Protein AF-A0A9J6AC35-F1 (afdb_monomer_lite)

Foldseek 3Di:
DVVVVVVLVVVLVCCLVVVDLDPVVLVVSLVVCCVVPVQPLVVNVSSLVSVCLQVLQQLVSLLVNLVSCCVRPNNVVSVVSLVVSCVSAVQDLVSLLSNLVSCLVHPPDPVVSVVSLVSSCLQHVQPQANVSSLVSVLVSCVVVVPVLVNLLSLLSNLQAHHPCNVVSLVVNVVVLVVLVVVLVVVDDDDDPDPVPPPPPPPDPDDSVNSSVLSVQCPDPPDSVSVVVSSVVSVVSSVVSNVVNVVVCVVCVVLVVLQPDQADDDDDDDPSNVVSLVVVLVVVLPDPDPSSSVSSLSRVCRHCLQPLVSLLVVLVSCVVVVNNVVSVVSLCCSCPHHPVPPPVSLLSQLVVCVVVPNNPSSVVSQDDLPDPDLPCSLVSLLSNLVSCVVVVNLVVSLVSLVVNLVVCVVVVVLVCNLSSLVSNLVSQCVVPVDNVRSVVSLVVSCVVCVPNLSSLLVVVVVVVVCCVVVVNDDDQAPDEDEDDPDDPPVVSNCVSSSHHYDYPQDDDPNHTDPPPNVVVVVVCVVVQQQQWEKDAALQPPAFQAQGRPFPRHGNCVQQVVLCVFFPDNRDTPNRQADPNDGNTDGNDDDDPVSVVSVVVVRVRVNPDPRDNYNDDIDIDDGHDDDPDPPPPPPPD

InterPro domains:
  IPR003107 HAT (Half-A-TPR) repeat [SM00386] (39-71)
  IPR003107 HAT (Half-A-TPR) repeat [SM00386] (73-105)
  IPR003107 HAT (Half-A-TPR) repeat [SM00386] (108-143)
  IPR003107 HAT (Half-A-TPR) repeat [SM00386] (287-319)
  IPR011990 Tetratricopeptide-like helical domain superfamily [G3DSA:1.25.40.10] (14-186)
  IPR011990 Tetratricopeptide-like helical domain superfamily [G3DSA:1.25.40.10] (266-476)
  IPR011990 Tetratricopeptide-like helical domain superfamily [SSF48452] (21-460)
  IPR059164 PRP39, C-terminal HAT repeat [PF23241] (250-389)

Structure (mmCIF, N/CA/C/O backbone):
data_AF-A0A9J6AC35-F1
#
_entry.id   AF-A0A9J6AC35-F1
#
loop_
_atom_site.group_PDB
_atom_site.id
_atom_site.type_symbol
_atom_site.label_atom_id
_atom_site.label_alt_id
_atom_site.label_comp_id
_atom_site.label_asym_id
_atom_site.label_entity_id
_atom_site.label_seq_id
_atom_site.pdbx_PDB_ins_code
_atom_site.Cartn_x
_atom_site.Cartn_y
_atom_site.Cartn_z
_atom_site.occupancy
_atom_site.B_iso_or_equiv
_atom_site.auth_seq_id
_atom_site.auth_comp_id
_atom_site.auth_asym_id
_atom_site.auth_atom_id
_atom_site.pdbx_PDB_model_num
ATOM 1 N N . MET A 1 1 ? 10.866 42.069 18.854 1.00 45.19 1 MET A N 1
ATOM 2 C CA . MET A 1 1 ? 9.731 41.119 18.828 1.00 45.19 1 MET A CA 1
ATOM 3 C C . MET A 1 1 ? 9.342 40.775 17.387 1.00 45.19 1 MET A C 1
ATOM 5 O O . MET A 1 1 ? 9.302 39.597 17.079 1.00 45.19 1 MET A O 1
ATOM 9 N N . VAL A 1 2 ? 9.198 41.763 16.488 1.00 43.03 2 VAL A N 1
ATOM 10 C CA . VAL A 1 2 ? 8.954 41.552 15.038 1.00 43.03 2 VAL A CA 1
ATOM 11 C C . VAL A 1 2 ? 10.071 40.748 14.339 1.00 43.03 2 VAL A C 1
ATOM 13 O O . VAL A 1 2 ? 9.776 39.803 13.622 1.00 43.03 2 VAL A O 1
ATOM 16 N N . SER A 1 3 ? 11.347 41.004 14.659 1.00 52.78 3 SER A N 1
ATOM 17 C CA . SER A 1 3 ? 12.494 40.342 14.004 1.00 52.78 3 SER A CA 1
ATOM 18 C C . SER A 1 3 ? 12.680 38.850 14.321 1.00 52.78 3 SER A C 1
ATOM 20 O O . SER A 1 3 ? 13.397 38.165 13.609 1.00 52.78 3 SER A O 1
ATOM 22 N N . PHE A 1 4 ? 12.088 38.333 15.404 1.00 48.53 4 PHE A N 1
ATOM 23 C CA . PHE A 1 4 ? 12.208 36.912 15.778 1.00 48.53 4 PHE A CA 1
ATOM 24 C C . PHE A 1 4 ? 11.064 36.063 15.206 1.00 48.53 4 PHE A C 1
ATOM 26 O O . PHE A 1 4 ? 11.270 34.883 14.931 1.00 48.53 4 PHE A O 1
ATOM 33 N N . ILE A 1 5 ? 9.890 36.671 14.991 1.00 51.66 5 ILE A N 1
ATOM 34 C CA . ILE A 1 5 ? 8.744 36.048 14.307 1.00 51.66 5 ILE A CA 1
ATOM 35 C C . ILE A 1 5 ? 9.088 35.790 12.839 1.00 51.66 5 ILE A C 1
ATOM 37 O O . ILE A 1 5 ? 8.765 34.732 12.306 1.00 51.66 5 ILE A O 1
ATOM 41 N N . GLU A 1 6 ? 9.789 36.728 12.199 1.00 58.50 6 GLU A N 1
ATOM 42 C CA . GLU A 1 6 ? 10.243 36.579 10.815 1.00 58.50 6 GLU A CA 1
ATOM 43 C C . GLU A 1 6 ? 11.216 35.407 10.654 1.00 58.50 6 GLU A C 1
ATOM 45 O O . GLU A 1 6 ? 10.998 34.589 9.774 1.00 58.50 6 GLU A O 1
ATOM 50 N N . VAL A 1 7 ? 12.187 35.228 11.558 1.00 60.56 7 VAL A N 1
ATOM 51 C CA . VAL A 1 7 ? 13.179 34.135 11.469 1.00 60.56 7 VAL A CA 1
ATOM 52 C C . VAL A 1 7 ? 12.547 32.743 11.593 1.00 60.56 7 VAL A C 1
ATOM 54 O O . VAL A 1 7 ? 12.929 31.831 10.864 1.00 60.56 7 VAL A O 1
ATOM 57 N N . HIS A 1 8 ? 11.570 32.547 12.486 1.00 61.25 8 HIS A N 1
ATOM 58 C CA . HIS A 1 8 ? 10.901 31.243 12.623 1.00 61.25 8 HIS A CA 1
ATOM 59 C C . HIS A 1 8 ? 9.929 30.981 11.472 1.00 61.25 8 HIS A C 1
ATOM 61 O O . HIS A 1 8 ? 9.843 29.851 10.997 1.00 61.25 8 HIS A O 1
ATOM 67 N N . ASN A 1 9 ? 9.248 32.019 10.978 1.00 64.25 9 ASN A N 1
ATOM 68 C CA . ASN A 1 9 ? 8.420 31.911 9.781 1.00 64.25 9 ASN A CA 1
ATOM 69 C C . ASN A 1 9 ? 9.255 31.674 8.519 1.00 64.25 9 ASN A C 1
ATOM 71 O O . ASN A 1 9 ? 8.809 30.945 7.641 1.00 64.25 9 ASN A O 1
ATOM 75 N N . GLU A 1 10 ? 10.455 32.245 8.422 1.00 65.75 10 GLU A N 1
ATOM 76 C CA . GLU A 1 10 ? 11.416 31.949 7.359 1.00 65.75 10 GLU A CA 1
ATOM 77 C C . GLU A 1 10 ? 11.932 30.521 7.478 1.00 65.75 10 GLU A C 1
ATOM 79 O O . GLU A 1 10 ? 11.821 29.782 6.515 1.00 65.75 10 GLU A O 1
ATOM 84 N N . ARG A 1 11 ? 12.348 30.060 8.664 1.00 67.94 11 ARG A N 1
ATOM 85 C CA . ARG A 1 11 ? 12.783 28.668 8.866 1.00 67.94 11 ARG A CA 1
ATOM 86 C C . ARG A 1 11 ? 11.664 27.652 8.597 1.00 67.94 11 ARG A C 1
ATOM 88 O O . ARG A 1 11 ? 11.922 26.591 8.037 1.00 67.94 11 ARG A O 1
ATOM 95 N N . LEU A 1 12 ? 10.417 27.974 8.948 1.00 68.31 12 LEU A N 1
ATOM 96 C CA . LEU A 1 12 ? 9.238 27.173 8.609 1.00 68.31 12 LEU A CA 1
ATOM 97 C C . LEU A 1 12 ? 8.996 27.170 7.093 1.00 68.31 12 LEU A C 1
ATOM 99 O O . LEU A 1 12 ? 8.807 26.105 6.511 1.00 68.31 12 LEU A O 1
ATOM 103 N N . LYS A 1 13 ? 9.059 28.331 6.431 1.00 71.19 13 LYS A N 1
ATOM 104 C CA . LYS A 1 13 ? 8.969 28.436 4.965 1.00 71.19 13 LYS A CA 1
ATOM 105 C C . LYS A 1 13 ? 10.113 27.702 4.267 1.00 71.19 13 LYS A C 1
ATOM 107 O O . LYS A 1 13 ? 9.866 27.057 3.252 1.00 71.19 13 LYS A O 1
ATOM 112 N N . ASP A 1 14 ? 11.317 27.725 4.820 1.00 68.12 14 ASP A N 1
ATOM 113 C CA . ASP A 1 14 ? 12.500 27.020 4.329 1.00 68.12 14 ASP A CA 1
ATOM 114 C C . ASP A 1 14 ? 12.366 25.508 4.522 1.00 68.12 14 ASP A C 1
ATOM 116 O O . ASP A 1 14 ? 12.743 24.744 3.645 1.00 68.12 14 ASP A O 1
ATOM 120 N N . MET A 1 15 ? 11.760 25.031 5.613 1.00 66.00 15 MET A N 1
ATOM 121 C CA . MET A 1 15 ? 11.470 23.599 5.790 1.00 66.00 15 MET A CA 1
ATOM 122 C C . MET A 1 15 ? 10.306 23.109 4.915 1.00 66.00 15 MET A C 1
ATOM 124 O O . MET A 1 15 ? 10.303 21.958 4.458 1.00 66.00 15 MET A O 1
ATOM 128 N N . ILE A 1 16 ? 9.324 23.976 4.655 1.00 66.94 16 ILE A N 1
ATOM 129 C CA . ILE A 1 16 ? 8.233 23.715 3.709 1.00 66.94 16 ILE A CA 1
ATOM 130 C C . ILE A 1 16 ? 8.785 23.655 2.275 1.00 66.94 16 ILE A C 1
ATOM 132 O O . ILE A 1 16 ? 8.485 22.706 1.553 1.00 66.94 16 ILE A O 1
ATOM 136 N N . SER A 1 17 ? 9.623 24.618 1.880 1.00 61.62 17 SER A N 1
ATOM 137 C CA . SER A 1 17 ? 10.170 24.749 0.519 1.00 61.62 17 SER A CA 1
ATOM 138 C C . SER A 1 17 ? 11.377 23.850 0.238 1.00 61.62 17 SER A C 1
ATOM 140 O O . SER A 1 17 ? 11.491 23.309 -0.857 1.00 61.62 17 SER A O 1
ATOM 142 N N . GLY A 1 18 ? 12.246 23.637 1.225 1.00 59.09 18 GLY A N 1
ATOM 143 C CA . GLY A 1 18 ? 13.455 22.815 1.141 1.00 59.09 18 GLY A CA 1
ATOM 144 C C . GLY A 1 18 ? 13.201 21.313 1.246 1.00 59.09 18 GLY A C 1
ATOM 145 O O . GLY A 1 18 ? 14.138 20.526 1.166 1.00 59.09 18 GLY A O 1
ATOM 146 N N . GLY A 1 19 ? 11.946 20.890 1.431 1.00 56.94 19 GLY A N 1
ATOM 147 C CA . GLY A 1 19 ? 11.567 19.486 1.292 1.00 56.94 19 GLY A CA 1
ATOM 148 C C . GLY A 1 19 ? 12.072 18.550 2.393 1.00 56.94 19 GLY A C 1
ATOM 149 O O . GLY A 1 19 ? 11.929 17.348 2.225 1.00 56.94 19 GLY A O 1
ATOM 150 N N . SER A 1 20 ? 12.588 19.053 3.523 1.00 56.81 20 SER A N 1
ATOM 151 C CA . SER A 1 20 ? 13.147 18.198 4.586 1.00 56.81 20 SER A CA 1
ATOM 152 C C . SER A 1 20 ? 12.168 17.092 5.019 1.00 56.81 20 SER A C 1
ATOM 154 O O . SER A 1 20 ? 11.027 17.380 5.416 1.00 56.81 20 SER A O 1
ATOM 156 N N . GLU A 1 21 ? 12.630 15.842 4.899 1.00 64.88 21 GLU A N 1
ATOM 157 C CA . GLU A 1 21 ? 11.964 14.594 5.311 1.00 64.88 21 GLU A CA 1
ATOM 158 C C . GLU A 1 21 ? 12.423 14.135 6.710 1.00 64.88 21 GLU A C 1
ATOM 160 O O . GLU A 1 21 ? 12.074 13.046 7.160 1.00 64.88 21 GLU A O 1
ATOM 165 N N . ASP A 1 22 ? 13.201 14.957 7.421 1.00 76.88 22 ASP A N 1
ATOM 166 C CA . ASP A 1 22 ? 13.709 14.604 8.744 1.00 76.88 22 ASP A CA 1
ATOM 167 C C . ASP A 1 22 ? 12.679 14.878 9.851 1.00 76.88 22 ASP A C 1
ATOM 169 O O . ASP A 1 22 ? 12.365 16.027 10.177 1.00 76.88 22 ASP A O 1
ATOM 173 N N . LEU A 1 23 ? 12.174 13.797 10.449 1.00 78.94 23 LEU A N 1
ATOM 174 C CA . LEU A 1 23 ? 11.187 13.818 11.527 1.00 78.94 23 LEU A CA 1
ATOM 175 C C . LEU A 1 23 ? 11.687 14.588 12.765 1.00 78.94 23 LEU A C 1
ATOM 177 O O . LEU A 1 23 ? 10.900 15.297 13.395 1.00 78.94 23 LEU A O 1
ATOM 181 N N . ASP A 1 24 ? 12.973 14.490 13.109 1.00 81.19 24 ASP A N 1
ATOM 182 C CA . ASP A 1 24 ? 13.515 15.091 14.336 1.00 81.19 24 ASP A CA 1
ATOM 183 C C . ASP A 1 24 ? 13.661 16.611 14.220 1.00 81.19 24 ASP A C 1
ATOM 185 O O . ASP A 1 24 ? 13.326 17.352 15.156 1.00 81.19 24 ASP A O 1
ATOM 189 N N . SER A 1 25 ? 14.068 17.094 13.044 1.00 81.62 25 SER A N 1
ATOM 190 C CA . SER A 1 25 ? 14.050 18.520 12.713 1.00 81.62 25 SER A CA 1
ATOM 191 C C . SER A 1 25 ? 12.643 19.113 12.834 1.00 81.62 25 SER A C 1
ATOM 193 O O . SER A 1 25 ? 12.473 20.181 13.427 1.00 81.62 25 SER A O 1
ATOM 195 N N . TRP A 1 26 ? 11.619 18.410 12.334 1.00 83.81 26 TRP A N 1
ATOM 196 C CA . TRP A 1 26 ? 10.222 18.840 12.456 1.00 83.81 26 TRP A CA 1
ATOM 197 C C . TRP A 1 26 ? 9.738 18.861 13.910 1.00 83.81 26 TRP A C 1
ATOM 199 O O . TRP A 1 26 ? 9.147 19.851 14.340 1.00 83.81 26 TRP A O 1
ATOM 209 N N . ASN A 1 27 ? 10.032 17.815 14.688 1.00 84.81 27 ASN A N 1
ATOM 210 C CA . ASN A 1 27 ? 9.668 17.747 16.108 1.00 84.81 27 ASN A CA 1
ATOM 211 C C . ASN A 1 27 ? 10.275 18.904 16.910 1.00 84.81 27 ASN A C 1
ATOM 213 O O . ASN A 1 27 ? 9.614 19.486 17.779 1.00 84.81 27 ASN A O 1
ATOM 217 N N . SER A 1 28 ? 11.533 19.233 16.609 1.00 84.88 28 SER A N 1
ATOM 218 C CA . SER A 1 28 ? 12.260 20.333 17.239 1.00 84.88 28 SER A CA 1
ATOM 219 C C . SER A 1 28 ? 11.616 21.673 16.889 1.00 84.88 28 SER A C 1
ATOM 221 O O . SER A 1 28 ? 11.300 22.442 17.794 1.00 84.88 28 SER A O 1
ATOM 223 N N . LEU A 1 29 ? 11.317 21.908 15.604 1.00 83.00 29 LEU A N 1
ATOM 224 C CA . LEU A 1 29 ? 10.673 23.139 15.145 1.00 83.00 29 LEU A CA 1
ATOM 225 C C . LEU A 1 29 ? 9.276 23.328 15.751 1.00 83.00 29 LEU A C 1
ATOM 227 O O . LEU A 1 29 ? 8.977 24.406 16.257 1.00 83.00 29 LEU A O 1
ATOM 231 N N . ILE A 1 30 ? 8.427 22.295 15.748 1.00 85.44 30 ILE A N 1
ATOM 232 C CA . ILE A 1 30 ? 7.080 22.374 16.341 1.00 85.44 30 ILE A CA 1
ATOM 233 C C . ILE A 1 30 ? 7.178 22.702 17.833 1.00 85.44 30 ILE A C 1
ATOM 235 O O . ILE A 1 30 ? 6.463 23.566 18.332 1.00 85.44 30 ILE A O 1
ATOM 239 N N . SER A 1 31 ? 8.105 22.058 18.546 1.00 85.94 31 SER A N 1
ATOM 240 C CA . SER A 1 31 ? 8.308 22.307 19.976 1.00 85.94 31 SER A CA 1
ATOM 241 C C . SER A 1 31 ? 8.872 23.705 20.264 1.00 85.94 31 SER A C 1
ATOM 243 O O . SER A 1 31 ? 8.582 24.270 21.317 1.00 85.94 31 SER A O 1
ATOM 245 N N . GLU A 1 32 ? 9.680 24.270 19.363 1.00 83.38 32 GLU A N 1
ATOM 246 C CA . GLU A 1 32 ? 10.123 25.668 19.429 1.00 83.38 32 GLU A CA 1
ATOM 247 C C . GLU A 1 32 ? 8.939 26.622 19.208 1.00 83.38 32 GLU A C 1
ATOM 249 O O . GLU A 1 32 ? 8.701 27.489 20.048 1.00 83.38 32 GLU A O 1
ATOM 254 N N . ILE A 1 33 ? 8.137 26.411 18.156 1.00 82.25 33 ILE A N 1
ATOM 255 C CA . ILE A 1 33 ? 6.958 27.234 17.836 1.00 82.25 33 ILE A CA 1
ATOM 256 C C . ILE A 1 33 ? 5.954 27.237 18.994 1.00 82.25 33 ILE A C 1
ATOM 258 O O . ILE A 1 33 ? 5.523 28.308 19.416 1.00 82.25 33 ILE A O 1
ATOM 262 N N . GLU A 1 34 ? 5.628 26.073 19.561 1.00 84.19 34 GLU A N 1
ATOM 263 C CA . GLU A 1 34 ? 4.713 25.972 20.706 1.00 84.19 34 GLU A CA 1
ATOM 264 C C . GLU A 1 34 ? 5.219 26.738 21.940 1.00 84.19 34 GLU A C 1
ATOM 266 O O . GLU A 1 34 ? 4.423 27.336 22.665 1.00 84.19 34 GLU A O 1
ATOM 271 N N . LYS A 1 35 ? 6.537 26.731 22.193 1.00 84.44 35 LYS A N 1
ATOM 272 C CA . LYS A 1 35 ? 7.142 27.448 23.329 1.00 84.44 35 LYS A CA 1
ATOM 273 C C . LYS A 1 35 ? 7.183 28.953 23.107 1.00 84.44 35 LYS A C 1
ATOM 275 O O . LYS A 1 35 ? 7.014 29.712 24.058 1.00 84.44 35 LYS A O 1
ATOM 280 N N . THR A 1 36 ? 7.478 29.386 21.886 1.00 79.31 36 THR A N 1
ATOM 281 C CA . THR A 1 36 ? 7.679 30.803 21.570 1.00 79.31 36 THR A CA 1
ATOM 282 C C . THR A 1 36 ? 6.359 31.523 21.293 1.00 79.31 36 THR A C 1
ATOM 284 O O . THR A 1 36 ? 6.227 32.692 21.655 1.00 79.31 36 THR A O 1
ATOM 287 N N . TYR A 1 37 ? 5.373 30.835 20.710 1.00 77.06 37 TYR A N 1
ATOM 288 C CA . TYR A 1 37 ? 4.100 31.411 20.266 1.00 77.06 37 TYR A CA 1
ATOM 289 C C . TYR A 1 37 ? 2.894 30.572 20.717 1.00 77.06 37 TYR A C 1
ATOM 291 O O . TYR A 1 37 ? 2.137 30.083 19.881 1.00 77.06 37 TYR A O 1
ATOM 299 N N . PRO A 1 38 ? 2.667 30.404 22.033 1.00 77.31 38 PRO A N 1
ATOM 300 C CA . PRO A 1 38 ? 1.627 29.510 22.536 1.00 77.31 38 PRO A CA 1
ATOM 301 C C . PRO A 1 38 ? 0.205 29.931 22.139 1.00 77.31 38 PRO A C 1
ATOM 303 O O . PRO A 1 38 ? -0.671 29.071 22.097 1.00 77.31 38 PRO A O 1
ATOM 306 N N . ASP A 1 39 ? -0.032 31.211 21.842 1.00 80.88 39 ASP A N 1
ATOM 307 C CA . ASP A 1 39 ? -1.368 31.752 21.551 1.00 80.88 39 ASP A CA 1
ATOM 308 C C . ASP A 1 39 ? -1.588 32.106 20.067 1.00 80.88 39 ASP A C 1
ATOM 310 O O . ASP A 1 39 ? -2.651 32.602 19.697 1.00 80.88 39 ASP A O 1
ATOM 314 N N . ASP A 1 40 ? -0.612 31.830 19.193 1.00 80.06 40 ASP A N 1
ATOM 315 C CA . ASP A 1 40 ? -0.735 32.067 17.750 1.00 80.06 40 ASP A CA 1
ATOM 316 C C . ASP A 1 40 ? -1.287 30.831 17.021 1.00 80.06 40 ASP A C 1
ATOM 318 O O . ASP A 1 40 ? -0.542 29.983 16.522 1.00 80.06 40 ASP A O 1
ATOM 322 N N . SER A 1 41 ? -2.618 30.741 16.943 1.00 80.75 41 SER A N 1
ATOM 323 C CA . SER A 1 41 ? -3.313 29.632 16.269 1.00 80.75 41 SER A CA 1
ATOM 324 C C . SER A 1 41 ? -2.930 29.502 14.787 1.00 80.75 41 SER A C 1
ATOM 326 O O . SER A 1 41 ? -2.798 28.382 14.300 1.00 80.75 41 SER A O 1
ATOM 328 N N . ASN A 1 42 ? -2.661 30.600 14.069 1.00 82.75 42 ASN A N 1
ATOM 329 C CA . ASN A 1 42 ? -2.380 30.534 12.630 1.00 82.75 42 ASN A CA 1
ATOM 330 C C . ASN A 1 42 ? -1.030 29.868 12.343 1.00 82.75 42 ASN A C 1
ATOM 332 O O . ASN A 1 42 ? -0.946 28.980 11.492 1.00 82.75 42 ASN A O 1
ATOM 336 N N . THR A 1 43 ? 0.021 30.272 13.061 1.00 81.12 43 THR A N 1
ATOM 337 C CA . THR A 1 43 ? 1.364 29.696 12.888 1.00 81.12 43 THR A CA 1
ATOM 338 C C . THR A 1 43 ? 1.402 28.239 13.352 1.00 81.12 43 THR A C 1
ATOM 340 O O . THR A 1 43 ? 2.006 27.396 12.686 1.00 81.12 43 THR A O 1
ATOM 343 N N . ILE A 1 44 ? 0.704 27.915 14.448 1.00 83.69 44 ILE A N 1
ATOM 344 C CA . ILE A 1 44 ? 0.572 26.540 14.948 1.00 83.69 44 ILE A CA 1
ATOM 345 C C . ILE A 1 44 ? -0.172 25.659 13.933 1.00 83.69 44 ILE A C 1
ATOM 347 O O . ILE A 1 44 ? 0.337 24.593 13.584 1.00 83.69 44 ILE A O 1
ATOM 351 N N . CYS A 1 45 ? -1.322 26.105 13.411 1.00 85.06 45 CYS A N 1
ATOM 352 C CA . CYS A 1 45 ? -2.066 25.383 12.374 1.00 85.06 45 CYS A CA 1
ATOM 353 C C . CYS A 1 45 ? -1.195 25.125 11.146 1.00 85.06 45 CYS A C 1
ATOM 355 O O . CYS A 1 45 ? -1.072 23.983 10.715 1.00 85.06 45 CYS A O 1
ATOM 357 N N . LEU A 1 46 ? -0.524 26.161 10.631 1.00 84.81 46 LEU A N 1
ATOM 358 C CA . LEU A 1 46 ? 0.343 26.039 9.460 1.00 84.81 46 LEU A CA 1
ATOM 359 C C . LEU A 1 46 ? 1.463 25.012 9.688 1.00 84.81 46 LEU A C 1
ATOM 361 O O . LEU A 1 46 ? 1.749 24.208 8.797 1.00 84.81 46 LEU A O 1
ATOM 365 N N . ALA A 1 47 ? 2.089 25.022 10.868 1.00 85.06 47 ALA A N 1
ATOM 366 C CA . ALA A 1 47 ? 3.156 24.090 11.212 1.00 85.06 47 ALA A CA 1
ATOM 367 C C . ALA A 1 47 ? 2.651 22.641 11.286 1.00 85.06 47 ALA A C 1
ATOM 369 O O . ALA A 1 47 ? 3.253 21.757 10.672 1.00 85.06 47 ALA A O 1
ATOM 370 N N . PHE A 1 48 ? 1.535 22.398 11.982 1.00 87.44 48 PHE A N 1
ATOM 371 C CA . PHE A 1 48 ? 0.952 21.061 12.097 1.00 87.44 48 PHE A CA 1
ATOM 372 C C . PHE A 1 48 ? 0.383 20.548 10.774 1.00 87.44 48 PHE A C 1
ATOM 374 O O . PHE A 1 48 ? 0.671 19.409 10.420 1.00 87.44 48 PHE A O 1
ATOM 381 N N . ASP A 1 49 ? -0.352 21.358 10.010 1.00 87.75 49 ASP A N 1
ATOM 382 C CA . ASP A 1 49 ? -0.880 20.959 8.700 1.00 87.75 49 ASP A CA 1
ATOM 383 C C . ASP A 1 49 ? 0.256 20.607 7.732 1.00 87.75 49 ASP A C 1
ATOM 385 O O . ASP A 1 49 ? 0.214 19.573 7.060 1.00 87.75 49 ASP A O 1
ATOM 389 N N . SER A 1 50 ? 1.323 21.414 7.713 1.00 85.75 50 SER A N 1
ATOM 390 C CA . SER A 1 50 ? 2.506 21.138 6.890 1.00 85.75 50 SER A CA 1
ATOM 391 C C . SER A 1 50 ? 3.198 19.846 7.322 1.00 85.75 50 SER A C 1
ATOM 393 O O . SER A 1 50 ? 3.542 19.018 6.478 1.00 85.75 50 SER A O 1
ATOM 395 N N . PHE A 1 51 ? 3.363 19.633 8.627 1.00 86.62 51 PHE A N 1
ATOM 396 C CA . PHE A 1 51 ? 3.976 18.425 9.168 1.00 86.62 51 PHE A CA 1
ATOM 397 C C . PHE A 1 51 ? 3.147 17.165 8.884 1.00 86.62 51 PHE A C 1
ATOM 399 O O . PHE A 1 51 ? 3.669 16.178 8.366 1.00 86.62 51 PHE A O 1
ATOM 406 N N . LEU A 1 52 ? 1.849 17.196 9.180 1.00 87.69 52 LEU A N 1
ATOM 407 C CA . LEU A 1 52 ? 0.942 16.055 9.052 1.00 87.69 52 LEU A CA 1
ATOM 408 C C . LEU A 1 52 ? 0.638 15.713 7.591 1.00 87.69 52 LEU A C 1
ATOM 410 O O . LEU A 1 52 ? 0.375 14.551 7.291 1.00 87.69 52 LEU A O 1
ATOM 414 N N . SER A 1 53 ? 0.766 16.675 6.668 1.00 84.38 53 SER A N 1
ATOM 415 C CA . SER A 1 53 ? 0.748 16.390 5.226 1.00 84.38 53 SER A CA 1
ATOM 416 C C . SER A 1 53 ? 1.921 15.505 4.778 1.00 84.38 53 SER A C 1
ATOM 418 O O . SER A 1 53 ? 1.798 14.757 3.808 1.00 84.38 53 SER A O 1
ATOM 420 N N . LYS A 1 54 ? 3.057 15.563 5.491 1.00 80.94 54 LYS A N 1
ATOM 421 C CA . LYS A 1 54 ? 4.243 14.732 5.236 1.00 80.94 54 LYS A CA 1
ATOM 422 C C . LYS A 1 54 ? 4.238 13.444 6.062 1.00 80.94 54 LYS A C 1
ATOM 424 O O . LYS A 1 54 ? 4.593 12.395 5.538 1.00 80.94 54 LYS A O 1
ATOM 429 N N . PHE A 1 55 ? 3.817 13.512 7.325 1.00 83.31 55 PHE A N 1
ATOM 430 C CA . PHE A 1 55 ? 3.851 12.391 8.272 1.00 83.31 55 PHE A CA 1
ATOM 431 C C . PHE A 1 55 ? 2.472 12.101 8.884 1.00 83.31 55 PHE A C 1
ATOM 433 O O . PHE A 1 55 ? 2.287 12.243 10.098 1.00 83.31 55 PHE A O 1
ATOM 440 N N . PRO A 1 56 ? 1.489 11.646 8.086 1.00 85.19 56 PRO A N 1
ATOM 441 C CA . PRO A 1 56 ? 0.125 11.447 8.577 1.00 85.19 56 PRO A CA 1
ATOM 442 C C . PRO A 1 56 ? 0.007 10.336 9.631 1.00 85.19 56 PRO A C 1
ATOM 444 O O . PRO A 1 56 ? -0.910 10.375 10.448 1.00 85.19 56 PRO A O 1
ATOM 447 N N . LEU A 1 57 ? 0.949 9.381 9.671 1.00 84.00 57 LEU A N 1
ATOM 448 C CA . LEU A 1 57 ? 0.963 8.260 10.627 1.00 84.00 57 LEU A CA 1
ATOM 449 C C . LEU A 1 57 ? 1.348 8.648 12.065 1.00 84.00 57 LEU A C 1
ATOM 451 O O . LEU A 1 57 ? 1.195 7.851 12.997 1.00 84.00 57 LEU A O 1
ATOM 455 N N . CYS A 1 58 ? 1.827 9.874 12.280 1.00 83.88 58 CYS A N 1
ATOM 456 C CA . CYS A 1 58 ? 2.242 10.377 13.585 1.00 83.88 58 CYS A CA 1
ATOM 457 C C . CYS A 1 58 ? 1.041 10.772 14.469 1.00 83.88 58 CYS A C 1
ATOM 459 O O . CYS A 1 58 ? 0.844 11.948 14.770 1.00 83.88 58 CYS A O 1
ATOM 461 N N . HIS A 1 59 ? 0.261 9.791 14.942 1.00 82.06 59 HIS A N 1
ATOM 462 C CA . HIS A 1 59 ? -0.972 10.024 15.723 1.00 82.06 59 HIS A CA 1
ATOM 463 C C . HIS A 1 59 ? -0.798 10.949 16.944 1.00 82.06 59 HIS A C 1
ATOM 465 O O . HIS A 1 59 ? -1.697 11.710 17.290 1.00 82.06 59 HIS A O 1
ATOM 471 N N . TRP A 1 60 ? 0.369 10.934 17.588 1.00 83.94 60 TRP A N 1
ATOM 472 C CA . TRP A 1 60 ? 0.635 11.772 18.757 1.00 83.94 60 TRP A CA 1
ATOM 473 C C . TRP A 1 60 ? 0.673 13.276 18.429 1.00 83.94 60 TRP A C 1
ATOM 475 O O . TRP A 1 60 ? 0.318 14.092 19.279 1.00 83.94 60 TRP A O 1
ATOM 485 N N . HIS A 1 61 ? 1.037 13.655 17.198 1.00 87.06 61 HIS A N 1
ATOM 486 C CA . HIS A 1 61 ? 0.958 15.044 16.740 1.00 87.06 61 HIS A CA 1
ATOM 487 C C . HIS A 1 61 ? -0.467 15.462 16.408 1.00 87.06 61 HIS A C 1
ATOM 489 O O . HIS A 1 61 ? -0.832 16.586 16.726 1.00 87.06 61 HIS A O 1
ATOM 495 N N . TRP A 1 62 ? -1.288 14.564 15.854 1.00 90.94 62 TRP A N 1
ATOM 496 C CA . TRP A 1 62 ? -2.722 14.815 15.679 1.00 90.94 62 TRP A CA 1
ATOM 497 C C . TRP A 1 62 ? -3.394 15.135 17.012 1.00 90.94 62 TRP A C 1
ATOM 499 O O . TRP A 1 62 ? -4.115 16.124 17.121 1.00 90.94 62 TRP A O 1
ATOM 509 N N . LYS A 1 63 ? -3.079 14.353 18.054 1.00 90.81 63 LYS A N 1
ATOM 510 C CA . LYS A 1 63 ? -3.519 14.644 19.420 1.00 90.81 63 LYS A CA 1
ATOM 511 C C . LYS A 1 63 ? -3.056 16.032 19.861 1.00 90.81 63 LYS A C 1
ATOM 513 O O . LYS A 1 63 ? -3.888 16.840 20.255 1.00 90.81 63 LYS A O 1
ATOM 518 N N . ARG A 1 64 ? -1.748 16.322 19.812 1.00 88.81 64 ARG A N 1
ATOM 519 C CA . ARG A 1 64 ? -1.219 17.641 20.215 1.00 88.81 64 ARG A CA 1
ATOM 520 C C . ARG A 1 64 ? -1.951 18.768 19.490 1.00 88.81 64 ARG A C 1
ATOM 522 O O . ARG A 1 64 ? -2.441 19.678 20.151 1.00 88.81 64 ARG A O 1
ATOM 529 N N . TYR A 1 65 ? -2.10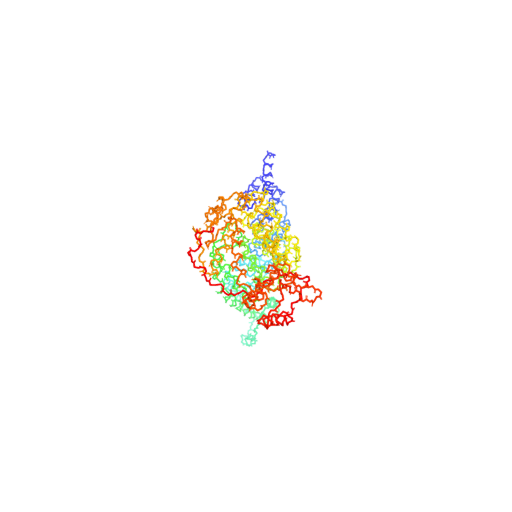5 18.654 18.175 1.00 90.50 65 TYR A N 1
ATOM 530 C CA . TYR A 1 65 ? -2.770 19.651 17.350 1.00 90.50 65 TYR A CA 1
ATOM 531 C C . TYR A 1 65 ? -4.226 19.888 17.780 1.00 90.50 65 TYR A C 1
ATOM 533 O O . TYR A 1 65 ? -4.603 21.024 18.065 1.00 90.50 65 TYR A O 1
ATOM 541 N N . ALA A 1 66 ? -5.018 18.823 17.935 1.00 90.81 66 ALA A N 1
ATOM 542 C CA . ALA A 1 66 ? -6.413 18.934 18.354 1.00 90.81 66 ALA A CA 1
ATOM 543 C C . ALA A 1 66 ? -6.562 19.567 19.750 1.00 90.81 66 ALA A C 1
ATOM 545 O O . ALA A 1 66 ? -7.424 20.417 19.957 1.00 90.81 66 ALA A O 1
ATOM 546 N N . TYR A 1 67 ? -5.696 19.214 20.708 1.00 88.62 67 TYR A N 1
ATOM 547 C CA . TYR A 1 67 ? -5.717 19.814 22.048 1.00 88.62 67 TYR A CA 1
ATOM 548 C C . TYR A 1 67 ? -5.268 21.285 22.051 1.00 88.62 67 TYR A C 1
ATOM 550 O O . TYR A 1 67 ? -5.784 22.076 22.844 1.00 88.62 67 TYR A O 1
ATOM 558 N N . HIS A 1 68 ? -4.339 21.673 21.172 1.00 86.38 68 HIS A N 1
ATOM 559 C CA . HIS A 1 68 ? -3.968 23.077 20.984 1.00 86.38 68 HIS A CA 1
ATOM 560 C C . HIS A 1 68 ? -5.143 23.895 20.432 1.00 86.38 68 HIS A C 1
ATOM 562 O O . HIS A 1 68 ? -5.463 24.940 20.997 1.00 86.38 68 HIS A O 1
ATOM 568 N N . GLU A 1 69 ? -5.835 23.398 19.406 1.00 86.31 69 GLU A N 1
ATOM 569 C CA . GLU A 1 69 ? -7.009 24.075 18.838 1.00 86.31 69 GLU A CA 1
ATOM 570 C C . GLU A 1 69 ? -8.201 24.104 19.803 1.00 86.31 69 GLU A C 1
ATOM 572 O O . GLU A 1 69 ? -8.872 25.129 19.904 1.00 86.31 69 GLU A O 1
ATOM 577 N N . ALA A 1 70 ? -8.414 23.046 20.593 1.00 88.44 70 ALA A N 1
ATOM 578 C CA . ALA A 1 70 ? -9.422 23.046 21.656 1.00 88.44 70 ALA A CA 1
ATOM 579 C C . ALA A 1 70 ? -9.160 24.139 22.705 1.00 88.44 70 ALA A C 1
ATOM 581 O O . ALA A 1 70 ? -10.102 24.734 23.225 1.00 88.44 70 ALA A O 1
ATOM 582 N N . ARG A 1 71 ? -7.882 24.400 23.025 1.00 86.06 71 ARG A N 1
ATOM 583 C CA . ARG A 1 71 ? -7.482 25.435 23.990 1.00 86.06 71 ARG A CA 1
ATOM 584 C C . ARG A 1 71 ? -7.617 26.848 23.423 1.00 86.06 71 ARG A C 1
ATOM 586 O O . ARG A 1 71 ? -7.982 27.750 24.170 1.00 86.06 71 ARG A O 1
ATOM 593 N N . LEU A 1 72 ? -7.253 27.051 22.157 1.00 81.88 72 LEU A N 1
ATOM 594 C CA . LEU A 1 72 ? -7.164 28.382 21.540 1.00 81.88 72 LEU A CA 1
ATOM 595 C C . LEU A 1 72 ? -8.468 28.844 20.887 1.00 81.88 72 LEU A C 1
ATOM 597 O O . LEU A 1 72 ? -8.752 30.040 20.876 1.00 81.88 72 LEU A O 1
ATOM 601 N N . CYS A 1 73 ? -9.243 27.911 20.340 1.00 81.44 73 CYS A N 1
ATOM 602 C CA . CYS A 1 73 ? -10.464 28.192 19.603 1.00 81.44 73 CYS A CA 1
ATOM 603 C C . CYS A 1 73 ? -11.677 27.588 20.320 1.00 81.44 73 CYS A C 1
ATOM 605 O O . CYS A 1 73 ? -12.238 28.202 21.225 1.00 81.44 73 CYS A O 1
ATOM 607 N N . ASN A 1 74 ? -12.115 26.404 19.892 1.00 84.88 74 ASN A N 1
ATOM 608 C CA . ASN A 1 74 ? -13.297 25.730 20.411 1.00 84.88 74 ASN A CA 1
ATOM 609 C C . ASN A 1 74 ? -13.170 24.205 20.256 1.00 84.88 74 ASN A C 1
ATOM 611 O O . ASN A 1 74 ? -12.284 23.694 19.566 1.00 84.88 74 ASN A O 1
ATOM 615 N N . ALA A 1 75 ? -14.081 23.472 20.899 1.00 89.06 75 ALA A N 1
ATOM 616 C CA . ALA A 1 75 ? -14.118 22.016 20.806 1.00 89.06 75 ALA A CA 1
ATOM 617 C C . ALA A 1 75 ? -14.461 21.518 19.388 1.00 89.06 75 ALA A C 1
ATOM 619 O O . ALA A 1 75 ? -13.988 20.457 18.997 1.00 89.06 75 ALA A O 1
ATOM 620 N N . GLU A 1 76 ? -15.232 22.281 18.607 1.00 89.12 76 GLU A N 1
ATOM 621 C CA . GLU A 1 76 ? -15.647 21.906 17.246 1.00 89.12 76 GLU A CA 1
ATOM 622 C C . GLU A 1 76 ? -14.455 21.789 16.291 1.00 89.12 76 GLU A C 1
ATOM 624 O O . GLU A 1 76 ? -14.306 20.771 15.621 1.00 89.12 76 GLU A O 1
ATOM 629 N N . LYS A 1 77 ? -13.536 22.760 16.297 1.00 88.69 77 LYS A N 1
ATOM 630 C CA . LYS A 1 77 ? -12.303 22.679 15.505 1.00 88.69 77 LYS A CA 1
ATOM 631 C C . LYS A 1 77 ? -11.457 21.475 15.894 1.00 88.69 77 LYS A C 1
ATOM 633 O O . LYS A 1 77 ? -10.903 20.802 15.033 1.00 88.69 77 LYS A O 1
ATOM 638 N N . ALA A 1 78 ? -11.368 21.163 17.186 1.00 91.06 78 ALA A N 1
ATOM 639 C CA . ALA A 1 78 ? -10.647 19.976 17.631 1.00 91.06 78 ALA A CA 1
ATOM 640 C C . ALA A 1 78 ? -11.287 18.681 17.097 1.00 91.06 78 ALA A C 1
ATOM 642 O O . ALA A 1 78 ? -10.560 17.769 16.702 1.00 91.06 78 ALA A O 1
ATOM 643 N N . VAL A 1 79 ? -12.623 18.616 17.018 1.00 92.88 79 VAL A N 1
ATOM 644 C CA . VAL A 1 79 ? -13.350 17.511 16.368 1.00 92.88 79 VAL A CA 1
ATOM 645 C C . VAL A 1 79 ? -13.004 17.419 14.883 1.00 92.88 79 VAL A C 1
ATOM 647 O O . VAL A 1 79 ? -12.704 16.324 14.413 1.00 92.88 79 VAL A O 1
ATOM 650 N N . GLU A 1 80 ? -12.967 18.537 14.154 1.00 92.69 80 GLU A N 1
ATOM 651 C CA . GLU A 1 80 ? -12.561 18.552 12.739 1.00 92.69 80 GLU A CA 1
ATOM 652 C C . GLU A 1 80 ? -11.146 17.986 12.545 1.00 92.69 80 GLU A C 1
ATOM 654 O O . GLU A 1 80 ? -10.912 17.179 11.643 1.00 92.69 80 GLU A O 1
ATOM 659 N N . ILE A 1 81 ? -10.202 18.349 13.423 1.00 92.75 81 ILE A N 1
ATOM 660 C CA . ILE A 1 81 ? -8.837 17.805 13.392 1.00 92.75 81 ILE A CA 1
ATOM 661 C C . ILE A 1 81 ? -8.828 16.298 13.679 1.00 92.75 81 ILE A C 1
ATOM 663 O O . ILE A 1 81 ? -8.120 15.554 12.997 1.00 92.75 81 ILE A O 1
ATOM 667 N N . PHE A 1 82 ? -9.616 15.822 14.646 1.00 93.94 82 PHE A N 1
ATOM 668 C CA . PHE A 1 82 ? -9.717 14.389 14.928 1.00 93.94 82 PHE A CA 1
ATOM 669 C C . PHE A 1 82 ? -10.362 13.598 13.783 1.00 93.94 82 PHE A C 1
ATOM 671 O O . PHE A 1 82 ? -9.870 12.517 13.460 1.00 93.94 82 PHE A O 1
ATOM 678 N N . GLU A 1 83 ? -11.409 14.111 13.134 1.00 94.06 83 GLU A N 1
ATOM 679 C CA . GLU A 1 83 ? -12.014 13.442 11.974 1.00 94.06 83 GLU A CA 1
ATOM 680 C C . GLU A 1 83 ? -11.027 13.380 10.794 1.00 94.06 83 GLU A C 1
ATOM 682 O O . GLU A 1 83 ? -10.833 12.301 10.233 1.00 94.06 83 GLU A O 1
ATOM 687 N N . ARG A 1 84 ? -10.281 14.461 10.507 1.00 93.31 84 ARG A N 1
ATOM 688 C CA . ARG A 1 84 ? -9.178 14.448 9.518 1.00 93.31 84 ARG A CA 1
ATOM 689 C C . ARG A 1 84 ? -8.103 13.408 9.853 1.00 93.31 84 ARG A C 1
ATOM 691 O O . ARG A 1 84 ? -7.580 12.720 8.968 1.00 93.31 84 ARG A O 1
ATOM 698 N N . ALA A 1 85 ? -7.761 13.278 11.135 1.00 91.12 85 ALA A N 1
ATOM 699 C CA . ALA A 1 85 ? -6.791 12.293 11.603 1.00 91.12 85 ALA A CA 1
ATOM 700 C C . ALA A 1 85 ? -7.289 10.856 11.385 1.00 91.12 85 ALA A C 1
ATOM 702 O O . ALA A 1 85 ? -6.519 9.984 10.971 1.00 91.12 85 ALA A O 1
ATOM 703 N N . VAL A 1 86 ? -8.574 10.609 11.660 1.00 91.62 86 VAL A N 1
ATOM 704 C CA . VAL A 1 86 ? -9.222 9.302 11.492 1.00 91.62 86 VAL A CA 1
ATOM 705 C C . VAL A 1 86 ? -9.344 8.931 10.019 1.00 91.62 86 VAL A C 1
ATOM 707 O O . VAL A 1 86 ? -9.131 7.773 9.683 1.00 91.62 86 VAL A O 1
ATOM 710 N N . GLU A 1 87 ? -9.627 9.882 9.133 1.00 88.44 87 GLU A N 1
ATOM 711 C CA . GLU A 1 87 ? -9.612 9.647 7.684 1.00 88.44 87 GLU A CA 1
ATOM 712 C C . GLU A 1 87 ? -8.213 9.261 7.188 1.00 88.44 87 GLU A C 1
ATOM 714 O O . GLU A 1 87 ? -8.063 8.366 6.359 1.00 88.44 87 GLU A O 1
ATOM 719 N N . SER A 1 88 ? -7.177 9.891 7.747 1.00 85.00 88 SER A N 1
ATOM 720 C CA . SER A 1 88 ? -5.786 9.608 7.385 1.00 85.00 88 SER A CA 1
ATOM 721 C C . SER A 1 88 ? -5.289 8.271 7.947 1.00 85.00 88 SER A C 1
ATOM 723 O O . SER A 1 88 ? -4.539 7.556 7.282 1.00 85.00 88 SER A O 1
ATOM 725 N N . THR A 1 89 ? -5.677 7.934 9.185 1.00 84.81 89 THR A N 1
ATOM 726 C CA . THR A 1 89 ? -5.183 6.758 9.927 1.00 84.81 89 THR A CA 1
ATOM 727 C C . THR A 1 89 ? -6.265 6.035 10.735 1.00 84.81 89 THR A C 1
ATOM 729 O O . THR A 1 89 ? -6.189 5.944 11.966 1.00 84.81 89 THR A O 1
ATOM 732 N N . PRO A 1 90 ? -7.263 5.438 10.063 1.00 88.25 90 PRO A N 1
ATOM 733 C CA . PRO A 1 90 ? -8.435 4.879 10.737 1.00 88.25 90 PRO A CA 1
ATOM 734 C C . PRO A 1 90 ? -8.123 3.661 11.613 1.00 88.25 90 PRO A C 1
ATOM 736 O O . PRO A 1 90 ? -8.914 3.318 12.487 1.00 88.25 90 PRO A O 1
ATOM 739 N N . PHE A 1 91 ? -6.975 3.009 11.419 1.00 90.19 91 PHE A N 1
ATOM 740 C CA . PHE A 1 91 ? -6.605 1.777 12.122 1.00 90.19 91 PHE A CA 1
ATOM 741 C C . PHE A 1 91 ? -5.669 2.001 13.325 1.00 90.19 91 PHE A C 1
ATOM 743 O O . PHE A 1 91 ? -5.204 1.044 13.942 1.00 90.19 91 PHE A O 1
ATOM 750 N N . SER A 1 92 ? -5.405 3.256 13.705 1.00 90.75 92 SER A N 1
ATOM 751 C CA . SER A 1 92 ? -4.586 3.578 14.879 1.00 90.75 92 SER A CA 1
ATOM 752 C C . SER A 1 92 ? -5.394 3.484 16.178 1.00 90.75 92 SER A C 1
ATOM 754 O O . SER A 1 92 ? -6.228 4.341 16.471 1.00 90.75 92 SER A O 1
ATOM 756 N N . VAL A 1 93 ? -5.109 2.475 17.013 1.00 91.25 93 VAL A N 1
ATOM 757 C CA . VAL A 1 93 ? -5.745 2.325 18.340 1.00 91.25 93 VAL A CA 1
ATOM 758 C C . VAL A 1 93 ? -5.513 3.561 19.215 1.00 91.25 93 VAL A C 1
ATOM 760 O O . VAL A 1 93 ? -6.437 4.025 19.879 1.00 91.25 93 VAL A O 1
ATOM 763 N N . GLY A 1 94 ? -4.291 4.106 19.208 1.00 90.25 94 GLY A N 1
ATOM 764 C CA . GLY A 1 94 ? -3.933 5.276 20.015 1.00 90.25 94 GLY A CA 1
ATOM 765 C C . GLY A 1 94 ? -4.774 6.502 19.663 1.00 90.25 94 GLY A C 1
ATOM 766 O O . GLY A 1 94 ? -5.313 7.149 20.558 1.00 90.25 94 GLY A O 1
ATOM 767 N N . LEU A 1 95 ? -4.977 6.751 18.364 1.00 92.06 95 LEU A N 1
ATOM 768 C CA . LEU A 1 95 ? -5.788 7.871 17.887 1.00 92.06 95 LEU A CA 1
ATOM 769 C C . LEU A 1 95 ? -7.244 7.767 18.360 1.00 92.06 95 LEU A C 1
ATOM 771 O O . LEU A 1 95 ? -7.792 8.737 18.877 1.00 92.06 95 LEU A O 1
ATOM 775 N N . TRP A 1 96 ? -7.858 6.586 18.237 1.00 95.12 96 TRP A N 1
ATOM 776 C CA . TRP A 1 96 ? -9.229 6.366 18.705 1.00 95.12 96 TRP A CA 1
ATOM 777 C C . TRP A 1 96 ? -9.374 6.525 20.215 1.00 95.12 96 TRP A C 1
ATOM 779 O O . TRP A 1 96 ? -10.378 7.065 20.676 1.00 95.12 96 TRP A O 1
ATOM 789 N N . VAL A 1 97 ? -8.380 6.084 20.990 1.00 94.56 97 VAL A N 1
ATOM 790 C CA . VAL A 1 97 ? -8.360 6.278 22.447 1.00 94.56 97 VAL A CA 1
ATOM 791 C C . VAL A 1 97 ? -8.313 7.763 22.791 1.00 94.56 97 VAL A C 1
ATOM 793 O O . VAL A 1 97 ? -9.063 8.201 23.665 1.00 94.56 97 VAL A O 1
ATOM 796 N N . ASP A 1 98 ? -7.467 8.536 22.112 1.00 94.00 98 ASP A N 1
ATOM 797 C CA . ASP A 1 98 ? -7.348 9.975 22.336 1.00 94.00 98 ASP A CA 1
ATOM 798 C C . ASP A 1 98 ? -8.629 10.714 21.933 1.00 94.00 98 ASP A C 1
ATOM 800 O O . ASP A 1 98 ? -9.149 11.500 22.725 1.00 94.00 98 ASP A O 1
ATOM 804 N N . TYR A 1 99 ? -9.196 10.399 20.766 1.00 95.12 99 TYR A N 1
ATOM 805 C CA . TYR A 1 99 ? -10.427 11.027 20.293 1.00 95.12 99 TYR A CA 1
ATOM 806 C C . TYR A 1 99 ? -11.623 10.688 21.195 1.00 95.12 99 TYR A C 1
ATOM 808 O O . TYR A 1 99 ? -12.348 11.581 21.626 1.00 95.12 99 TYR A O 1
ATOM 816 N N . CYS A 1 100 ? -11.793 9.422 21.588 1.00 95.69 100 CYS A N 1
ATOM 817 C CA . CYS A 1 100 ? -12.858 9.048 22.521 1.00 95.69 100 CYS A CA 1
ATOM 818 C C . CYS A 1 100 ? -12.648 9.662 23.913 1.00 95.69 100 CYS A C 1
ATOM 820 O O . CYS A 1 100 ? -13.616 10.019 24.576 1.00 95.69 100 CYS A O 1
ATOM 822 N N . THR A 1 101 ? -11.400 9.825 24.368 1.00 95.00 101 THR A N 1
ATOM 823 C CA . THR A 1 101 ? -11.107 10.509 25.641 1.00 95.00 101 THR A CA 1
ATOM 824 C C . THR A 1 101 ? -11.485 11.990 25.577 1.00 95.00 101 THR A C 1
ATOM 826 O O . THR A 1 101 ? -12.059 12.516 26.533 1.00 95.00 101 THR A O 1
ATOM 829 N N . PHE A 1 102 ? -11.198 12.650 24.452 1.00 94.31 102 PHE A N 1
ATOM 830 C CA . PHE A 1 102 ? -11.629 14.021 24.197 1.00 94.31 102 PHE A CA 1
ATOM 831 C C . PHE A 1 102 ? -13.160 14.118 24.162 1.00 94.31 102 PHE A C 1
ATOM 833 O O . PHE A 1 102 ? -13.732 14.901 24.912 1.00 94.31 102 PHE A O 1
ATOM 840 N N . ALA A 1 103 ? -13.832 13.249 23.403 1.00 93.81 103 ALA A N 1
ATOM 841 C CA . ALA A 1 103 ? -15.290 13.220 23.308 1.00 93.81 103 ALA A CA 1
ATOM 842 C C . ALA A 1 103 ? -15.969 13.013 24.671 1.00 93.81 103 ALA A C 1
ATOM 844 O O . ALA A 1 103 ? -16.895 13.740 25.000 1.00 93.81 103 ALA A O 1
ATOM 845 N N . VAL A 1 104 ? -15.470 12.098 25.513 1.00 93.75 104 VAL A N 1
ATOM 846 C CA . VAL A 1 104 ? -15.990 11.903 26.883 1.00 93.75 104 VAL A CA 1
ATOM 847 C C . VAL A 1 104 ? -15.877 13.170 27.738 1.00 93.75 104 VAL A C 1
ATOM 849 O O . VAL A 1 104 ? -16.694 13.377 28.630 1.00 93.75 104 VAL A O 1
ATOM 852 N N . SER A 1 105 ? -14.869 14.007 27.489 1.00 91.19 105 SER A N 1
ATOM 853 C CA . SER A 1 105 ? -14.637 15.234 28.261 1.00 91.19 105 SER A CA 1
ATOM 854 C C . SER A 1 105 ? -15.365 16.455 27.691 1.00 91.19 105 SER A C 1
ATOM 856 O O . SER A 1 105 ? -15.591 17.414 28.422 1.00 91.19 105 SER A O 1
ATOM 858 N N . SER A 1 106 ? -15.678 16.450 26.393 1.00 89.31 106 SER A N 1
ATOM 859 C CA . SER A 1 106 ? -16.122 17.640 25.659 1.00 89.31 106 SER A CA 1
ATOM 860 C C . SER A 1 106 ? -17.529 17.537 25.079 1.00 89.31 106 SER A C 1
ATOM 862 O O . SER A 1 106 ? -18.129 18.574 24.819 1.00 89.31 106 SER A O 1
ATOM 864 N N . PHE A 1 107 ? -18.053 16.335 24.834 1.00 91.38 107 PHE A N 1
ATOM 865 C CA . PHE A 1 107 ? -19.384 16.163 24.249 1.00 91.38 107 PHE A CA 1
ATOM 866 C C . PHE A 1 107 ? -20.441 16.134 25.348 1.00 91.38 107 PHE A C 1
ATOM 868 O O . PHE A 1 107 ? -20.249 15.515 26.394 1.00 91.38 107 PHE A O 1
ATOM 875 N N . GLU A 1 108 ? -21.578 16.774 25.084 1.00 89.69 108 GLU A N 1
ATOM 876 C CA . GLU A 1 108 ? -22.699 16.821 26.025 1.00 89.69 108 GLU A CA 1
ATOM 877 C C . GLU A 1 108 ? -23.599 15.581 25.919 1.00 89.69 108 GLU A C 1
ATOM 879 O O . GLU A 1 108 ? -24.100 15.107 26.937 1.00 89.69 108 GLU A O 1
ATOM 884 N N . ASP A 1 109 ? -23.789 15.031 24.710 1.00 92.12 109 ASP A N 1
ATOM 885 C CA . ASP A 1 109 ? -24.677 13.888 24.466 1.00 92.12 109 ASP A CA 1
ATOM 886 C C . ASP A 1 109 ? -23.945 12.533 24.607 1.00 92.12 109 ASP A C 1
ATOM 888 O O . ASP A 1 109 ? -23.069 12.194 23.797 1.00 92.12 109 ASP A O 1
ATOM 892 N N . PRO A 1 110 ? -24.341 11.676 25.572 1.00 91.94 110 PRO A N 1
ATOM 893 C CA . PRO A 1 110 ? -23.824 10.316 25.695 1.00 91.94 110 PRO A CA 1
ATOM 894 C C . PRO A 1 110 ? -24.040 9.443 24.451 1.00 91.94 110 PRO A C 1
ATOM 896 O O . PRO A 1 110 ? -23.311 8.467 24.260 1.00 91.94 110 PRO A O 1
ATOM 899 N N . PHE A 1 111 ? -25.048 9.725 23.622 1.00 92.00 111 PHE A N 1
ATOM 900 C CA . PHE A 1 111 ? -25.298 8.974 22.392 1.00 92.00 111 PHE A CA 1
ATOM 901 C C . PHE A 1 111 ? -24.198 9.199 21.350 1.00 92.00 111 PHE A C 1
ATOM 903 O O . PHE A 1 111 ? -23.720 8.229 20.755 1.00 92.00 111 PHE A O 1
ATOM 910 N N . ASP A 1 112 ? -23.737 10.438 21.177 1.00 92.69 112 ASP A N 1
ATOM 911 C CA . ASP A 1 112 ? -22.639 10.755 20.261 1.00 92.69 112 ASP A CA 1
ATOM 912 C C . ASP A 1 112 ? -21.332 10.085 20.702 1.00 92.69 112 ASP A C 1
ATOM 914 O O . ASP A 1 112 ? -20.618 9.510 19.875 1.00 92.69 112 ASP A O 1
ATOM 918 N N . ILE A 1 113 ? -21.067 10.052 22.012 1.00 94.44 113 ILE A N 1
ATOM 919 C CA . ILE A 1 113 ? -19.911 9.348 22.585 1.00 94.44 113 ILE A CA 1
ATOM 920 C C . ILE A 1 113 ? -19.987 7.840 22.282 1.00 94.44 113 ILE A C 1
ATOM 922 O O . ILE A 1 113 ? -19.010 7.245 21.821 1.00 94.44 113 ILE A O 1
ATOM 926 N N . ARG A 1 114 ? -21.154 7.203 22.471 1.00 94.06 114 ARG A N 1
ATOM 927 C CA . ARG A 1 114 ? -21.360 5.778 22.131 1.00 94.06 114 ARG A CA 1
ATOM 928 C C . ARG A 1 114 ? -21.192 5.504 20.644 1.00 94.06 114 ARG A C 1
ATOM 930 O O . ARG A 1 114 ? -20.581 4.496 20.272 1.00 94.06 114 ARG A O 1
ATOM 937 N N . ARG A 1 115 ? -21.721 6.386 19.788 1.00 94.50 115 ARG A N 1
ATOM 938 C CA . ARG A 1 115 ? -21.551 6.296 18.332 1.00 94.50 115 ARG A CA 1
ATOM 939 C C . ARG A 1 115 ? -20.068 6.324 17.977 1.00 94.50 115 ARG A C 1
ATOM 941 O O . ARG A 1 115 ? -19.632 5.511 17.163 1.00 94.50 115 ARG A O 1
ATOM 948 N N . LEU A 1 116 ? -19.298 7.198 18.623 1.00 95.25 116 LEU A N 1
ATOM 949 C CA . LEU A 1 116 ? -17.864 7.319 18.395 1.00 95.25 116 LEU A CA 1
ATOM 950 C C . LEU A 1 116 ? -17.088 6.072 18.842 1.00 95.25 116 LEU A C 1
ATOM 952 O O . LEU A 1 116 ? -16.312 5.535 18.052 1.00 95.25 116 LEU A O 1
ATOM 956 N N . PHE A 1 117 ? -17.350 5.547 20.044 1.00 95.69 117 PHE A N 1
ATOM 957 C CA . PHE A 1 117 ? -16.750 4.283 20.492 1.00 95.69 117 PHE A CA 1
ATOM 958 C C . PHE A 1 117 ? -17.074 3.130 19.539 1.00 95.69 117 PHE A C 1
ATOM 960 O O . PHE A 1 117 ? -16.184 2.371 19.159 1.00 95.69 117 PHE A O 1
ATOM 967 N N . THR A 1 118 ? -18.330 3.027 19.098 1.00 94.38 118 THR A N 1
ATOM 968 C CA . THR A 1 118 ? -18.769 1.990 18.151 1.00 94.38 118 THR A CA 1
ATOM 969 C C . THR A 1 118 ? -18.053 2.118 16.802 1.00 94.38 118 THR A C 1
ATOM 971 O O . THR A 1 118 ? -17.621 1.106 16.245 1.00 94.38 118 THR A O 1
ATOM 974 N N . LYS A 1 119 ? -17.878 3.350 16.292 1.00 95.12 119 LYS A N 1
ATOM 975 C CA . LYS A 1 119 ? -17.107 3.646 15.069 1.00 95.12 119 LYS A CA 1
ATOM 976 C C . LYS A 1 119 ? -15.639 3.235 15.229 1.00 95.12 119 LYS A C 1
ATOM 978 O O . LYS A 1 119 ? -15.101 2.578 14.348 1.00 95.12 119 LYS A O 1
ATOM 983 N N . GLY A 1 120 ? -15.010 3.550 16.361 1.00 94.94 120 GLY A N 1
ATOM 984 C CA . GLY A 1 120 ? -13.630 3.140 16.626 1.00 94.94 120 GLY A CA 1
ATOM 985 C C . GLY A 1 120 ? -13.476 1.622 16.715 1.00 94.94 120 GLY A C 1
ATOM 986 O O . GLY A 1 120 ? -12.620 1.038 16.056 1.00 94.94 120 GLY A O 1
ATOM 987 N N . ILE A 1 121 ? -14.350 0.952 17.466 1.00 94.38 121 ILE A N 1
ATOM 988 C CA . ILE A 1 121 ? -14.310 -0.505 17.656 1.00 94.38 121 ILE A CA 1
ATOM 989 C C . ILE A 1 121 ? -14.543 -1.266 16.347 1.00 94.38 121 ILE A C 1
ATOM 991 O O . ILE A 1 121 ? -13.935 -2.317 16.147 1.00 94.38 121 ILE A O 1
ATOM 995 N N . SER A 1 122 ? -15.377 -0.772 15.429 1.00 93.38 122 SER A N 1
ATOM 996 C CA . SER A 1 122 ? -15.577 -1.454 14.143 1.00 93.38 122 SER A CA 1
ATOM 997 C C . SER A 1 122 ? -14.291 -1.499 13.301 1.00 93.38 122 SER A C 1
ATOM 999 O O . SER A 1 122 ? -14.041 -2.495 12.612 1.00 93.38 122 SER A O 1
ATOM 1001 N N . LEU A 1 123 ? -13.447 -0.469 13.420 1.00 92.44 123 LEU A N 1
ATOM 1002 C CA . LEU A 1 123 ? -12.186 -0.326 12.696 1.00 92.44 123 LEU A CA 1
ATOM 1003 C C . LEU A 1 123 ? -11.020 -1.018 13.408 1.00 92.44 123 LEU A C 1
ATOM 1005 O O . LEU A 1 123 ? -10.329 -1.823 12.788 1.00 92.44 123 LEU A O 1
ATOM 1009 N N . VAL A 1 124 ? -10.825 -0.766 14.707 1.00 93.19 124 VAL A N 1
ATOM 1010 C CA . VAL A 1 124 ? -9.666 -1.280 15.465 1.00 93.19 124 VAL A CA 1
ATOM 1011 C C . VAL A 1 124 ? -9.971 -2.473 16.371 1.00 93.19 124 VAL A C 1
ATOM 1013 O O . VAL A 1 124 ? -9.075 -2.989 17.027 1.00 93.19 124 VAL A O 1
ATOM 1016 N N . GLY A 1 125 ? -11.211 -2.959 16.429 1.00 91.00 125 GLY A N 1
ATOM 1017 C CA . GLY A 1 125 ? -11.615 -4.019 17.364 1.00 91.00 125 GLY A CA 1
ATOM 1018 C C . GLY A 1 125 ? -10.961 -5.387 17.136 1.00 91.00 125 GLY A C 1
ATOM 1019 O O . GLY A 1 125 ? -11.017 -6.230 18.026 1.00 91.00 125 GLY A O 1
ATOM 1020 N N . LYS A 1 126 ? -10.327 -5.607 15.974 1.00 91.44 126 LYS A N 1
ATOM 1021 C CA . LYS A 1 126 ? -9.506 -6.799 15.681 1.00 91.44 126 LYS A CA 1
ATOM 1022 C C . LYS A 1 126 ? -8.012 -6.601 15.993 1.00 91.44 126 LYS A C 1
ATOM 1024 O O . LYS A 1 126 ? -7.186 -7.442 15.652 1.00 91.44 126 LYS A O 1
ATOM 1029 N N . ASP A 1 127 ? -7.640 -5.486 16.616 1.00 92.25 127 ASP A N 1
ATOM 1030 C CA . ASP A 1 127 ? -6.276 -5.243 17.075 1.00 92.25 127 ASP A CA 1
ATOM 1031 C C . ASP A 1 127 ? -6.046 -5.873 18.458 1.00 92.25 127 ASP A C 1
ATOM 1033 O O . ASP A 1 127 ? -6.828 -5.670 19.388 1.00 92.25 127 ASP A O 1
ATOM 1037 N N . TYR A 1 128 ? -4.939 -6.595 18.638 1.00 91.69 128 TYR A N 1
ATOM 1038 C CA . TYR A 1 128 ? -4.616 -7.263 19.903 1.00 91.69 128 TYR A CA 1
ATOM 1039 C C . TYR A 1 128 ? -4.480 -6.295 21.106 1.00 91.69 128 TYR A C 1
ATOM 1041 O O . TYR A 1 128 ? -4.724 -6.651 22.268 1.00 91.69 128 TYR A O 1
ATOM 1049 N N . PHE A 1 129 ? -4.138 -5.032 20.848 1.00 91.12 129 PHE A N 1
ATOM 1050 C CA . PHE A 1 129 ? -4.003 -3.954 21.822 1.00 91.12 129 PHE A CA 1
ATOM 1051 C C . PHE A 1 129 ? -5.233 -3.034 21.914 1.00 91.12 129 PHE A C 1
ATOM 1053 O O . PHE A 1 129 ? -5.221 -2.116 22.737 1.00 91.12 129 PHE A O 1
ATOM 1060 N N . CYS A 1 130 ? -6.337 -3.316 21.206 1.00 93.94 130 CYS A N 1
ATOM 1061 C CA . CYS A 1 130 ? -7.581 -2.534 21.314 1.00 93.94 130 CYS A CA 1
ATOM 1062 C C . CYS A 1 130 ? -8.214 -2.541 22.718 1.00 93.94 130 CYS A C 1
ATOM 1064 O O . CYS A 1 130 ? -9.107 -1.742 22.997 1.00 93.94 130 CYS A O 1
ATOM 1066 N N . HIS A 1 131 ? -7.727 -3.389 23.633 1.00 94.81 131 HIS A N 1
ATOM 1067 C CA . HIS A 1 131 ? -8.122 -3.405 25.045 1.00 94.81 131 HIS A CA 1
ATOM 1068 C C . HIS A 1 131 ? -8.053 -2.017 25.709 1.00 94.81 131 HIS A C 1
ATOM 1070 O O . HIS A 1 131 ? -8.836 -1.722 26.602 1.00 94.81 131 HIS A O 1
ATOM 1076 N N . VAL A 1 132 ? -7.151 -1.131 25.271 1.00 95.00 132 VAL A N 1
ATOM 1077 C CA . VAL A 1 132 ? -7.076 0.239 25.807 1.00 95.00 132 VAL A CA 1
ATOM 1078 C C . VAL A 1 132 ? -8.345 1.037 25.482 1.00 95.00 132 VAL A C 1
ATOM 1080 O O . VAL A 1 132 ? -8.830 1.791 26.325 1.00 95.00 132 VAL A O 1
ATOM 1083 N N . LEU A 1 133 ? -8.914 0.838 24.290 1.00 96.00 133 LEU A N 1
ATOM 1084 C CA . LEU A 1 133 ? -10.172 1.461 23.883 1.00 96.00 133 LEU A CA 1
ATOM 1085 C C . LEU A 1 133 ? -11.362 0.817 24.606 1.00 96.00 133 LEU A C 1
ATOM 1087 O O . LEU A 1 133 ? -12.224 1.533 25.113 1.00 96.00 133 LEU A O 1
ATOM 1091 N N . TRP A 1 134 ? -11.371 -0.514 24.734 1.00 96.25 134 TRP A N 1
ATOM 1092 C CA . TRP A 1 134 ? -12.389 -1.232 25.509 1.00 96.25 134 TRP A CA 1
ATOM 1093 C C . TRP A 1 134 ? -12.416 -0.814 26.981 1.00 96.25 134 TRP A C 1
ATOM 1095 O O . TRP A 1 134 ? -13.492 -0.564 27.515 1.00 96.25 134 TRP A O 1
ATOM 1105 N N . ASP A 1 135 ? -11.256 -0.662 27.626 1.00 95.62 135 ASP A N 1
ATOM 1106 C CA . ASP A 1 135 ? -11.163 -0.189 29.012 1.00 95.62 135 ASP A CA 1
ATOM 1107 C C . ASP A 1 135 ? -11.803 1.199 29.177 1.00 95.62 135 ASP A C 1
ATOM 1109 O O . ASP A 1 135 ? -12.515 1.449 30.154 1.00 95.62 135 ASP A O 1
ATOM 1113 N N . LYS A 1 136 ? -11.572 2.101 28.213 1.00 95.31 136 LYS A N 1
ATOM 1114 C CA . LYS A 1 136 ? -12.175 3.441 28.201 1.00 95.31 136 LYS A CA 1
ATOM 1115 C C . LYS A 1 136 ? -13.679 3.377 27.982 1.00 95.31 136 LYS A C 1
ATOM 1117 O O . LYS A 1 136 ? -14.407 4.065 28.693 1.00 95.31 136 LYS A O 1
ATOM 1122 N N . TYR A 1 137 ? -14.137 2.522 27.070 1.00 95.44 137 TYR A N 1
ATOM 1123 C CA . TYR A 1 137 ? -15.559 2.382 26.797 1.00 95.44 137 TYR A CA 1
ATOM 1124 C C . TYR A 1 137 ? -16.318 1.796 27.999 1.00 95.44 137 TYR A C 1
ATOM 1126 O O . TYR A 1 137 ? -17.331 2.344 28.425 1.00 95.44 137 TYR A O 1
ATOM 1134 N N . MET A 1 138 ? -15.773 0.748 28.623 1.00 94.19 138 MET A N 1
ATOM 1135 C CA . MET A 1 138 ? -16.325 0.163 29.851 1.00 94.19 138 MET A CA 1
ATOM 1136 C C . MET A 1 138 ? -16.350 1.172 31.005 1.00 94.19 138 MET A C 1
ATOM 1138 O O . MET A 1 138 ? -17.351 1.264 31.709 1.00 94.19 138 MET A O 1
ATOM 1142 N N . SER A 1 139 ? -15.279 1.955 31.186 1.00 93.88 139 SER A N 1
ATOM 1143 C CA . SER A 1 139 ? -15.229 3.004 32.216 1.00 93.88 139 SER A CA 1
ATOM 1144 C C . SER A 1 139 ? -16.287 4.088 31.982 1.00 93.88 139 SER A C 1
ATOM 1146 O O . SER A 1 139 ? -16.910 4.553 32.934 1.00 93.88 139 SER A O 1
ATOM 1148 N N . PHE A 1 140 ? -16.518 4.468 30.722 1.00 94.31 140 PHE A N 1
ATOM 1149 C CA . PHE A 1 140 ? -17.566 5.413 30.352 1.00 94.31 140 PHE A CA 1
ATOM 1150 C C . PHE A 1 140 ? -18.959 4.858 30.673 1.00 94.31 140 PHE A C 1
ATOM 1152 O O . PHE A 1 140 ? -19.707 5.506 31.399 1.00 94.31 140 PHE A O 1
ATOM 1159 N N . GLU A 1 141 ? -19.303 3.647 30.229 1.00 92.88 141 GLU A N 1
ATOM 1160 C CA . GLU A 1 141 ? -20.633 3.080 30.510 1.00 92.88 141 GLU A CA 1
ATOM 1161 C C . GLU A 1 141 ? -20.866 2.833 32.006 1.00 92.88 141 GLU A C 1
ATOM 1163 O O . GLU A 1 141 ? -21.984 3.016 32.490 1.00 92.88 141 GLU A O 1
ATOM 1168 N N . PHE A 1 142 ? -19.810 2.492 32.753 1.00 90.44 142 PHE A N 1
ATOM 1169 C CA . PHE A 1 142 ? -19.864 2.412 34.212 1.00 90.44 142 PHE A CA 1
ATOM 1170 C C . PHE A 1 142 ? -20.177 3.778 34.839 1.00 90.44 142 PHE A C 1
ATOM 1172 O O . PHE A 1 142 ? -21.050 3.864 35.696 1.00 90.44 142 PHE A O 1
ATOM 1179 N N . SER A 1 143 ? -19.535 4.857 34.373 1.00 91.38 143 SER A N 1
ATOM 1180 C CA . SER A 1 143 ? -19.807 6.222 34.858 1.00 91.38 143 SER A CA 1
ATOM 1181 C C . SER A 1 143 ? -21.219 6.730 34.537 1.00 91.38 143 SER A C 1
ATOM 1183 O O . SER A 1 143 ? -21.723 7.609 35.225 1.00 91.38 143 SER A O 1
ATOM 1185 N N . GLN A 1 144 ? -21.858 6.175 33.502 1.00 89.44 144 GLN A N 1
ATOM 1186 C CA . GLN A 1 144 ? -23.222 6.514 33.088 1.00 89.44 144 GLN A CA 1
ATOM 1187 C C . GLN A 1 144 ? -24.292 5.644 33.772 1.00 89.44 144 GLN A C 1
ATOM 1189 O O . GLN A 1 144 ? -25.481 5.828 33.505 1.00 89.44 144 GLN A O 1
ATOM 1194 N N . GLU A 1 145 ? -23.888 4.659 34.586 1.00 87.12 145 GLU A N 1
ATOM 1195 C CA . GLU A 1 145 ? -24.765 3.683 35.255 1.00 87.12 145 GLU A CA 1
ATOM 1196 C C . GLU A 1 145 ? -25.713 2.934 34.289 1.00 87.12 145 GLU A C 1
ATOM 1198 O O . GLU A 1 145 ? -26.801 2.477 34.651 1.00 87.12 145 GLU A O 1
ATOM 1203 N N . LYS A 1 146 ? -25.313 2.782 33.018 1.00 85.31 146 LYS A N 1
ATOM 1204 C CA . LYS A 1 146 ? -26.103 2.080 31.996 1.00 85.31 146 LYS A CA 1
ATOM 1205 C C . LYS A 1 146 ? -25.668 0.620 31.863 1.00 85.31 146 LYS A C 1
ATOM 1207 O O . LYS A 1 146 ? -24.965 0.233 30.930 1.00 85.31 146 LYS A O 1
ATOM 1212 N N . TRP A 1 147 ? -26.182 -0.223 32.755 1.00 83.00 147 TRP A N 1
ATOM 1213 C CA . TRP A 1 147 ? -25.858 -1.658 32.839 1.00 83.00 147 TRP A CA 1
ATOM 1214 C C . TRP A 1 147 ? -26.121 -2.467 31.553 1.00 83.00 147 TRP A C 1
ATOM 1216 O O . TRP A 1 147 ? -25.460 -3.473 31.299 1.00 83.00 147 TRP A O 1
ATOM 1226 N N . GLY A 1 148 ? -27.043 -2.017 30.702 1.00 83.94 148 GLY A N 1
ATOM 1227 C CA . GLY A 1 148 ? -27.393 -2.691 29.442 1.00 83.94 148 GLY A CA 1
ATOM 1228 C C . GLY A 1 148 ? -26.336 -2.545 28.370 1.00 83.94 148 GLY A C 1
ATOM 1229 O O . GLY A 1 148 ? -25.916 -3.509 27.741 1.00 83.94 148 GLY A O 1
ATOM 1230 N N . PHE A 1 149 ? -25.835 -1.326 28.197 1.00 85.56 149 PHE A N 1
ATOM 1231 C CA . PHE A 1 149 ? -24.714 -1.109 27.296 1.00 85.56 149 PHE A CA 1
ATOM 1232 C C . PHE A 1 149 ? -23.456 -1.775 27.848 1.00 85.56 149 PHE A C 1
ATOM 1234 O O . PHE A 1 149 ? -22.726 -2.406 27.091 1.00 85.56 149 PHE A O 1
ATOM 1241 N N . LEU A 1 150 ? -23.247 -1.742 29.167 1.00 88.44 150 LEU A N 1
ATOM 1242 C CA . LEU A 1 150 ? -22.100 -2.397 29.788 1.00 88.44 150 LEU A CA 1
ATOM 1243 C C . LEU A 1 150 ? -22.094 -3.926 29.578 1.00 88.44 150 LEU A C 1
ATOM 1245 O O . LEU A 1 150 ? -21.060 -4.483 29.213 1.00 88.44 150 LEU A O 1
ATOM 1249 N N . THR A 1 151 ? -23.233 -4.606 29.752 1.00 86.94 151 THR A N 1
ATOM 1250 C CA . THR A 1 151 ? -23.370 -6.052 29.466 1.00 86.94 151 THR A CA 1
ATOM 1251 C C . THR A 1 151 ? -23.095 -6.362 27.992 1.00 86.94 151 THR A C 1
ATOM 1253 O O . THR A 1 151 ? -22.325 -7.271 27.677 1.00 86.94 151 THR A O 1
ATOM 1256 N N . LEU A 1 152 ? -23.628 -5.553 27.072 1.00 89.56 152 LEU A N 1
ATOM 1257 C CA . LEU A 1 152 ? -23.331 -5.684 25.644 1.00 89.56 152 LEU A CA 1
ATOM 1258 C C . LEU A 1 152 ? -21.826 -5.537 25.350 1.00 89.56 152 LEU A C 1
ATOM 1260 O O . LEU A 1 152 ? -21.256 -6.355 24.625 1.00 89.56 152 LEU A O 1
ATOM 1264 N N . VAL A 1 153 ? -21.179 -4.529 25.937 1.00 90.81 153 VAL A N 1
ATOM 1265 C CA . VAL A 1 153 ? -19.748 -4.239 25.767 1.00 90.81 153 VAL A CA 1
ATOM 1266 C C . VAL A 1 153 ? -18.875 -5.383 26.285 1.00 90.81 153 VAL A C 1
ATOM 1268 O O . VAL A 1 153 ? -17.924 -5.769 25.603 1.00 90.81 153 VAL A O 1
ATOM 1271 N N . TYR A 1 154 ? -19.201 -5.976 27.438 1.00 90.69 154 TYR A N 1
ATOM 1272 C CA . TYR A 1 154 ? -18.450 -7.119 27.966 1.00 90.69 154 TYR A CA 1
ATOM 1273 C C . TYR A 1 154 ? -18.459 -8.310 27.010 1.00 90.69 154 TYR A C 1
ATOM 1275 O O . TYR A 1 154 ? -17.395 -8.850 26.721 1.00 90.69 154 TYR A O 1
ATOM 1283 N N . VAL A 1 155 ? -19.623 -8.697 26.481 1.00 90.00 155 VAL A N 1
ATOM 1284 C CA . VAL A 1 155 ? -19.705 -9.817 25.526 1.00 90.00 155 VAL A CA 1
ATOM 1285 C C . VAL A 1 155 ? -18.984 -9.499 24.223 1.00 90.00 155 VAL A C 1
ATOM 1287 O O . VAL A 1 155 ? -18.293 -10.357 23.674 1.00 90.00 155 VAL A O 1
ATOM 1290 N N . GLN A 1 156 ? -19.099 -8.268 23.723 1.00 91.19 156 GLN A N 1
ATOM 1291 C CA . GLN A 1 156 ? -18.406 -7.865 22.500 1.00 91.19 156 GLN A CA 1
ATOM 1292 C C . GLN A 1 156 ? -16.880 -7.905 22.650 1.00 91.19 156 GLN A C 1
ATOM 1294 O O . GLN A 1 156 ? -16.202 -8.367 21.732 1.00 91.19 156 GLN A O 1
ATOM 1299 N N . ALA A 1 157 ? -16.346 -7.508 23.808 1.00 92.94 157 ALA A N 1
ATOM 1300 C CA . ALA A 1 157 ? -14.912 -7.555 24.095 1.00 92.94 157 ALA A CA 1
ATOM 1301 C C . ALA A 1 157 ? -14.334 -8.987 24.123 1.00 92.94 157 ALA A C 1
ATOM 1303 O O . ALA A 1 157 ? -13.124 -9.154 23.983 1.00 92.94 157 ALA A O 1
ATOM 1304 N N . LEU A 1 158 ? -15.175 -10.021 24.268 1.00 93.56 158 LEU A N 1
ATOM 1305 C CA . LEU A 1 158 ? -14.766 -11.433 24.232 1.00 93.56 158 LEU A CA 1
ATOM 1306 C C . LEU A 1 158 ? -14.711 -12.024 22.817 1.00 93.56 158 LEU A C 1
ATOM 1308 O O . LEU A 1 158 ? -14.289 -13.164 22.655 1.00 93.56 158 LEU A O 1
ATOM 1312 N N . ARG A 1 159 ? -15.149 -11.290 21.786 1.00 90.44 159 ARG A N 1
ATOM 1313 C CA . ARG A 1 159 ? -15.238 -11.823 20.414 1.00 90.44 159 ARG A CA 1
ATOM 1314 C C . ARG A 1 159 ? -13.895 -12.016 19.731 1.00 90.44 159 ARG A C 1
ATOM 1316 O O . ARG A 1 159 ? -13.807 -12.827 18.813 1.00 90.44 159 ARG A O 1
ATOM 1323 N N . PHE A 1 160 ? -12.892 -11.239 20.120 1.00 91.69 160 PHE A N 1
ATOM 1324 C CA . PHE A 1 160 ? -11.593 -11.229 19.465 1.00 91.69 160 PHE A CA 1
ATOM 1325 C C . PHE A 1 160 ? -10.463 -11.258 20.505 1.00 91.69 160 PHE A C 1
ATOM 1327 O O . PHE A 1 160 ? -10.624 -10.678 21.583 1.00 91.69 160 PHE A O 1
ATOM 1334 N N . PRO A 1 161 ? -9.326 -11.920 20.218 1.00 93.44 161 PRO A N 1
ATOM 1335 C CA . PRO A 1 161 ? -8.168 -11.918 21.102 1.00 93.44 161 PRO A CA 1
ATOM 1336 C C . PRO A 1 161 ? -7.681 -10.508 21.427 1.00 93.44 161 PRO A C 1
ATOM 1338 O O . PRO A 1 161 ? -7.364 -9.718 20.540 1.00 93.44 161 PRO A O 1
ATOM 1341 N N . THR A 1 162 ? -7.542 -10.216 22.716 1.00 93.75 162 THR A N 1
ATOM 1342 C CA . THR A 1 162 ? -6.883 -8.998 23.188 1.00 93.75 162 THR A CA 1
ATOM 1343 C C . THR A 1 162 ? -5.939 -9.334 24.328 1.00 93.75 162 THR A C 1
ATOM 1345 O O . THR A 1 162 ? -6.160 -10.294 25.063 1.00 93.75 162 THR A O 1
ATOM 1348 N N . LYS A 1 163 ? -4.936 -8.486 24.570 1.00 92.38 163 LYS A N 1
ATOM 1349 C CA . LYS A 1 163 ? -3.992 -8.668 25.688 1.00 92.38 163 LYS A CA 1
ATOM 1350 C C . LYS A 1 163 ? -4.666 -8.824 27.066 1.00 92.38 163 LYS A C 1
ATOM 1352 O O . LYS A 1 163 ? -4.064 -9.377 27.984 1.00 92.38 163 LYS A O 1
ATOM 1357 N N . LYS A 1 164 ? -5.885 -8.298 27.247 1.00 94.12 164 LYS A N 1
ATOM 1358 C CA . LYS A 1 164 ? -6.660 -8.384 28.499 1.00 94.12 164 LYS A CA 1
ATOM 1359 C C . LYS A 1 164 ? -7.856 -9.344 28.408 1.00 94.12 164 LYS A C 1
ATOM 1361 O O . LYS A 1 164 ? -8.698 -9.307 29.303 1.00 94.12 164 LYS A O 1
ATOM 1366 N N . LEU A 1 165 ? -7.915 -10.228 27.405 1.00 94.56 165 LEU A N 1
ATOM 1367 C CA . LEU A 1 165 ? -9.038 -11.147 27.170 1.00 94.56 165 LEU A CA 1
ATOM 1368 C C . LEU A 1 165 ? -9.446 -11.918 28.433 1.00 94.56 165 LEU A C 1
ATOM 1370 O O . LEU A 1 165 ? -10.601 -11.855 28.850 1.00 94.56 165 LEU A O 1
ATOM 1374 N N . HIS A 1 166 ? -8.494 -12.576 29.100 1.00 95.62 166 HIS A N 1
ATOM 1375 C CA . HIS A 1 166 ? -8.770 -13.328 30.330 1.00 95.62 166 HIS A CA 1
ATOM 1376 C C . HIS A 1 166 ? -9.341 -12.444 31.447 1.00 95.62 166 HIS A C 1
ATOM 1378 O O . HIS A 1 166 ? -10.256 -12.852 32.155 1.00 95.62 166 HIS A O 1
ATOM 1384 N N . LYS A 1 167 ? -8.855 -11.202 31.585 1.00 95.50 167 LYS A N 1
ATOM 1385 C CA . LYS A 1 167 ? -9.381 -10.252 32.576 1.00 95.50 167 LYS A CA 1
ATOM 1386 C C . LYS A 1 167 ? -10.819 -9.846 32.248 1.00 95.50 167 LYS A C 1
ATOM 1388 O O . LYS A 1 167 ? -11.634 -9.733 33.161 1.00 95.50 167 LYS A O 1
ATOM 1393 N N . TYR A 1 168 ? -11.138 -9.632 30.972 1.00 94.94 168 TYR A N 1
ATOM 1394 C CA . TYR A 1 168 ? -12.509 -9.347 30.550 1.00 94.94 168 TYR A CA 1
ATOM 1395 C C . TYR A 1 168 ? -13.437 -10.524 30.803 1.00 94.94 168 TYR A C 1
ATOM 1397 O O . TYR A 1 168 ? -14.543 -10.309 31.286 1.00 94.94 168 TYR A O 1
ATOM 1405 N N . TYR A 1 169 ? -12.974 -11.752 30.576 1.00 95.69 169 TYR A N 1
ATOM 1406 C CA . TYR A 1 169 ? -13.766 -12.945 30.848 1.00 95.69 169 TYR A CA 1
ATOM 1407 C C . TYR A 1 169 ? -14.021 -13.157 32.344 1.00 95.69 169 TYR A C 1
ATOM 1409 O O . TYR A 1 169 ? -15.143 -13.446 32.742 1.00 95.69 169 TYR A O 1
ATOM 1417 N N . GLU A 1 170 ? -13.024 -12.931 33.200 1.00 95.31 170 GLU A N 1
ATOM 1418 C CA . GLU A 1 170 ? -13.222 -12.985 34.653 1.00 95.31 170 GLU A CA 1
ATOM 1419 C C . GLU A 1 170 ? -14.197 -11.905 35.148 1.00 95.31 170 GLU A C 1
ATOM 1421 O O . GLU A 1 170 ? -15.051 -12.172 35.991 1.00 95.31 170 GLU A O 1
ATOM 1426 N N . ASN A 1 171 ? -14.127 -10.690 34.596 1.00 92.81 171 ASN A N 1
ATOM 1427 C CA . ASN A 1 171 ? -15.098 -9.637 34.904 1.00 92.81 171 ASN A CA 1
ATOM 1428 C C . ASN A 1 171 ? -16.503 -9.979 34.385 1.00 92.81 171 ASN A C 1
ATOM 1430 O O . ASN A 1 171 ? -17.485 -9.738 35.082 1.00 92.81 171 ASN A O 1
ATOM 1434 N N . PHE A 1 172 ? -16.594 -10.576 33.197 1.00 94.06 172 PHE A N 1
ATOM 1435 C CA . PHE A 1 172 ? -17.840 -11.080 32.632 1.00 94.06 172 PHE A CA 1
ATOM 1436 C C . PHE A 1 172 ? -18.464 -12.153 33.530 1.00 94.06 172 PHE A C 1
ATOM 1438 O O . PHE A 1 172 ? -19.642 -12.047 33.851 1.00 94.06 172 PHE A O 1
ATOM 1445 N N . LYS A 1 173 ? -17.686 -13.128 34.019 1.00 93.38 173 LYS A N 1
ATOM 1446 C CA . LYS A 1 173 ? -18.182 -14.137 34.968 1.00 93.38 173 LYS A CA 1
ATOM 1447 C C . LYS A 1 173 ? -18.732 -13.504 36.238 1.00 93.38 173 LYS A C 1
ATOM 1449 O O . LYS A 1 173 ? -19.819 -13.874 36.654 1.00 93.38 173 LYS A O 1
ATOM 1454 N N . LYS A 1 174 ? -18.015 -12.537 36.822 1.00 92.38 174 LYS A N 1
ATOM 1455 C CA . LYS A 1 174 ? -18.482 -11.807 38.014 1.00 92.38 174 LYS A CA 1
ATOM 1456 C C . LYS A 1 174 ? -19.794 -11.066 37.759 1.00 92.38 174 LYS A C 1
ATOM 1458 O O . LYS A 1 174 ? -20.666 -11.032 38.616 1.00 92.38 174 LYS A O 1
ATOM 1463 N N . LEU A 1 175 ? -19.945 -10.474 36.576 1.00 89.69 175 LEU A N 1
ATOM 1464 C CA . LEU A 1 175 ? -21.193 -9.827 36.183 1.00 89.69 175 LEU A CA 1
ATOM 1465 C C . LEU A 1 175 ? -22.328 -10.848 36.046 1.00 89.69 175 LEU A C 1
ATOM 1467 O O . LEU A 1 175 ? -23.420 -10.605 36.543 1.00 89.69 175 LEU A O 1
ATOM 1471 N N . VAL A 1 176 ? -22.060 -11.997 35.420 1.00 88.88 176 VAL A N 1
ATOM 1472 C CA . VAL A 1 176 ? -23.030 -13.092 35.293 1.00 88.88 176 VAL A CA 1
ATOM 1473 C C . VAL A 1 176 ? -23.441 -13.621 36.665 1.00 88.88 176 VAL A C 1
ATOM 1475 O O . VAL A 1 176 ? -24.633 -13.761 36.891 1.00 88.88 176 VAL A O 1
ATOM 1478 N N . THR A 1 177 ? -22.512 -13.840 37.601 1.00 89.88 177 THR A N 1
ATOM 1479 C CA . THR A 1 177 ? -22.854 -14.301 38.959 1.00 89.88 177 THR A CA 1
ATOM 1480 C C . THR A 1 177 ? -23.700 -13.280 39.713 1.00 89.88 177 THR A C 1
ATOM 1482 O O . THR A 1 177 ? -24.678 -13.656 40.346 1.00 89.88 177 THR A O 1
ATOM 1485 N N . ASN A 1 178 ? -23.388 -11.986 39.594 1.00 87.69 178 ASN A N 1
ATOM 1486 C CA . ASN A 1 178 ? -24.188 -10.936 40.227 1.00 87.69 178 ASN A CA 1
ATOM 1487 C C . ASN A 1 178 ? -25.611 -10.869 39.637 1.00 87.69 178 ASN A C 1
ATOM 1489 O O . ASN A 1 178 ? -26.574 -10.682 40.374 1.00 87.69 178 ASN A O 1
ATOM 1493 N N . LEU A 1 179 ? -25.752 -11.043 38.317 1.00 85.19 179 LEU A N 1
ATOM 1494 C CA . LEU A 1 179 ? -27.058 -11.105 37.648 1.00 85.19 179 LEU A CA 1
ATOM 1495 C C . LEU A 1 179 ? -27.828 -12.384 38.005 1.00 85.19 179 LEU A C 1
ATOM 1497 O O . LEU A 1 179 ? -29.046 -12.337 38.158 1.00 85.19 179 LEU A O 1
ATOM 1501 N N . GLU A 1 180 ? -27.132 -13.518 38.144 1.00 84.69 180 GLU A N 1
ATOM 1502 C CA . GLU A 1 180 ? -27.706 -14.777 38.631 1.00 84.69 180 GLU A CA 1
ATOM 1503 C C . GLU A 1 180 ? -28.283 -14.578 40.039 1.00 84.69 180 GLU A C 1
ATOM 1505 O O . GLU A 1 180 ? -29.444 -14.916 40.255 1.00 84.69 180 GLU A O 1
ATOM 1510 N N . GLU A 1 181 ? -27.532 -13.974 40.965 1.00 83.81 181 GLU A N 1
ATOM 1511 C CA . GLU A 1 181 ? -28.001 -13.658 42.322 1.00 83.81 181 GLU A CA 1
ATOM 1512 C C . GLU A 1 181 ? -29.213 -12.710 42.314 1.00 83.81 181 GLU A C 1
ATOM 1514 O O . GLU A 1 181 ? -30.221 -13.002 42.958 1.00 83.81 181 GLU A O 1
ATOM 1519 N N . GLU A 1 182 ? -29.169 -11.621 41.537 1.00 81.62 182 GLU A N 1
ATOM 1520 C CA . GLU A 1 182 ? -30.280 -10.664 41.411 1.00 81.62 182 GLU A CA 1
ATOM 1521 C C . GLU A 1 182 ? -31.570 -11.330 40.895 1.00 81.62 182 GLU A C 1
ATOM 1523 O O . GLU A 1 182 ? -32.654 -11.089 41.427 1.00 81.62 182 GLU A O 1
ATOM 1528 N N . ILE A 1 183 ? -31.465 -12.186 39.872 1.00 77.88 183 ILE A N 1
ATOM 1529 C CA . ILE A 1 183 ? -32.618 -12.857 39.254 1.00 77.88 183 ILE A CA 1
ATOM 1530 C C . ILE A 1 183 ? -33.132 -14.002 40.139 1.00 77.88 183 ILE A C 1
ATOM 1532 O O . ILE A 1 183 ? -34.344 -14.179 40.256 1.00 77.88 183 ILE A O 1
ATOM 1536 N N . LEU A 1 184 ? -32.247 -14.739 40.821 1.00 69.50 184 LEU A N 1
ATOM 1537 C CA . LEU A 1 184 ? -32.620 -15.811 41.754 1.00 69.50 184 LEU A CA 1
ATOM 1538 C C . LEU A 1 184 ? -33.426 -15.300 42.953 1.00 69.50 184 LEU A C 1
ATOM 1540 O O . LEU A 1 184 ? -34.261 -16.038 43.469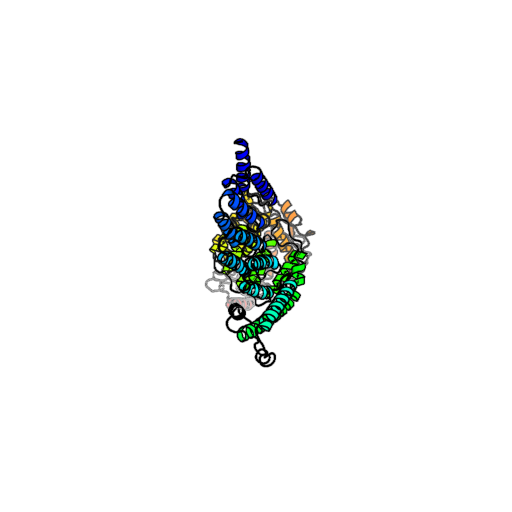 1.00 69.50 184 LEU A O 1
ATOM 1544 N N . HIS A 1 185 ? -33.231 -14.048 43.374 1.00 65.38 185 HIS A N 1
ATOM 1545 C CA . HIS A 1 185 ? -34.075 -13.416 44.392 1.00 65.38 185 HIS A CA 1
ATOM 1546 C C . HIS A 1 185 ? -35.511 -13.123 43.916 1.00 65.38 185 HIS A C 1
ATOM 1548 O O . HIS A 1 185 ? -36.383 -12.888 44.750 1.00 65.38 185 HIS A O 1
ATOM 1554 N N . LEU A 1 186 ? -35.767 -13.135 42.602 1.00 59.97 186 LEU A N 1
ATOM 1555 C CA . LEU A 1 186 ? -37.056 -12.784 41.994 1.00 59.97 186 LEU A CA 1
ATOM 1556 C C . LEU A 1 186 ? -37.888 -14.000 41.555 1.00 59.97 186 LEU A C 1
ATOM 1558 O O . LEU A 1 186 ? -39.084 -13.852 41.309 1.00 59.97 186 LEU A O 1
ATOM 1562 N N . THR A 1 187 ? -37.289 -15.189 41.446 1.00 57.22 187 THR A N 1
ATOM 1563 C CA . THR A 1 187 ? -37.967 -16.406 40.967 1.00 57.22 187 THR A CA 1
ATOM 1564 C C . THR A 1 187 ? -37.908 -17.527 41.998 1.00 57.22 187 THR A C 1
ATOM 1566 O O . THR A 1 187 ? -36.858 -18.144 42.184 1.00 57.22 187 THR A O 1
ATOM 1569 N N . ASP A 1 188 ? -39.053 -17.816 42.616 1.00 51.59 188 ASP A N 1
ATOM 1570 C CA . ASP A 1 188 ? -39.281 -19.031 43.401 1.00 51.59 188 ASP A CA 1
ATOM 1571 C C . ASP A 1 188 ? -39.597 -20.189 42.431 1.00 51.59 188 ASP A C 1
ATOM 1573 O O . ASP A 1 188 ? -40.459 -20.065 41.562 1.00 51.59 188 ASP A O 1
ATOM 1577 N N . ASP A 1 189 ? -38.855 -21.289 42.557 1.00 50.12 189 ASP A N 1
ATOM 1578 C CA . ASP A 1 189 ? -39.082 -22.602 41.935 1.00 50.12 189 ASP A CA 1
ATOM 1579 C C . ASP A 1 189 ? -39.214 -22.719 40.398 1.00 50.12 189 ASP A C 1
ATOM 1581 O O . ASP A 1 189 ? -40.284 -22.587 39.811 1.00 50.12 189 ASP A O 1
ATOM 1585 N N . SER A 1 190 ? -38.125 -23.141 39.732 1.00 51.81 190 SER A N 1
ATOM 1586 C CA . SER A 1 190 ? -38.135 -24.161 38.645 1.00 51.81 190 SER A CA 1
ATOM 1587 C C . SER A 1 190 ? -36.744 -24.340 38.011 1.00 51.81 190 SER A C 1
ATOM 1589 O O . SER A 1 190 ? -36.503 -24.050 36.841 1.00 51.81 190 SER A O 1
ATOM 1591 N N . ARG A 1 191 ? -35.793 -24.856 38.799 1.00 52.50 191 ARG A N 1
ATOM 1592 C CA . ARG A 1 191 ? -34.373 -24.977 38.417 1.00 52.50 191 ARG A CA 1
ATOM 1593 C C . ARG A 1 191 ? -34.048 -26.040 37.361 1.00 52.50 191 ARG A C 1
ATOM 1595 O O . ARG A 1 191 ? -32.923 -26.042 36.885 1.00 52.50 191 ARG A O 1
ATOM 1602 N N . GLU A 1 192 ? -34.962 -26.940 36.990 1.00 47.00 192 GLU A N 1
ATOM 1603 C CA . GLU A 1 192 ? -34.561 -28.186 36.301 1.00 47.00 192 GLU A CA 1
ATOM 1604 C C . GLU A 1 192 ? -35.230 -28.465 34.944 1.00 47.00 192 GLU A C 1
ATOM 1606 O O . GLU A 1 192 ? -34.716 -29.276 34.176 1.00 47.00 192 GLU A O 1
ATOM 1611 N N . VAL A 1 193 ? -36.325 -27.787 34.579 1.00 45.03 193 VAL A N 1
ATOM 1612 C CA . VAL A 1 193 ? -37.131 -28.194 33.403 1.00 45.03 193 VAL A CA 1
ATOM 1613 C C . VAL A 1 193 ? -36.715 -27.498 32.093 1.00 45.03 193 VAL A C 1
ATOM 1615 O O . VAL A 1 193 ? -36.952 -28.036 31.018 1.00 45.03 193 VAL A O 1
ATOM 1618 N N . GLN A 1 194 ? -36.021 -26.354 32.140 1.00 49.69 194 GLN A N 1
ATOM 1619 C CA . GLN A 1 194 ? -35.682 -25.564 30.935 1.00 49.69 194 GLN A CA 1
ATOM 1620 C C . GLN A 1 194 ? -34.236 -25.759 30.427 1.00 49.69 194 GLN A C 1
ATOM 1622 O O . GLN A 1 194 ? -33.897 -25.307 29.335 1.00 49.69 194 GLN A O 1
ATOM 1627 N N . LEU A 1 195 ? -33.385 -26.471 31.177 1.00 47.44 195 LEU A N 1
ATOM 1628 C CA . LEU A 1 195 ? -31.955 -26.676 30.874 1.00 47.44 195 LEU A CA 1
ATOM 1629 C C . LEU A 1 195 ? -31.673 -27.640 29.708 1.00 47.44 195 LEU A C 1
ATOM 1631 O O . LEU A 1 195 ? -30.551 -27.669 29.208 1.00 47.44 195 LEU A O 1
ATOM 1635 N N . LYS A 1 196 ? -32.663 -28.425 29.264 1.00 45.47 196 LYS A N 1
ATOM 1636 C CA . LYS A 1 196 ? -32.491 -29.441 28.207 1.00 45.47 196 LYS A CA 1
ATOM 1637 C C . LYS A 1 196 ? -32.814 -28.967 26.788 1.00 45.47 196 LYS A C 1
ATOM 1639 O O . LYS A 1 196 ? -32.380 -29.618 25.850 1.00 45.47 196 LYS A O 1
ATOM 1644 N N . GLU A 1 197 ? -33.520 -27.850 26.604 1.00 47.06 197 GLU A N 1
ATOM 1645 C CA . GLU A 1 197 ? -33.902 -27.370 25.259 1.00 47.06 197 GLU A CA 1
ATOM 1646 C C . GLU A 1 197 ? -32.866 -26.430 24.608 1.00 47.06 197 GLU A C 1
ATOM 1648 O O . GLU A 1 197 ? -33.011 -26.061 23.446 1.00 47.06 197 GLU A O 1
ATOM 1653 N N . LEU A 1 198 ? -31.803 -26.038 25.321 1.00 48.59 198 LEU A N 1
ATOM 1654 C CA . LEU A 1 198 ? -30.805 -25.068 24.838 1.00 48.59 198 LEU A CA 1
ATOM 1655 C C . LEU A 1 198 ? -29.463 -25.684 24.408 1.00 48.59 198 LEU A C 1
ATOM 1657 O O . LEU A 1 198 ? -28.606 -24.952 23.915 1.00 48.59 198 LEU A O 1
ATOM 1661 N N . SER A 1 199 ? -29.270 -27.001 24.547 1.00 45.12 199 SER A N 1
ATOM 1662 C CA . SER A 1 199 ? -28.020 -27.676 24.157 1.00 45.12 199 SER A CA 1
ATOM 1663 C C . SER A 1 199 ? -27.828 -27.835 22.643 1.00 45.12 199 SER A C 1
ATOM 1665 O O . SER A 1 199 ? -26.722 -28.161 22.224 1.00 45.12 199 SER A O 1
ATOM 1667 N N . ASP A 1 200 ? -28.858 -27.570 21.830 1.00 36.59 200 ASP A N 1
ATOM 1668 C CA . ASP A 1 200 ? -28.847 -27.845 20.382 1.00 36.59 200 ASP A CA 1
ATOM 1669 C C . ASP A 1 200 ? -28.649 -26.609 19.483 1.00 36.59 200 ASP A C 1
ATOM 1671 O O . ASP A 1 200 ? -28.599 -26.722 18.256 1.00 36.59 200 ASP A O 1
ATOM 1675 N N . ALA A 1 201 ? -28.473 -25.410 20.043 1.00 43.97 201 ALA A N 1
ATOM 1676 C CA . ALA A 1 201 ? -28.288 -24.205 19.236 1.00 43.97 201 ALA A CA 1
ATOM 1677 C C . ALA A 1 201 ? -26.801 -23.924 18.955 1.00 43.97 201 ALA A C 1
ATOM 1679 O O . ALA A 1 201 ? -26.175 -23.067 19.579 1.00 43.97 201 ALA A O 1
ATOM 1680 N N . THR A 1 202 ? -26.250 -24.606 17.950 1.00 44.50 202 THR A N 1
ATOM 1681 C CA . THR A 1 202 ? -24.957 -24.266 17.327 1.00 44.50 202 THR A CA 1
ATOM 1682 C C . THR A 1 202 ? -25.102 -22.964 16.525 1.00 44.50 202 THR A C 1
ATOM 1684 O O . THR A 1 202 ? -25.113 -22.978 15.298 1.00 44.50 202 THR A O 1
ATOM 1687 N N . VAL A 1 203 ? -25.302 -21.822 17.188 1.00 52.69 203 VAL A N 1
ATOM 1688 C CA . VAL A 1 203 ? -25.595 -20.555 16.499 1.00 52.69 203 VAL A CA 1
ATOM 1689 C C . VAL A 1 203 ? -24.442 -19.577 16.684 1.00 52.69 203 VAL A C 1
ATOM 1691 O O . VAL A 1 203 ? -24.100 -19.161 17.790 1.00 52.69 203 VAL A O 1
ATOM 1694 N N . VAL A 1 204 ? -23.824 -19.200 15.565 1.00 52.34 204 VAL A N 1
ATOM 1695 C CA . VAL A 1 204 ? -22.967 -18.015 15.481 1.00 52.34 204 VAL A CA 1
ATOM 1696 C C . VAL A 1 204 ? -23.865 -16.799 15.695 1.00 52.34 204 VAL A C 1
ATOM 1698 O O . VAL A 1 204 ? -24.585 -16.398 14.789 1.00 52.34 204 VAL A O 1
ATOM 1701 N N . LEU A 1 205 ? -23.851 -16.240 16.905 1.00 63.56 205 LEU A N 1
ATOM 1702 C CA . LEU A 1 205 ? -24.726 -15.125 17.264 1.00 63.56 205 LEU A CA 1
ATOM 1703 C C . LEU A 1 205 ? -24.230 -13.808 16.642 1.00 63.56 205 LEU A C 1
ATOM 1705 O O . LEU A 1 205 ? -23.116 -13.330 16.896 1.00 63.56 205 LEU A O 1
ATOM 1709 N N . SER A 1 206 ? -25.086 -13.210 15.822 1.00 75.94 206 SER A N 1
ATOM 1710 C CA . SER A 1 206 ? -24.947 -11.878 15.240 1.00 75.94 206 SER A CA 1
ATOM 1711 C C . SER A 1 206 ? -25.036 -10.777 16.309 1.00 75.94 206 SER A C 1
ATOM 1713 O O . SER A 1 206 ? -25.581 -10.968 17.395 1.00 75.94 206 SER A O 1
ATOM 1715 N N . ASN A 1 207 ? -24.541 -9.571 15.995 1.00 75.38 207 ASN A N 1
ATOM 1716 C CA . ASN A 1 207 ? -24.655 -8.412 16.900 1.00 75.38 207 ASN A CA 1
ATOM 1717 C C . ASN A 1 207 ? -26.105 -8.098 17.291 1.00 75.38 207 ASN A C 1
ATOM 1719 O O . ASN A 1 207 ? -26.354 -7.640 18.402 1.00 75.38 207 ASN A O 1
ATOM 1723 N N . LYS A 1 208 ? -27.053 -8.346 16.379 1.00 80.62 208 LYS A N 1
ATOM 1724 C CA . LYS A 1 208 ? -28.480 -8.105 16.610 1.00 80.62 208 LYS A CA 1
ATOM 1725 C C . LYS A 1 208 ? -29.056 -9.095 17.618 1.00 80.62 208 LYS A C 1
ATOM 1727 O O . LYS A 1 208 ? -29.818 -8.691 18.485 1.00 80.62 208 LYS A O 1
ATOM 1732 N N . GLU A 1 209 ? -28.654 -10.361 17.543 1.00 82.19 209 GLU A N 1
ATOM 1733 C CA . GLU A 1 209 ? -29.098 -11.386 18.492 1.00 82.19 209 GLU A CA 1
ATOM 1734 C C . GLU A 1 209 ? -28.515 -11.149 19.886 1.00 82.19 209 GLU A C 1
ATOM 1736 O O . GLU A 1 209 ? -29.247 -11.242 20.864 1.00 82.19 209 GLU A O 1
ATOM 1741 N N . ILE A 1 210 ? -27.239 -10.757 19.991 1.00 82.88 210 ILE A N 1
ATOM 1742 C CA . ILE A 1 210 ? -26.636 -10.389 21.285 1.00 82.88 210 ILE A CA 1
ATOM 1743 C C . ILE A 1 210 ? -27.351 -9.167 21.877 1.00 82.88 210 ILE A C 1
ATOM 1745 O O . ILE A 1 210 ? -27.689 -9.169 23.057 1.00 82.88 210 ILE A O 1
ATOM 1749 N N . ALA A 1 211 ? -27.634 -8.144 21.064 1.00 85.31 211 ALA A N 1
ATOM 1750 C CA . ALA A 1 211 ? -28.379 -6.971 21.515 1.00 85.31 211 ALA A CA 1
ATOM 1751 C C . ALA A 1 211 ? -29.802 -7.326 21.977 1.00 85.31 211 ALA A C 1
ATOM 1753 O O . ALA A 1 211 ? -30.275 -6.767 22.963 1.00 85.31 211 ALA A O 1
ATOM 1754 N N . GLN A 1 212 ? -30.466 -8.275 21.309 1.00 85.06 212 GLN A N 1
ATOM 1755 C CA . GLN A 1 212 ? -31.778 -8.764 21.728 1.00 85.06 212 GLN A CA 1
ATOM 1756 C C . GLN A 1 212 ? -31.699 -9.533 23.052 1.00 85.06 212 GLN A C 1
ATOM 1758 O O . GLN A 1 212 ? -32.480 -9.248 23.949 1.00 85.06 212 GLN A O 1
ATOM 1763 N N . ILE A 1 213 ? -30.716 -10.426 23.217 1.00 84.12 213 ILE A N 1
ATOM 1764 C CA . ILE A 1 213 ? -30.484 -11.150 24.479 1.00 84.12 213 ILE A CA 1
ATOM 1765 C C . ILE A 1 213 ? -30.274 -10.163 25.633 1.00 84.12 213 ILE A C 1
ATOM 1767 O O . ILE A 1 213 ? -30.866 -10.318 26.696 1.00 84.12 213 ILE A O 1
ATOM 1771 N N . VAL A 1 214 ? -29.456 -9.129 25.418 1.00 85.75 214 VAL A N 1
ATOM 1772 C CA . VAL A 1 214 ? -29.217 -8.079 26.417 1.00 85.75 214 VAL A CA 1
ATOM 1773 C C . VAL A 1 214 ? -30.496 -7.298 26.714 1.00 85.75 214 VAL A C 1
ATOM 1775 O O . VAL A 1 214 ? -30.780 -7.024 27.875 1.00 85.75 214 VAL A O 1
ATOM 1778 N N . LYS A 1 215 ? -31.303 -6.975 25.700 1.00 86.88 215 LYS A N 1
ATOM 1779 C CA . LYS A 1 215 ? -32.590 -6.299 25.896 1.00 86.88 215 LYS A CA 1
ATOM 1780 C C . LYS A 1 215 ? -33.549 -7.142 26.745 1.00 86.88 215 LYS A C 1
ATOM 1782 O O . LYS A 1 215 ? -34.142 -6.607 27.674 1.00 86.88 215 LYS A O 1
ATOM 1787 N N . ASP A 1 216 ? -33.641 -8.441 26.467 1.00 84.75 216 ASP A N 1
ATOM 1788 C CA . ASP A 1 216 ? -34.488 -9.390 27.203 1.00 84.75 216 ASP A CA 1
ATOM 1789 C C . ASP A 1 216 ? -34.008 -9.578 28.657 1.00 84.75 216 ASP A C 1
ATOM 1791 O O . ASP A 1 216 ? -34.810 -9.727 29.574 1.00 84.75 216 ASP A O 1
ATOM 1795 N N . LEU A 1 217 ? -32.693 -9.514 28.897 1.00 84.19 217 LEU A N 1
ATOM 1796 C CA . LEU A 1 217 ? -32.080 -9.536 30.236 1.00 84.19 217 LEU A CA 1
ATOM 1797 C C . LEU A 1 217 ? -32.487 -8.341 31.105 1.00 84.19 217 LEU A C 1
ATOM 1799 O O . LEU A 1 217 ? -32.571 -8.457 32.332 1.00 84.19 217 LEU A O 1
ATOM 1803 N N . GLN A 1 218 ? -32.702 -7.194 30.463 1.00 81.81 218 GLN A N 1
ATOM 1804 C CA . GLN A 1 218 ? -33.075 -5.944 31.112 1.00 81.81 218 GLN A CA 1
ATOM 1805 C C . GLN A 1 218 ? -34.584 -5.728 31.215 1.00 81.81 218 GLN A C 1
ATOM 1807 O O . GLN A 1 218 ? -34.995 -4.730 31.804 1.00 81.81 218 GLN A O 1
ATOM 1812 N N . ASP A 1 219 ? -35.401 -6.614 30.642 1.00 78.56 219 ASP A N 1
ATOM 1813 C CA . ASP A 1 219 ? -36.853 -6.483 30.674 1.00 78.56 219 ASP A CA 1
ATOM 1814 C C . ASP A 1 219 ? -37.387 -6.774 32.090 1.00 78.56 219 ASP A C 1
ATOM 1816 O O . ASP A 1 219 ? -37.277 -7.906 32.563 1.00 78.56 219 ASP A O 1
ATOM 1820 N N . PRO A 1 220 ? -37.970 -5.786 32.796 1.00 69.25 220 PRO A N 1
ATOM 1821 C CA . PRO A 1 220 ? -38.448 -5.973 34.162 1.00 69.25 220 PRO A CA 1
ATOM 1822 C C . PRO A 1 220 ? -39.764 -6.763 34.255 1.00 69.25 220 PRO A C 1
ATOM 1824 O O . PRO A 1 220 ? -40.212 -7.036 35.367 1.00 69.25 220 PRO A O 1
ATOM 1827 N N . SER A 1 221 ? -40.416 -7.092 33.133 1.00 70.12 221 SE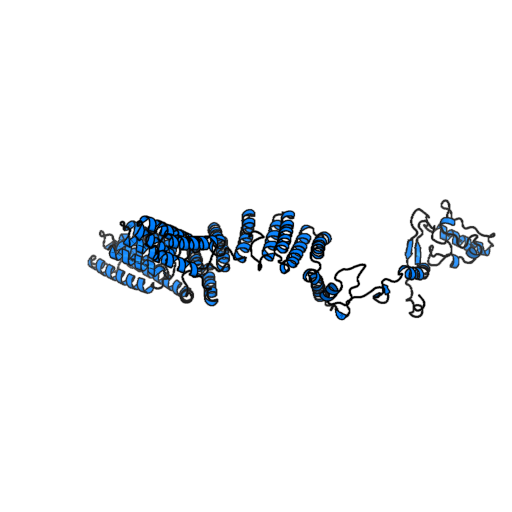R A N 1
ATOM 1828 C CA . SER A 1 221 ? -41.791 -7.609 33.124 1.00 70.12 221 SER A CA 1
ATOM 1829 C C . SER A 1 221 ? -41.931 -9.125 33.327 1.00 70.12 221 SER A C 1
ATOM 1831 O O . SER A 1 221 ? -42.977 -9.559 33.811 1.00 70.12 221 SER A O 1
ATOM 1833 N N . ASP A 1 222 ? -40.905 -9.931 33.022 1.00 69.69 222 ASP A N 1
ATOM 1834 C CA . ASP A 1 222 ? -40.972 -11.399 33.120 1.00 69.69 222 ASP A CA 1
ATOM 1835 C C . ASP A 1 222 ? -39.645 -12.027 33.600 1.00 69.69 222 ASP A C 1
ATOM 1837 O O . ASP A 1 222 ? -38.647 -12.099 32.876 1.00 69.69 222 ASP A O 1
ATOM 1841 N N . GLY A 1 223 ? -39.646 -12.544 34.835 1.00 70.62 223 GLY A N 1
ATOM 1842 C CA . GLY A 1 223 ? -38.496 -13.231 35.432 1.00 70.62 223 GLY A CA 1
ATOM 1843 C C . GLY A 1 223 ? -38.079 -14.516 34.701 1.00 70.62 223 GLY A C 1
ATOM 1844 O O . GLY A 1 223 ? -36.891 -14.844 34.677 1.00 70.62 223 GLY A O 1
ATOM 1845 N N . SER A 1 224 ? -39.006 -15.220 34.038 1.00 75.50 224 SER A N 1
ATOM 1846 C CA . SER A 1 224 ? -38.686 -16.414 33.244 1.00 75.50 224 SER A CA 1
ATOM 1847 C C . SER A 1 224 ? -37.947 -16.053 31.954 1.00 75.50 224 SER A C 1
ATOM 1849 O O . SER A 1 224 ? -37.009 -16.754 31.562 1.00 75.50 224 SER A O 1
ATOM 1851 N N . VAL A 1 225 ? -38.319 -14.940 31.311 1.00 78.31 225 VAL A N 1
ATOM 1852 C CA . VAL A 1 225 ? -37.622 -14.419 30.123 1.00 78.31 225 VAL A CA 1
ATOM 1853 C C . VAL A 1 225 ? -36.210 -13.969 30.487 1.00 78.31 225 VAL A C 1
ATOM 1855 O O . VAL A 1 225 ? -35.260 -14.385 29.818 1.00 78.31 225 VAL A O 1
ATOM 1858 N N . ARG A 1 226 ? -36.045 -13.221 31.590 1.00 80.56 226 ARG A N 1
ATOM 1859 C CA . ARG A 1 226 ? -34.721 -12.803 32.086 1.00 80.56 226 ARG A CA 1
ATOM 1860 C C . ARG A 1 226 ? -33.811 -13.996 32.373 1.00 80.56 226 ARG A C 1
ATOM 1862 O O . ARG A 1 226 ? -32.648 -13.981 31.976 1.00 80.56 226 ARG A O 1
ATOM 1869 N N . LEU A 1 227 ? -34.335 -15.053 32.999 1.00 79.44 227 LEU A N 1
ATOM 1870 C CA . LEU A 1 227 ? -33.562 -16.260 33.304 1.00 79.44 227 LEU A CA 1
ATOM 1871 C C . LEU A 1 227 ? -33.104 -16.986 32.025 1.00 79.44 227 LEU A C 1
ATOM 1873 O O . LEU A 1 227 ? -31.934 -17.353 31.899 1.00 79.44 227 LEU A O 1
ATOM 1877 N N . LYS A 1 228 ? -33.988 -17.140 31.030 1.00 81.00 228 LYS A N 1
ATOM 1878 C CA . LYS A 1 228 ? -33.624 -17.710 29.717 1.00 81.00 228 LYS A CA 1
ATOM 1879 C C . LYS A 1 228 ? -32.583 -16.855 28.990 1.00 81.00 228 LYS A C 1
ATOM 1881 O O . LYS A 1 228 ? -31.648 -17.397 28.396 1.00 81.00 228 LYS A O 1
ATOM 1886 N N . ALA A 1 229 ? -32.730 -15.532 29.038 1.00 84.44 229 ALA A N 1
ATOM 1887 C CA . ALA A 1 229 ? -31.785 -14.593 28.447 1.00 84.44 229 ALA A CA 1
ATOM 1888 C C . ALA A 1 229 ? -30.411 -14.655 29.140 1.00 84.44 229 ALA A C 1
ATOM 1890 O O . ALA A 1 229 ? -29.389 -14.668 28.455 1.00 84.44 229 ALA A O 1
ATOM 1891 N N . LEU A 1 230 ? -30.373 -14.811 30.467 1.00 8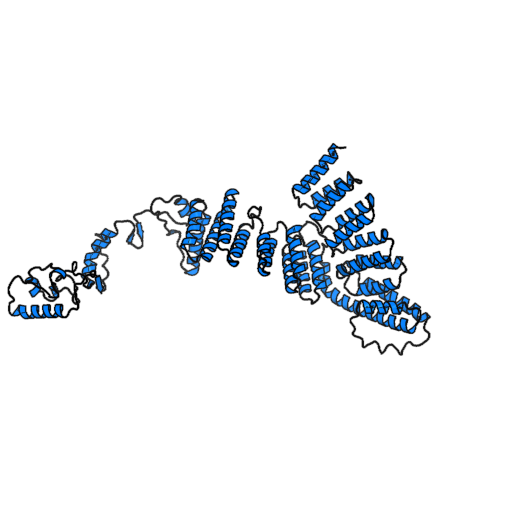5.00 230 LEU A N 1
ATOM 1892 C CA . LEU A 1 230 ? -29.144 -14.986 31.246 1.00 85.00 230 LEU A CA 1
ATOM 1893 C C . LEU A 1 230 ? -28.374 -16.250 30.850 1.00 85.00 230 LEU A C 1
ATOM 1895 O O . LEU A 1 230 ? -27.173 -16.175 30.588 1.00 85.00 230 LEU A O 1
ATOM 1899 N N . TYR A 1 231 ? -29.055 -17.394 30.726 1.00 81.94 231 TYR A N 1
ATOM 1900 C CA . TYR A 1 231 ? -28.416 -18.629 30.259 1.00 81.94 231 TYR A CA 1
ATOM 1901 C C . TYR A 1 231 ? -27.839 -18.480 28.848 1.00 81.94 231 TYR A C 1
ATOM 1903 O O . TYR A 1 231 ? -26.703 -18.885 28.598 1.00 81.94 231 TYR A O 1
ATOM 1911 N N . ARG A 1 232 ? -28.590 -17.854 27.932 1.00 83.62 232 ARG A N 1
ATOM 1912 C CA . ARG A 1 232 ? -28.112 -17.568 26.569 1.00 83.62 232 ARG A CA 1
ATOM 1913 C C . ARG A 1 232 ? -26.906 -16.634 26.568 1.00 83.62 232 ARG A C 1
ATOM 1915 O O . ARG A 1 232 ? -25.963 -16.868 25.818 1.00 83.62 232 ARG A O 1
ATOM 1922 N N . TYR A 1 233 ? -26.917 -15.605 27.408 1.00 87.38 233 TYR A N 1
ATOM 1923 C CA . TYR A 1 233 ? -25.824 -14.648 27.548 1.00 87.38 233 TYR A CA 1
ATOM 1924 C C . TYR A 1 233 ? -24.553 -15.305 28.092 1.00 87.38 233 TYR A C 1
ATOM 1926 O O . TYR A 1 233 ? -23.486 -15.137 27.501 1.00 87.38 233 TYR A O 1
ATOM 1934 N N . ARG A 1 234 ? -24.670 -16.125 29.146 1.00 89.12 234 ARG A N 1
ATOM 1935 C CA . ARG A 1 234 ? -23.564 -16.925 29.693 1.00 89.12 234 ARG A CA 1
ATOM 1936 C C . ARG A 1 234 ? -22.982 -17.865 28.640 1.00 89.12 234 ARG A C 1
ATOM 1938 O O . ARG A 1 234 ? -21.789 -17.807 28.367 1.00 89.12 234 ARG A O 1
ATOM 1945 N N . TYR A 1 235 ? -23.833 -18.665 27.996 1.00 86.00 235 TYR A N 1
ATOM 1946 C CA . TYR A 1 235 ? -23.408 -19.586 26.941 1.00 86.00 235 TYR A CA 1
ATOM 1947 C C . TYR A 1 235 ? -22.712 -18.852 25.785 1.00 86.00 235 TYR A C 1
ATOM 1949 O O . TYR A 1 235 ? -21.658 -19.280 25.319 1.00 86.00 235 TYR A O 1
ATOM 1957 N N . CYS A 1 236 ? -23.265 -17.716 25.349 1.00 86.38 236 CYS A N 1
ATOM 1958 C CA . CYS A 1 236 ? -22.675 -16.884 24.304 1.00 86.38 236 CYS A CA 1
ATOM 1959 C C . CYS A 1 236 ? -21.280 -16.378 24.696 1.00 86.38 236 CYS A C 1
ATOM 1961 O O . CYS A 1 236 ? -20.342 -16.524 23.911 1.00 86.38 236 CYS A O 1
ATOM 1963 N N . GLY A 1 237 ? -21.128 -15.824 25.902 1.00 90.19 237 GLY A N 1
ATOM 1964 C CA . GLY A 1 237 ? -19.839 -15.343 26.400 1.00 90.19 237 GLY A CA 1
ATOM 1965 C C . GLY A 1 237 ? -18.790 -16.451 26.490 1.00 90.19 237 GLY A C 1
ATOM 1966 O O . GLY A 1 237 ? -17.674 -16.263 26.008 1.00 90.19 237 GLY A O 1
ATOM 1967 N N . ASP A 1 238 ? -19.163 -17.624 27.011 1.00 90.69 238 ASP A N 1
ATOM 1968 C CA . ASP A 1 238 ? -18.272 -18.785 27.128 1.00 90.69 238 ASP A CA 1
ATOM 1969 C C . ASP A 1 238 ? -17.804 -19.276 25.745 1.00 90.69 238 ASP A C 1
ATOM 1971 O O . ASP A 1 238 ? -16.615 -19.524 25.536 1.00 90.69 238 ASP A O 1
ATOM 1975 N N . GLN A 1 239 ? -18.717 -19.361 24.770 1.00 89.56 239 GLN A N 1
ATOM 1976 C CA . GLN A 1 239 ? -18.398 -19.760 23.393 1.00 89.56 239 GLN A CA 1
ATOM 1977 C C . GLN A 1 239 ? -17.481 -18.755 22.686 1.00 89.56 239 GLN A C 1
ATOM 1979 O O . GLN A 1 239 ? -16.531 -19.149 22.004 1.00 89.56 239 GLN A O 1
ATOM 1984 N N . LEU A 1 240 ? -17.752 -17.454 22.828 1.00 91.50 240 LEU A N 1
ATOM 1985 C CA . LEU A 1 240 ? -16.920 -16.404 22.239 1.00 91.50 240 LEU A CA 1
ATOM 1986 C C . LEU A 1 240 ? -15.517 -16.408 22.845 1.00 91.50 240 LEU A C 1
ATOM 1988 O O . LEU A 1 240 ? -14.537 -16.398 22.103 1.00 91.50 240 LEU A O 1
ATOM 1992 N N . TYR A 1 241 ? -15.424 -16.525 24.169 1.00 94.44 241 TYR A N 1
ATOM 1993 C CA . TYR A 1 241 ? -14.152 -16.623 24.871 1.00 94.44 241 TYR A CA 1
ATOM 1994 C C . TYR A 1 241 ? -13.336 -17.845 24.428 1.00 94.44 241 TYR A C 1
ATOM 1996 O O . TYR A 1 241 ? -12.155 -17.706 24.123 1.00 94.44 241 TYR A O 1
ATOM 2004 N N . GLN A 1 242 ? -13.954 -19.028 24.315 1.00 93.38 242 GLN A N 1
ATOM 2005 C CA . GLN A 1 242 ? -13.267 -20.235 23.838 1.00 93.38 242 GLN A CA 1
ATOM 2006 C C . GLN A 1 242 ? -12.696 -20.055 22.425 1.00 93.38 242 GLN A C 1
ATOM 2008 O O . GLN A 1 242 ? -11.536 -20.392 22.181 1.00 93.38 242 GLN A O 1
ATOM 2013 N N . LYS A 1 243 ? -13.481 -19.481 21.504 1.00 92.62 243 LYS A N 1
ATOM 2014 C CA . LYS A 1 243 ? -13.019 -19.169 20.142 1.00 92.62 243 LYS A CA 1
ATOM 2015 C C . LYS A 1 243 ? -11.875 -18.155 20.149 1.00 92.62 243 LYS A C 1
ATOM 2017 O O . LYS A 1 243 ? -10.900 -18.335 19.422 1.00 92.62 243 LYS A O 1
ATOM 2022 N N . ALA A 1 244 ? -11.969 -17.118 20.980 1.00 93.88 244 ALA A N 1
ATOM 2023 C CA . ALA A 1 244 ? -10.916 -16.123 21.121 1.00 93.88 244 ALA A CA 1
ATOM 2024 C C . ALA A 1 244 ? -9.626 -16.738 21.692 1.00 93.88 244 ALA A C 1
ATOM 2026 O O . ALA A 1 244 ? -8.561 -16.478 21.149 1.00 93.88 244 ALA A O 1
ATOM 2027 N N . CYS A 1 245 ? -9.686 -17.625 22.689 1.00 94.81 245 CYS A N 1
ATOM 2028 C CA . CYS A 1 245 ? -8.493 -18.313 23.201 1.00 94.81 245 CYS A CA 1
ATOM 2029 C C . CYS A 1 245 ? -7.804 -19.181 22.136 1.00 94.81 245 CYS A C 1
ATOM 2031 O O . CYS A 1 245 ? -6.587 -19.112 21.986 1.00 94.81 245 CYS A O 1
ATOM 2033 N N . GLN A 1 246 ? -8.569 -19.939 21.342 1.00 94.38 246 GLN A N 1
ATOM 2034 C CA . GLN A 1 246 ? -8.010 -20.742 20.243 1.00 94.38 246 GLN A CA 1
ATOM 2035 C C . GLN A 1 246 ? -7.290 -19.885 19.195 1.00 94.38 246 GLN A C 1
ATOM 2037 O O . GLN A 1 246 ? -6.322 -20.329 18.575 1.00 94.38 246 GLN A O 1
ATOM 2042 N N . LEU A 1 247 ? -7.784 -18.668 18.951 1.00 92.81 247 LEU A N 1
ATOM 2043 C CA . LEU A 1 247 ? -7.140 -17.732 18.038 1.00 92.81 247 LEU A CA 1
ATOM 2044 C C . LEU A 1 247 ? -5.923 -17.057 18.683 1.00 92.81 247 LEU A C 1
ATOM 2046 O O . LEU A 1 247 ? -4.894 -16.915 18.027 1.00 92.81 247 LEU A O 1
ATOM 2050 N N . GLU A 1 248 ? -6.013 -16.693 19.964 1.00 93.94 248 GLU A N 1
ATOM 2051 C CA . GLU A 1 248 ? -4.919 -16.110 20.744 1.00 93.94 248 GLU A CA 1
ATOM 2052 C C . GLU A 1 248 ? -3.683 -17.013 20.735 1.00 93.94 248 GLU A C 1
ATOM 2054 O O . GLU A 1 248 ? -2.584 -16.535 20.466 1.00 93.94 248 GLU A O 1
ATOM 2059 N N . GLU A 1 249 ? -3.857 -18.322 20.935 1.00 93.62 249 GLU A N 1
ATOM 2060 C CA . GLU A 1 249 ? -2.767 -19.306 20.885 1.00 93.62 249 GLU A CA 1
ATOM 2061 C C . GLU A 1 249 ? -1.980 -19.263 19.567 1.00 93.62 249 GLU A C 1
ATOM 2063 O O . GLU A 1 249 ? -0.764 -19.451 19.572 1.00 93.62 249 GLU A O 1
ATOM 2068 N N . LYS A 1 250 ? -2.654 -18.969 18.448 1.00 94.06 250 LYS A N 1
ATOM 2069 C CA . LYS A 1 250 ? -2.034 -18.903 17.116 1.00 94.06 250 LYS A CA 1
ATOM 2070 C C . LYS A 1 250 ? -1.287 -17.596 16.871 1.00 94.06 250 LYS A C 1
ATOM 2072 O O . LYS A 1 250 ? -0.296 -17.605 16.151 1.00 94.06 250 LYS A O 1
ATOM 2077 N N . ILE A 1 251 ? -1.767 -16.479 17.428 1.00 94.19 251 ILE A N 1
ATOM 2078 C CA . ILE A 1 251 ? -1.222 -15.145 17.121 1.00 94.19 251 ILE A CA 1
ATOM 2079 C C . ILE A 1 251 ? -0.265 -14.602 18.183 1.00 94.19 251 ILE A C 1
ATOM 2081 O O . ILE A 1 251 ? 0.524 -13.700 17.904 1.00 94.19 251 ILE A O 1
ATOM 2085 N N . LYS A 1 252 ? -0.306 -15.141 19.406 1.00 92.19 252 LYS A N 1
ATOM 2086 C CA . LYS A 1 252 ? 0.434 -14.615 20.560 1.00 92.19 252 LYS A CA 1
ATOM 2087 C C . LYS A 1 252 ? 1.938 -14.516 20.322 1.00 92.19 252 LYS A C 1
ATOM 2089 O O . LYS A 1 252 ? 2.538 -13.546 20.778 1.00 92.19 252 LYS A O 1
ATOM 2094 N N . SER A 1 253 ? 2.533 -15.481 19.618 1.00 92.88 253 SER A N 1
ATOM 2095 C CA . SER A 1 253 ? 3.961 -15.464 19.276 1.00 92.88 253 SER A CA 1
ATOM 2096 C C . SER A 1 253 ? 4.319 -14.302 18.350 1.00 92.88 253 SER A C 1
ATOM 2098 O O . SER A 1 253 ? 5.321 -13.630 18.581 1.00 92.88 253 SER A O 1
ATOM 2100 N N . PHE A 1 254 ? 3.485 -14.023 17.344 1.00 94.44 254 PHE A N 1
ATOM 2101 C CA . PHE A 1 254 ? 3.697 -12.889 16.443 1.00 94.44 254 PHE A CA 1
ATOM 2102 C C . PHE A 1 254 ? 3.564 -11.567 17.200 1.00 94.44 254 PHE A C 1
ATOM 2104 O O . PHE A 1 254 ? 4.432 -10.703 17.095 1.00 94.44 254 PHE A O 1
ATOM 2111 N N . GLU A 1 255 ? 2.514 -11.428 18.016 1.00 93.38 255 GLU A N 1
ATOM 2112 C CA . GLU A 1 255 ? 2.235 -10.208 18.783 1.00 93.38 255 GLU A CA 1
ATOM 2113 C C . GLU A 1 255 ? 3.287 -9.921 19.866 1.00 93.38 255 GLU A C 1
ATOM 2115 O O . GLU A 1 255 ? 3.555 -8.757 20.171 1.00 93.38 255 GLU A O 1
ATOM 2120 N N . SER A 1 256 ? 3.908 -10.952 20.454 1.00 90.31 256 SER A N 1
ATOM 2121 C CA . SER A 1 256 ? 4.989 -10.766 21.432 1.00 90.31 256 SER A CA 1
ATOM 2122 C C . SER A 1 256 ? 6.290 -10.263 20.812 1.00 90.31 256 SER A C 1
ATOM 2124 O O . SER A 1 256 ? 7.067 -9.603 21.500 1.00 90.31 256 SER A O 1
ATOM 2126 N N . ASN A 1 257 ? 6.514 -10.564 19.533 1.00 90.12 257 ASN A N 1
ATOM 2127 C CA . ASN A 1 257 ? 7.732 -10.195 18.817 1.00 90.12 257 ASN A CA 1
ATOM 2128 C C . ASN A 1 257 ? 7.669 -8.780 18.224 1.00 90.12 257 ASN A C 1
ATOM 2130 O O . ASN A 1 257 ? 8.706 -8.233 17.870 1.00 90.12 257 ASN A O 1
ATOM 2134 N N . ILE A 1 258 ? 6.483 -8.165 18.150 1.00 88.00 258 ILE A N 1
ATOM 2135 C CA . ILE A 1 258 ? 6.316 -6.785 17.678 1.00 88.00 258 ILE A CA 1
ATOM 2136 C C . ILE A 1 258 ? 6.649 -5.818 18.822 1.00 88.00 258 ILE A C 1
ATOM 2138 O O . ILE A 1 258 ? 5.829 -5.598 19.731 1.00 88.00 258 ILE A O 1
ATOM 2142 N N . GLN A 1 259 ? 7.834 -5.203 18.766 1.00 81.75 259 GLN A N 1
ATOM 2143 C CA . GLN A 1 259 ? 8.237 -4.179 19.732 1.00 81.75 259 GLN A CA 1
ATOM 2144 C C . GLN A 1 259 ? 7.669 -2.821 19.333 1.00 81.75 259 GLN A C 1
ATOM 2146 O O . GLN A 1 259 ? 7.065 -2.124 20.158 1.00 81.75 259 GLN A O 1
ATOM 2151 N N . ARG A 1 260 ? 7.800 -2.455 18.054 1.00 81.06 260 ARG A N 1
ATOM 2152 C CA . ARG A 1 260 ? 7.353 -1.151 17.561 1.00 81.06 260 ARG A CA 1
ATOM 2153 C C . ARG A 1 260 ? 5.932 -1.184 17.004 1.00 81.06 260 ARG A C 1
ATOM 2155 O O . ARG A 1 260 ? 5.626 -1.915 16.072 1.00 81.06 260 ARG A O 1
ATOM 2162 N N . ARG A 1 261 ? 5.060 -0.332 17.553 1.00 80.00 261 ARG A N 1
ATOM 2163 C CA . ARG A 1 261 ? 3.622 -0.266 17.196 1.00 80.00 261 ARG A CA 1
ATOM 2164 C C . ARG A 1 261 ? 3.170 1.085 16.658 1.00 80.00 261 ARG A C 1
ATOM 2166 O O . ARG A 1 261 ? 2.000 1.271 16.348 1.00 80.00 261 ARG A O 1
ATOM 2173 N N . TYR A 1 262 ? 4.092 2.033 16.587 1.00 78.88 262 TYR A N 1
ATOM 2174 C CA . TYR A 1 262 ? 3.840 3.385 16.120 1.00 78.88 262 TYR A CA 1
ATOM 2175 C C . TYR A 1 262 ? 4.877 3.725 15.062 1.00 78.88 262 TYR A C 1
ATOM 2177 O O . TYR A 1 262 ? 6.008 3.234 15.123 1.00 78.88 262 TYR A O 1
ATOM 2185 N N . PHE A 1 263 ? 4.499 4.587 14.127 1.00 79.69 263 PHE A N 1
ATOM 2186 C CA . PHE A 1 263 ? 5.426 5.105 13.138 1.00 79.69 263 PHE A CA 1
ATOM 2187 C C . PHE A 1 263 ? 6.539 5.886 13.836 1.00 79.69 263 PHE A C 1
ATOM 2189 O O . PHE A 1 263 ? 6.244 6.853 14.544 1.00 79.69 263 PHE A O 1
ATOM 2196 N N . GLN A 1 264 ? 7.801 5.501 13.628 1.00 75.00 264 GLN A N 1
ATOM 2197 C CA . GLN A 1 264 ? 8.892 6.464 13.731 1.00 75.00 264 GLN A CA 1
ATOM 2198 C C . GLN A 1 264 ? 10.002 6.203 12.694 1.00 75.00 264 GLN A C 1
ATOM 2200 O O . GLN A 1 264 ? 10.023 5.151 12.063 1.00 75.00 264 GLN A O 1
ATOM 2205 N N . ALA A 1 265 ? 10.853 7.197 12.424 1.00 70.88 265 ALA A N 1
ATOM 2206 C CA . ALA A 1 265 ? 11.693 7.218 11.215 1.00 70.88 265 ALA A CA 1
ATOM 2207 C C . ALA A 1 265 ? 12.867 6.215 11.217 1.00 70.88 265 ALA A C 1
ATOM 2209 O O . ALA A 1 265 ? 13.441 5.936 10.169 1.00 70.88 265 ALA A O 1
ATOM 2210 N N . ILE A 1 266 ? 13.220 5.660 12.382 1.00 76.50 266 ILE A N 1
ATOM 2211 C CA . ILE A 1 266 ? 14.337 4.710 12.528 1.00 76.50 266 ILE A CA 1
ATOM 2212 C C . ILE A 1 266 ? 14.006 3.395 11.795 1.00 76.50 266 ILE A C 1
ATOM 2214 O O . ILE A 1 266 ? 12.876 2.927 11.954 1.00 76.50 266 ILE A O 1
ATOM 2218 N N . PRO A 1 267 ? 14.940 2.782 11.047 1.00 81.50 267 PRO A N 1
ATOM 2219 C CA . PRO A 1 267 ? 14.738 1.461 10.454 1.00 81.50 267 PRO A CA 1
ATOM 2220 C C . PRO A 1 267 ? 14.404 0.385 11.500 1.00 81.50 267 PRO A C 1
ATOM 2222 O O . PRO A 1 267 ? 14.917 0.416 12.616 1.00 81.50 267 PRO A O 1
ATOM 2225 N N . LEU A 1 268 ? 13.531 -0.548 11.131 1.00 84.62 268 LEU A N 1
ATOM 2226 C CA . LEU A 1 268 ? 13.206 -1.760 11.880 1.00 84.62 268 LEU A CA 1
ATOM 2227 C C . LEU A 1 268 ? 14.310 -2.814 11.740 1.00 84.62 268 LEU A C 1
ATOM 2229 O O . LEU A 1 268 ? 14.994 -2.884 10.714 1.00 84.62 268 LEU A O 1
ATOM 2233 N N . ASP A 1 269 ? 14.413 -3.675 12.750 1.00 87.38 269 ASP A N 1
ATOM 2234 C CA . ASP A 1 269 ? 15.313 -4.823 12.730 1.00 87.38 269 ASP A CA 1
ATOM 2235 C C . ASP A 1 269 ? 14.809 -5.901 11.758 1.00 87.38 269 ASP A C 1
ATOM 2237 O O . ASP A 1 269 ? 13.604 -6.126 11.607 1.00 87.38 269 ASP A O 1
ATOM 2241 N N . ASN A 1 270 ? 15.736 -6.635 11.135 1.00 88.38 270 ASN A N 1
ATOM 2242 C CA . ASN A 1 270 ? 15.398 -7.698 10.178 1.00 88.38 270 ASN A CA 1
ATOM 2243 C C . ASN A 1 270 ? 14.494 -8.786 10.785 1.00 88.38 270 ASN A C 1
ATOM 2245 O O . ASN A 1 270 ? 13.651 -9.344 10.084 1.00 88.38 270 ASN A O 1
ATOM 2249 N N . ASP A 1 271 ? 14.644 -9.072 12.081 1.00 89.62 271 ASP A N 1
ATOM 2250 C CA . ASP A 1 271 ? 13.802 -10.041 12.789 1.00 89.62 271 ASP A CA 1
ATOM 2251 C C . ASP A 1 271 ? 12.357 -9.541 12.944 1.00 89.62 271 ASP A C 1
ATOM 2253 O O . ASP A 1 271 ? 11.416 -10.326 12.802 1.00 89.62 271 ASP A O 1
ATOM 2257 N N . GLU A 1 272 ? 12.153 -8.236 13.165 1.00 90.06 272 GLU A N 1
ATOM 2258 C CA . GLU A 1 272 ? 10.813 -7.640 13.212 1.00 90.06 272 GLU A CA 1
ATOM 2259 C C . GLU A 1 272 ? 10.155 -7.634 11.827 1.00 90.06 272 GLU A C 1
ATOM 2261 O O . GLU A 1 272 ? 8.981 -7.991 11.707 1.00 90.06 272 GLU A O 1
ATOM 2266 N N . LEU A 1 273 ? 10.906 -7.286 10.773 1.00 92.50 273 LEU A N 1
ATOM 2267 C CA . LEU A 1 273 ? 10.420 -7.332 9.387 1.00 92.50 273 LEU A CA 1
ATOM 2268 C C . LEU A 1 273 ? 10.003 -8.752 8.992 1.00 92.50 273 LEU A C 1
ATOM 2270 O O . LEU A 1 273 ? 8.921 -8.964 8.440 1.00 92.50 273 LEU A O 1
ATOM 2274 N N . LYS A 1 274 ? 10.831 -9.744 9.340 1.00 94.75 274 LYS A N 1
ATOM 2275 C CA . LYS A 1 274 ? 10.516 -11.155 9.123 1.00 94.75 274 LYS A CA 1
ATOM 2276 C C . LYS A 1 274 ? 9.262 -11.575 9.887 1.00 94.75 274 LYS A C 1
ATOM 2278 O O . LYS A 1 274 ? 8.385 -12.200 9.300 1.00 94.75 274 LYS A O 1
ATOM 2283 N N . ASN A 1 275 ? 9.134 -11.189 11.157 1.00 95.75 275 ASN A N 1
ATOM 2284 C CA . ASN A 1 275 ? 7.944 -11.490 11.953 1.00 95.75 275 ASN A CA 1
ATOM 2285 C C . ASN A 1 275 ? 6.665 -10.902 11.330 1.00 95.75 275 ASN A C 1
ATOM 2287 O O . ASN A 1 275 ? 5.626 -11.560 11.346 1.00 95.75 275 ASN A O 1
ATOM 2291 N N . TRP A 1 276 ? 6.726 -9.698 10.747 1.00 95.88 276 TRP A N 1
ATOM 2292 C CA . TRP A 1 276 ? 5.595 -9.131 10.005 1.00 95.88 276 TRP A CA 1
ATOM 2293 C C . TRP A 1 276 ? 5.251 -9.935 8.755 1.00 95.88 276 TRP A C 1
ATOM 2295 O O . TRP A 1 276 ? 4.075 -10.216 8.538 1.00 95.88 276 TRP A O 1
ATOM 2305 N N . HIS A 1 277 ? 6.240 -10.343 7.957 1.00 96.38 277 HIS A N 1
ATOM 2306 C CA . HIS A 1 277 ? 5.986 -11.220 6.814 1.00 96.38 277 HIS A CA 1
ATOM 2307 C C . HIS A 1 277 ? 5.381 -12.561 7.235 1.00 96.38 277 HIS A C 1
ATOM 2309 O O . HIS A 1 277 ? 4.387 -12.969 6.644 1.00 96.38 277 HIS A O 1
ATOM 2315 N N . ASP A 1 278 ? 5.900 -13.199 8.286 1.00 96.50 278 ASP A N 1
ATOM 2316 C CA . ASP A 1 278 ? 5.373 -14.468 8.799 1.00 96.50 278 ASP A CA 1
ATOM 2317 C C . ASP A 1 278 ? 3.927 -14.313 9.317 1.00 96.50 278 ASP A C 1
ATOM 2319 O O . ASP A 1 278 ? 3.080 -15.191 9.123 1.00 96.50 278 ASP A O 1
ATOM 2323 N N . TYR A 1 279 ? 3.608 -13.174 9.942 1.00 96.44 279 TYR A N 1
ATOM 2324 C CA . TYR A 1 279 ? 2.251 -12.891 10.406 1.00 96.44 279 TYR A CA 1
ATOM 2325 C C . TYR A 1 279 ? 1.290 -12.606 9.238 1.00 96.44 279 TYR A C 1
ATOM 2327 O O . TYR A 1 279 ? 0.151 -13.080 9.238 1.00 96.44 279 TYR A O 1
ATOM 2335 N N . LEU A 1 280 ? 1.745 -11.893 8.204 1.00 96.69 280 LEU A N 1
ATOM 2336 C CA . LEU A 1 280 ? 0.966 -11.687 6.982 1.00 96.69 280 LEU A CA 1
ATOM 2337 C C . LEU A 1 280 ? 0.779 -13.006 6.205 1.00 96.69 280 LEU A C 1
ATOM 2339 O O . LEU A 1 280 ? -0.324 -13.308 5.765 1.00 96.69 280 LEU A O 1
ATOM 2343 N N . ASP A 1 281 ? 1.788 -13.874 6.133 1.00 96.56 281 ASP A N 1
ATOM 2344 C CA . ASP A 1 281 ? 1.658 -15.222 5.558 1.00 96.56 281 ASP A CA 1
ATOM 2345 C C . ASP A 1 281 ? 0.570 -16.037 6.269 1.00 96.56 281 ASP A C 1
ATOM 2347 O O . ASP A 1 281 ? -0.160 -16.815 5.648 1.00 96.56 281 ASP A O 1
ATOM 2351 N N . PHE A 1 282 ? 0.482 -15.900 7.593 1.00 95.81 282 PHE A N 1
ATOM 2352 C CA . PHE A 1 282 ? -0.554 -16.544 8.385 1.00 95.81 282 PHE A CA 1
ATOM 2353 C C . PHE A 1 282 ? -1.945 -15.973 8.078 1.00 95.81 282 PHE A C 1
ATOM 2355 O O . PHE A 1 282 ? -2.890 -16.760 7.953 1.00 95.81 282 PHE A O 1
ATOM 2362 N N . ILE A 1 283 ? -2.077 -14.644 7.943 1.00 94.62 283 ILE A N 1
ATOM 2363 C CA . ILE A 1 283 ? -3.373 -13.986 7.727 1.00 94.62 283 ILE A CA 1
ATOM 2364 C C . ILE A 1 283 ? -3.932 -14.223 6.331 1.00 94.62 283 ILE A C 1
ATOM 2366 O O . ILE A 1 283 ? -5.128 -14.446 6.181 1.00 94.62 283 ILE A O 1
ATOM 2370 N N . GLU A 1 284 ? -3.073 -14.237 5.316 1.00 94.94 284 GLU A N 1
ATOM 2371 C CA . GLU A 1 284 ? -3.476 -14.443 3.922 1.00 94.94 284 GLU A CA 1
ATOM 2372 C C . GLU A 1 284 ? -4.059 -15.836 3.681 1.00 94.94 284 GLU A C 1
ATOM 2374 O O . GLU A 1 284 ? -4.871 -16.030 2.774 1.00 94.94 284 GLU A O 1
ATOM 2379 N N . LYS A 1 285 ? -3.665 -16.804 4.516 1.00 93.56 285 LYS A N 1
ATOM 2380 C CA . LYS A 1 285 ? -4.212 -18.166 4.529 1.00 93.56 285 LYS A CA 1
ATOM 2381 C C . LYS A 1 285 ? -5.568 -18.253 5.232 1.00 93.56 285 LYS A C 1
ATOM 2383 O O . LYS A 1 285 ? -6.233 -19.278 5.103 1.00 93.56 285 LYS A O 1
ATOM 2388 N N . GLN A 1 286 ? -5.970 -17.230 5.989 1.00 90.44 286 GLN A N 1
ATOM 2389 C CA . GLN A 1 286 ? -7.296 -17.168 6.603 1.00 90.44 286 GLN A CA 1
ATOM 2390 C C . GLN A 1 286 ? -8.329 -16.633 5.602 1.00 90.44 286 GLN A C 1
ATOM 2392 O O . GLN A 1 286 ? -8.018 -15.821 4.732 1.00 90.44 286 GLN A O 1
ATOM 2397 N N . ASP A 1 287 ? -9.588 -17.041 5.762 1.00 87.44 287 ASP A N 1
ATOM 2398 C CA . ASP A 1 287 ? -10.707 -16.582 4.924 1.00 87.44 287 ASP A CA 1
ATOM 2399 C C . ASP A 1 287 ? -11.438 -15.361 5.526 1.00 87.44 287 ASP A C 1
ATOM 2401 O O . ASP A 1 287 ? -12.653 -15.218 5.427 1.00 87.44 287 ASP A O 1
ATOM 2405 N N . ASP A 1 288 ? -10.700 -14.478 6.208 1.00 91.56 288 ASP A N 1
ATOM 2406 C CA . ASP A 1 288 ? -11.232 -13.247 6.809 1.00 91.56 288 ASP A CA 1
ATOM 2407 C C . ASP A 1 288 ? -10.551 -12.020 6.190 1.00 91.56 288 ASP A C 1
ATOM 2409 O O . ASP A 1 288 ? -9.527 -11.527 6.670 1.00 91.56 288 ASP A O 1
ATOM 2413 N N . PHE A 1 289 ? -11.141 -11.524 5.099 1.00 92.56 289 PHE A N 1
ATOM 2414 C CA . PHE A 1 289 ? -10.642 -10.355 4.370 1.00 92.56 289 PHE A CA 1
ATOM 2415 C C . PHE A 1 289 ? -10.613 -9.081 5.228 1.00 92.56 289 PHE A C 1
ATOM 2417 O O . PHE A 1 289 ? -9.659 -8.310 5.153 1.00 92.56 289 PHE A O 1
ATOM 2424 N N . ASP A 1 290 ? -11.625 -8.871 6.077 1.00 91.88 290 ASP A N 1
ATOM 2425 C CA . ASP A 1 290 ? -11.704 -7.700 6.959 1.00 91.88 290 ASP A CA 1
ATOM 2426 C C . ASP A 1 290 ? -10.571 -7.704 7.995 1.00 91.88 290 ASP A C 1
ATOM 2428 O O . ASP A 1 290 ? -9.994 -6.660 8.300 1.00 91.88 290 ASP A O 1
ATOM 2432 N N . TRP A 1 291 ? -10.219 -8.879 8.522 1.00 92.56 291 TRP A N 1
ATOM 2433 C CA . TRP A 1 291 ? -9.083 -8.997 9.429 1.00 92.56 291 TRP A CA 1
ATOM 2434 C C . TRP A 1 291 ? -7.747 -8.800 8.708 1.00 92.56 291 TRP A C 1
ATOM 2436 O O . TRP A 1 291 ? -6.899 -8.064 9.213 1.00 92.56 291 TRP A O 1
ATOM 2446 N N . ALA A 1 292 ? -7.582 -9.382 7.516 1.00 94.81 292 ALA A N 1
ATOM 2447 C CA . ALA A 1 292 ? -6.384 -9.185 6.704 1.00 94.81 292 ALA A CA 1
ATOM 2448 C C . ALA A 1 292 ? -6.155 -7.701 6.380 1.00 94.81 292 ALA A C 1
ATOM 2450 O O . ALA A 1 292 ? -5.063 -7.192 6.622 1.00 94.81 292 ALA A O 1
ATOM 2451 N N . LEU A 1 293 ? -7.196 -6.984 5.938 1.00 93.81 293 LEU A N 1
ATOM 2452 C CA . LEU A 1 293 ? -7.162 -5.537 5.701 1.00 93.81 293 LEU A CA 1
ATOM 2453 C C . LEU A 1 293 ? -6.665 -4.769 6.936 1.00 93.81 293 LEU A C 1
ATOM 2455 O O . LEU A 1 293 ? -5.719 -3.989 6.849 1.00 93.81 293 LEU A O 1
ATOM 2459 N N . LYS A 1 294 ? -7.267 -5.026 8.103 1.00 93.31 294 LYS A N 1
ATOM 2460 C CA . LYS A 1 294 ? -6.897 -4.361 9.364 1.00 93.31 294 LYS A CA 1
ATOM 2461 C C . LYS A 1 294 ? -5.458 -4.657 9.776 1.00 93.31 294 LYS A C 1
ATOM 2463 O O . LYS A 1 294 ? -4.769 -3.762 10.263 1.00 93.31 294 LYS A O 1
ATOM 2468 N N . LEU A 1 295 ? -4.993 -5.892 9.580 1.00 94.56 295 LEU A N 1
ATOM 2469 C CA . LEU A 1 295 ? -3.622 -6.272 9.910 1.00 94.56 295 LEU A CA 1
ATOM 2470 C C . LEU A 1 295 ? -2.607 -5.620 8.964 1.00 94.56 295 LEU A C 1
ATOM 2472 O O . LEU A 1 295 ? -1.564 -5.164 9.431 1.00 94.56 295 LEU A O 1
ATOM 2476 N N . TYR A 1 296 ? -2.923 -5.526 7.672 1.00 95.19 296 TYR A N 1
ATOM 2477 C CA . TYR A 1 296 ? -2.105 -4.816 6.691 1.00 95.19 296 TYR A CA 1
ATOM 2478 C C . TYR A 1 296 ? -1.946 -3.341 7.048 1.00 95.19 296 TYR A C 1
ATOM 2480 O O . TYR A 1 296 ? -0.827 -2.849 7.174 1.00 95.19 296 TYR A O 1
ATOM 2488 N N . GLU A 1 297 ? -3.054 -2.649 7.299 1.00 92.44 297 GLU A N 1
ATOM 2489 C CA . GLU A 1 297 ? -3.030 -1.237 7.684 1.00 92.44 297 GLU A CA 1
ATOM 2490 C C . GLU A 1 297 ? -2.267 -1.022 8.996 1.00 92.44 297 GLU A C 1
ATOM 2492 O O . GLU A 1 297 ? -1.520 -0.055 9.129 1.00 92.44 297 GLU A O 1
ATOM 2497 N N . ARG A 1 298 ? -2.367 -1.964 9.943 1.00 91.69 298 ARG A N 1
ATOM 2498 C CA . ARG A 1 298 ? -1.562 -1.944 11.169 1.00 91.69 298 ARG A CA 1
ATOM 2499 C C . ARG A 1 298 ? -0.071 -2.136 10.894 1.00 91.69 298 ARG A C 1
ATOM 2501 O O . ARG A 1 298 ? 0.745 -1.426 11.475 1.00 91.69 298 ARG A O 1
ATOM 2508 N N . CYS A 1 299 ? 0.290 -3.088 10.038 1.00 93.00 299 CYS A N 1
ATOM 2509 C CA . CYS A 1 299 ? 1.676 -3.352 9.654 1.00 93.00 299 CYS A CA 1
ATOM 2510 C C . CYS A 1 299 ? 2.317 -2.108 9.025 1.00 93.00 299 CYS A C 1
ATOM 2512 O O . CYS A 1 299 ? 3.440 -1.736 9.372 1.00 93.00 299 CYS A O 1
ATOM 2514 N N . LEU A 1 300 ? 1.569 -1.408 8.173 1.00 91.62 300 LEU A N 1
ATOM 2515 C CA . LEU A 1 300 ? 2.027 -0.191 7.510 1.00 91.62 300 LEU A CA 1
ATOM 2516 C C . LEU A 1 300 ? 2.272 0.968 8.482 1.00 91.62 300 LEU A C 1
ATOM 2518 O O . LEU A 1 300 ? 3.082 1.829 8.168 1.00 91.62 300 LEU A O 1
ATOM 2522 N N . ILE A 1 301 ? 1.683 0.981 9.684 1.00 88.19 301 ILE A N 1
ATOM 2523 C CA . ILE A 1 301 ? 2.016 1.999 10.697 1.00 88.19 301 ILE A CA 1
ATOM 2524 C C . ILE A 1 301 ? 3.510 1.946 11.052 1.00 88.19 301 ILE A C 1
ATOM 2526 O O . ILE A 1 301 ? 4.148 2.991 11.150 1.00 88.19 301 ILE A O 1
ATOM 2530 N N . SER A 1 302 ? 4.087 0.756 11.243 1.00 86.50 302 SER A N 1
ATOM 2531 C CA . SER A 1 302 ? 5.521 0.604 11.534 1.00 86.50 302 SER A CA 1
ATOM 2532 C C . SER A 1 302 ? 6.374 0.492 10.273 1.00 86.50 302 SER A C 1
ATOM 2534 O O . SER A 1 302 ? 7.521 0.933 10.282 1.00 86.50 302 SER A O 1
ATOM 2536 N N . CYS A 1 303 ? 5.820 -0.083 9.203 1.00 89.25 303 CYS A N 1
ATOM 2537 C CA . CYS A 1 303 ? 6.563 -0.467 8.004 1.00 89.25 303 CYS A CA 1
ATOM 2538 C C . CYS A 1 303 ? 6.314 0.462 6.799 1.00 89.25 303 CYS A C 1
ATOM 2540 O O . CYS A 1 303 ? 6.620 0.090 5.673 1.00 89.25 303 CYS A O 1
ATOM 2542 N N . ALA A 1 304 ? 5.776 1.672 6.997 1.00 88.38 304 ALA A N 1
ATOM 2543 C CA . ALA A 1 304 ? 5.407 2.575 5.896 1.00 88.38 304 ALA A CA 1
ATOM 2544 C C . ALA A 1 304 ? 6.561 2.912 4.938 1.00 88.38 304 ALA A C 1
ATOM 2546 O O . ALA A 1 304 ? 6.324 3.177 3.764 1.00 88.38 304 ALA A O 1
ATOM 2547 N N . ASN A 1 305 ? 7.801 2.907 5.431 1.00 86.75 305 ASN A N 1
ATOM 2548 C CA . ASN A 1 305 ? 8.984 3.252 4.639 1.00 86.75 305 ASN A CA 1
ATOM 2549 C C . ASN A 1 305 ? 9.522 2.076 3.806 1.00 86.75 305 ASN A C 1
ATOM 2551 O O . ASN A 1 305 ? 10.502 2.251 3.089 1.00 86.75 305 ASN A O 1
ATOM 2555 N N . TYR A 1 306 ? 8.897 0.900 3.901 1.00 90.62 306 TYR A N 1
ATOM 2556 C CA . TYR A 1 306 ? 9.332 -0.348 3.282 1.00 90.62 306 TYR A CA 1
ATOM 2557 C C . TYR A 1 306 ? 8.401 -0.706 2.108 1.00 90.62 306 TYR A C 1
ATOM 2559 O O . TYR A 1 306 ? 7.273 -1.165 2.332 1.00 90.62 306 TYR A O 1
ATOM 2567 N N . PRO A 1 307 ? 8.821 -0.471 0.848 1.00 91.56 307 PRO A N 1
ATOM 2568 C CA . PRO A 1 307 ? 7.999 -0.709 -0.339 1.00 91.56 307 PRO A CA 1
ATOM 2569 C C . PRO A 1 307 ? 7.446 -2.128 -0.448 1.00 91.56 307 PRO A C 1
ATOM 2571 O O . PRO A 1 307 ? 6.359 -2.319 -0.983 1.00 91.56 307 PRO A O 1
ATOM 2574 N N . GLU A 1 308 ? 8.175 -3.125 0.046 1.00 94.31 308 GLU A N 1
ATOM 2575 C CA . GLU A 1 308 ? 7.815 -4.535 -0.043 1.00 94.31 308 GLU A CA 1
ATOM 2576 C C . GLU A 1 308 ? 6.472 -4.849 0.629 1.00 94.31 308 GLU A C 1
ATOM 2578 O O . GLU A 1 308 ? 5.705 -5.658 0.105 1.00 94.31 308 GLU A O 1
ATOM 2583 N N . PHE A 1 309 ? 6.130 -4.167 1.728 1.00 95.62 309 PHE A N 1
ATOM 2584 C CA . PHE A 1 309 ? 4.837 -4.347 2.393 1.00 95.62 309 PHE A CA 1
ATOM 2585 C C . PHE A 1 309 ? 3.702 -3.697 1.607 1.00 95.62 309 PHE A C 1
ATOM 2587 O O . PHE A 1 309 ? 2.623 -4.276 1.520 1.00 95.62 309 PHE A O 1
ATOM 2594 N N . TRP A 1 310 ? 3.944 -2.536 0.990 1.00 96.12 310 TRP A N 1
ATOM 2595 C CA . TRP A 1 310 ? 2.967 -1.890 0.110 1.00 96.12 310 TRP A CA 1
ATOM 2596 C C . TRP A 1 310 ? 2.692 -2.721 -1.140 1.00 96.12 310 TRP A C 1
ATOM 2598 O O . TRP A 1 310 ? 1.535 -2.907 -1.502 1.00 96.12 310 TRP A O 1
ATOM 2608 N N . ILE A 1 311 ? 3.740 -3.251 -1.773 1.00 95.44 311 ILE A N 1
ATOM 2609 C CA . ILE A 1 311 ? 3.627 -4.120 -2.951 1.00 95.44 311 ILE A CA 1
ATOM 2610 C C . ILE A 1 311 ? 2.799 -5.357 -2.603 1.00 95.44 311 ILE A C 1
ATOM 2612 O O . ILE A 1 311 ? 1.789 -5.629 -3.250 1.00 95.44 311 ILE A O 1
ATOM 2616 N N . ARG A 1 312 ? 3.170 -6.051 -1.520 1.00 97.12 312 ARG A N 1
ATOM 2617 C CA . ARG A 1 312 ? 2.454 -7.240 -1.049 1.00 97.12 312 ARG A CA 1
ATOM 2618 C C . ARG A 1 312 ? 0.991 -6.936 -0.711 1.00 97.12 312 ARG A C 1
ATOM 2620 O O . ARG A 1 312 ? 0.105 -7.716 -1.048 1.00 97.12 312 ARG A O 1
ATOM 2627 N N . TYR A 1 313 ? 0.737 -5.786 -0.088 1.00 96.50 313 TYR A N 1
ATOM 2628 C CA . TYR A 1 313 ? -0.608 -5.331 0.244 1.00 96.50 313 TYR A CA 1
ATOM 2629 C C . TYR A 1 313 ? -1.476 -5.120 -1.003 1.00 96.50 313 TYR A C 1
ATOM 2631 O O . TYR A 1 313 ? -2.608 -5.602 -1.051 1.00 96.50 313 TYR A O 1
ATOM 2639 N N . VAL A 1 314 ? -0.940 -4.447 -2.024 1.00 96.44 314 VAL A N 1
ATOM 2640 C CA . VAL A 1 314 ? -1.628 -4.205 -3.302 1.00 96.44 314 VAL A CA 1
ATOM 2641 C C . VAL A 1 314 ? -1.923 -5.521 -4.019 1.00 96.44 314 VAL A C 1
ATOM 2643 O O . VAL A 1 314 ? -3.066 -5.740 -4.422 1.00 96.44 314 VAL A O 1
ATOM 2646 N N . ASP A 1 315 ? -0.939 -6.420 -4.106 1.00 95.38 315 ASP A N 1
ATOM 2647 C CA . ASP A 1 315 ? -1.115 -7.742 -4.716 1.00 95.38 315 ASP A CA 1
ATOM 2648 C C . ASP A 1 315 ? -2.205 -8.548 -3.993 1.00 95.38 315 ASP A C 1
ATOM 2650 O O . ASP A 1 315 ? -3.119 -9.082 -4.626 1.00 95.38 315 ASP A O 1
ATOM 2654 N N . PHE A 1 316 ? -2.174 -8.593 -2.656 1.00 95.38 316 PHE A N 1
ATOM 2655 C CA . PHE A 1 316 ? -3.195 -9.288 -1.874 1.00 95.38 316 PHE A CA 1
ATOM 2656 C C . PHE A 1 316 ? -4.593 -8.699 -2.107 1.00 95.38 316 PHE A C 1
ATOM 2658 O O . PHE A 1 316 ? -5.544 -9.446 -2.355 1.00 95.38 316 PHE A O 1
ATOM 2665 N N . MET A 1 317 ? -4.726 -7.371 -2.076 1.00 95.06 317 MET A N 1
ATOM 2666 C CA . MET A 1 317 ? -6.006 -6.696 -2.292 1.00 95.06 317 MET A CA 1
ATOM 2667 C C . MET A 1 317 ? -6.579 -6.983 -3.681 1.00 95.06 317 MET A C 1
ATOM 2669 O O . MET A 1 317 ? -7.760 -7.321 -3.789 1.00 95.06 317 MET A O 1
ATOM 2673 N N . GLU A 1 318 ? -5.752 -6.952 -4.726 1.00 93.62 318 GLU A N 1
ATOM 2674 C CA . GLU A 1 318 ? -6.178 -7.285 -6.089 1.00 93.62 318 GLU A CA 1
ATOM 2675 C C . GLU A 1 318 ? -6.618 -8.755 -6.201 1.00 93.62 318 GLU A C 1
ATOM 2677 O O . GLU A 1 318 ? -7.676 -9.037 -6.766 1.00 93.62 318 GLU A O 1
ATOM 2682 N N . THR A 1 319 ? -5.890 -9.703 -5.590 1.00 93.56 319 THR A N 1
ATOM 2683 C CA . THR A 1 319 ? -6.264 -11.136 -5.635 1.00 93.56 319 THR A CA 1
ATOM 2684 C C . THR A 1 319 ? -7.616 -11.434 -4.985 1.00 93.56 319 THR A C 1
ATOM 2686 O O . THR A 1 319 ? -8.296 -12.385 -5.372 1.00 93.56 319 THR A O 1
ATOM 2689 N N . LYS A 1 320 ? -8.028 -10.619 -4.008 1.00 93.25 320 LYS A N 1
ATOM 2690 C CA . LYS A 1 320 ? -9.326 -10.724 -3.329 1.00 93.25 320 LYS A CA 1
ATOM 2691 C C . LYS A 1 320 ? -10.427 -9.890 -4.001 1.00 93.25 320 LYS A C 1
ATOM 2693 O O . LYS A 1 320 ? -11.553 -9.879 -3.512 1.00 93.25 320 LYS A O 1
ATOM 2698 N N . GLY A 1 321 ? -10.128 -9.219 -5.118 1.00 90.19 321 GLY A N 1
ATOM 2699 C CA . GLY A 1 321 ? -11.068 -8.372 -5.861 1.00 90.19 321 GLY A CA 1
ATOM 2700 C C . GLY A 1 321 ? -11.239 -6.955 -5.298 1.00 90.19 321 GLY A C 1
ATOM 2701 O O . GLY A 1 321 ? -12.123 -6.226 -5.739 1.00 90.19 321 GLY A O 1
ATOM 2702 N N . GLY A 1 322 ? -10.403 -6.542 -4.342 1.00 91.69 322 GLY A N 1
ATOM 2703 C CA . GLY A 1 322 ? -10.410 -5.227 -3.697 1.00 91.69 322 GLY A CA 1
ATOM 2704 C C . GLY A 1 322 ? -9.605 -4.165 -4.451 1.00 91.69 322 GLY A C 1
ATOM 2705 O O . GLY A 1 322 ? -8.789 -3.475 -3.842 1.00 91.69 322 GLY A O 1
ATOM 2706 N N . ARG A 1 323 ? -9.816 -4.017 -5.765 1.00 92.94 323 ARG A N 1
ATOM 2707 C CA . ARG A 1 323 ? -9.005 -3.136 -6.629 1.00 92.94 323 ARG A CA 1
ATOM 2708 C C . ARG A 1 323 ? -8.952 -1.680 -6.163 1.00 92.94 323 ARG A C 1
ATOM 2710 O O . ARG A 1 323 ? -7.896 -1.058 -6.213 1.00 92.94 323 ARG A O 1
ATOM 2717 N N . GLU A 1 324 ? -10.073 -1.128 -5.706 1.00 92.31 324 GLU A N 1
ATOM 2718 C CA . GLU A 1 324 ? -10.133 0.262 -5.226 1.00 92.31 324 GLU A CA 1
ATOM 2719 C C . GLU A 1 324 ? -9.230 0.476 -4.003 1.00 92.31 324 GLU A C 1
ATOM 2721 O O . GLU A 1 324 ? -8.501 1.465 -3.931 1.00 92.31 324 GLU A O 1
ATOM 2726 N N . LEU A 1 325 ? -9.205 -0.493 -3.081 1.00 92.75 325 LEU A N 1
ATOM 2727 C CA . LEU A 1 325 ? -8.316 -0.472 -1.917 1.00 92.75 325 LEU A CA 1
ATOM 2728 C C . LEU A 1 325 ? -6.851 -0.605 -2.341 1.00 92.75 325 LEU A C 1
ATOM 2730 O O . LEU A 1 325 ? -5.994 0.098 -1.809 1.00 92.75 325 LEU A O 1
ATOM 2734 N N . ALA A 1 326 ? -6.574 -1.458 -3.330 1.00 94.50 326 ALA A N 1
ATOM 2735 C CA . ALA A 1 326 ? -5.246 -1.628 -3.907 1.00 94.50 326 ALA A CA 1
ATOM 2736 C C . ALA A 1 326 ? -4.735 -0.313 -4.533 1.00 94.50 326 ALA A C 1
ATOM 2738 O O . ALA A 1 326 ? -3.632 0.140 -4.229 1.00 94.50 326 ALA A O 1
ATOM 2739 N N . MET A 1 327 ? -5.564 0.368 -5.332 1.00 93.25 327 MET A N 1
ATOM 2740 C CA . MET A 1 327 ? -5.232 1.673 -5.917 1.00 93.25 327 MET A CA 1
ATOM 2741 C C . MET A 1 327 ? -5.024 2.751 -4.847 1.00 93.25 327 MET A C 1
ATOM 2743 O O . MET A 1 327 ? -4.055 3.505 -4.918 1.00 93.25 327 MET A O 1
ATOM 2747 N N . PHE A 1 328 ? -5.884 2.792 -3.827 1.00 91.94 328 PHE A N 1
ATOM 2748 C CA . PHE A 1 328 ? -5.753 3.734 -2.716 1.00 91.94 328 PHE A CA 1
ATOM 2749 C C . PHE A 1 328 ? -4.469 3.504 -1.900 1.00 91.94 328 PHE A C 1
ATOM 2751 O O . PHE A 1 328 ? -3.785 4.450 -1.504 1.00 91.94 328 PHE A O 1
ATOM 2758 N N . ALA A 1 329 ? -4.098 2.245 -1.658 1.00 92.69 329 ALA A N 1
ATOM 2759 C CA . ALA A 1 329 ? -2.833 1.897 -1.019 1.00 92.69 329 ALA A CA 1
ATOM 2760 C C . ALA A 1 329 ? -1.629 2.351 -1.855 1.00 92.69 329 ALA A C 1
ATOM 2762 O O . ALA A 1 329 ? -0.701 2.957 -1.321 1.00 92.69 329 ALA A O 1
ATOM 2763 N N . LEU A 1 330 ? -1.674 2.119 -3.166 1.00 92.56 330 LEU A N 1
ATOM 2764 C CA . LEU A 1 330 ? -0.617 2.487 -4.103 1.00 92.56 330 LEU A CA 1
ATOM 2765 C C . LEU A 1 330 ? -0.425 4.007 -4.203 1.00 92.56 330 LEU A C 1
ATOM 2767 O O . LEU A 1 330 ? 0.704 4.502 -4.237 1.00 92.56 330 LEU A O 1
ATOM 2771 N N . GLU A 1 331 ?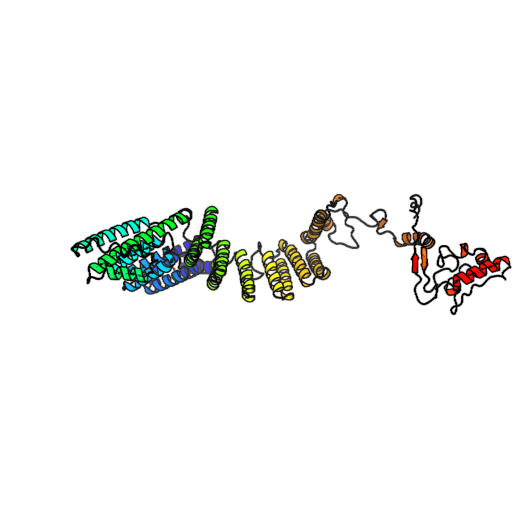 -1.522 4.764 -4.189 1.00 90.81 331 GLU A N 1
ATOM 2772 C CA . GLU A 1 331 ? -1.492 6.224 -4.158 1.00 90.81 331 GLU A CA 1
ATOM 2773 C C . GLU A 1 331 ? -0.839 6.745 -2.871 1.00 90.81 331 GLU A C 1
ATOM 2775 O O . GLU A 1 331 ? 0.050 7.596 -2.934 1.00 90.81 331 GLU A O 1
ATOM 2780 N N . ARG A 1 332 ? -1.207 6.197 -1.704 1.00 90.25 332 ARG A N 1
ATOM 2781 C CA . ARG A 1 332 ? -0.558 6.547 -0.429 1.00 90.25 332 ARG A CA 1
ATOM 2782 C C . ARG A 1 332 ? 0.932 6.202 -0.440 1.00 90.25 332 ARG A C 1
ATOM 2784 O O . ARG A 1 332 ? 1.750 7.032 -0.042 1.00 90.25 332 ARG A O 1
ATOM 2791 N N . ALA A 1 333 ? 1.295 5.020 -0.934 1.00 91.12 333 ALA A N 1
ATOM 2792 C CA . ALA A 1 333 ? 2.685 4.582 -1.010 1.00 91.12 333 ALA A CA 1
ATOM 2793 C C . ALA A 1 333 ? 3.533 5.538 -1.864 1.00 91.12 333 ALA A C 1
ATOM 2795 O O . ALA A 1 333 ? 4.576 6.006 -1.421 1.00 91.12 333 ALA A O 1
ATOM 2796 N N . THR A 1 334 ? 3.065 5.884 -3.063 1.00 88.25 334 THR A N 1
ATOM 2797 C CA . THR A 1 334 ? 3.828 6.682 -4.042 1.00 88.25 334 THR A CA 1
ATOM 2798 C C . THR A 1 334 ? 3.805 8.184 -3.760 1.00 88.25 334 THR A C 1
ATOM 2800 O O . THR A 1 334 ? 4.796 8.864 -4.022 1.00 88.25 334 THR A O 1
ATOM 2803 N N . LYS A 1 335 ? 2.702 8.727 -3.224 1.00 85.00 335 LYS A N 1
ATOM 2804 C CA . LYS A 1 335 ? 2.543 10.175 -2.998 1.00 85.00 335 LYS A CA 1
ATOM 2805 C C . LYS A 1 335 ? 2.891 10.634 -1.592 1.00 85.00 335 LYS A C 1
ATOM 2807 O O . LYS A 1 335 ? 3.172 11.817 -1.430 1.00 85.00 335 LYS A O 1
ATOM 2812 N N . VAL A 1 336 ? 2.851 9.763 -0.583 1.00 83.50 336 VAL A N 1
ATOM 2813 C CA . VAL A 1 336 ? 3.054 10.160 0.820 1.00 83.50 336 VAL A CA 1
ATOM 2814 C C . VAL A 1 336 ? 4.359 9.596 1.369 1.00 83.50 336 VAL A C 1
ATOM 2816 O O . VAL A 1 336 ? 5.223 10.383 1.745 1.00 83.50 336 VAL A O 1
ATOM 2819 N N . PHE A 1 337 ? 4.520 8.271 1.377 1.00 82.44 337 PHE A N 1
ATOM 2820 C CA . PHE A 1 337 ? 5.587 7.606 2.140 1.00 82.44 337 PHE A CA 1
ATOM 2821 C C . PHE A 1 337 ? 6.858 7.335 1.331 1.00 82.44 337 PHE A C 1
ATOM 2823 O O . PHE A 1 337 ? 7.949 7.729 1.723 1.00 82.44 337 PHE A O 1
ATOM 2830 N N . SER A 1 338 ? 6.724 6.695 0.173 1.00 80.06 338 SER A N 1
ATOM 2831 C CA . SER A 1 338 ? 7.826 6.192 -0.653 1.00 80.06 338 SER A CA 1
ATOM 2832 C C . SER A 1 338 ? 7.963 6.982 -1.959 1.00 80.06 338 SER A C 1
ATOM 2834 O O . SER A 1 338 ? 8.226 6.416 -3.020 1.00 80.06 338 SER A O 1
ATOM 2836 N N . LYS A 1 339 ? 7.816 8.315 -1.884 1.00 78.81 339 LYS A N 1
ATOM 2837 C CA . LYS A 1 339 ? 7.965 9.253 -3.022 1.00 78.81 339 LYS A CA 1
ATOM 2838 C C . LYS A 1 339 ? 9.265 9.046 -3.783 1.00 78.81 339 LYS A C 1
ATOM 2840 O O . LYS A 1 339 ? 9.317 9.164 -5.003 1.00 78.81 339 LYS A O 1
ATOM 2845 N N . ASN A 1 340 ? 10.286 8.707 -3.015 1.00 76.38 340 ASN A N 1
ATOM 2846 C CA . ASN A 1 340 ? 11.675 8.679 -3.395 1.00 76.38 340 ASN A CA 1
ATOM 2847 C C . ASN A 1 340 ? 12.223 7.246 -3.497 1.00 76.38 340 ASN A C 1
ATOM 2849 O O . ASN A 1 340 ? 13.417 7.024 -3.349 1.00 76.38 340 ASN A O 1
ATOM 2853 N N . VAL A 1 341 ? 11.362 6.241 -3.683 1.00 81.19 341 VAL A N 1
ATOM 2854 C CA . VAL A 1 341 ? 11.807 4.843 -3.700 1.00 81.19 341 VAL A CA 1
ATOM 2855 C C . VAL A 1 341 ? 11.516 4.214 -5.058 1.00 81.19 341 VAL A C 1
ATOM 2857 O O . VAL A 1 341 ? 10.349 4.091 -5.435 1.00 81.19 341 VAL A O 1
ATOM 2860 N N . PRO A 1 342 ? 12.543 3.832 -5.837 1.00 81.94 342 PRO A N 1
ATOM 2861 C CA . PRO A 1 342 ? 12.326 3.404 -7.208 1.00 81.94 342 PRO A CA 1
ATOM 2862 C C . PRO A 1 342 ? 11.422 2.186 -7.399 1.00 81.94 342 PRO A C 1
ATOM 2864 O O . PRO A 1 342 ? 10.654 2.101 -8.363 1.00 81.94 342 PRO A O 1
ATOM 2867 N N . GLU A 1 343 ? 11.514 1.243 -6.471 1.00 85.44 343 GLU A N 1
ATOM 2868 C CA . GLU A 1 343 ? 10.869 -0.060 -6.517 1.00 85.44 343 GLU A CA 1
ATOM 2869 C C . GLU A 1 343 ? 9.342 0.062 -6.578 1.00 85.44 343 GLU A C 1
ATOM 2871 O O . GLU A 1 343 ? 8.713 -0.574 -7.430 1.00 85.44 343 GLU A O 1
ATOM 2876 N N . ILE A 1 344 ? 8.742 0.925 -5.744 1.00 88.12 344 ILE A N 1
ATOM 2877 C CA . ILE A 1 344 ? 7.282 1.088 -5.698 1.00 88.12 344 ILE A CA 1
ATOM 2878 C C . ILE A 1 344 ? 6.745 1.732 -6.977 1.00 88.12 344 ILE A C 1
ATOM 2880 O O . ILE A 1 344 ? 5.710 1.312 -7.488 1.00 88.12 344 ILE A O 1
ATOM 2884 N N . HIS A 1 345 ? 7.457 2.702 -7.553 1.00 88.50 345 HIS A N 1
ATOM 2885 C CA . HIS A 1 345 ? 7.039 3.366 -8.795 1.00 88.50 345 HIS A CA 1
ATOM 2886 C C . HIS A 1 345 ? 7.125 2.424 -9.994 1.00 88.50 345 HIS A C 1
ATOM 2888 O O . HIS A 1 345 ? 6.241 2.408 -10.849 1.00 88.50 345 HIS A O 1
ATOM 2894 N N . LEU A 1 346 ? 8.172 1.593 -10.048 1.00 87.25 346 LEU A N 1
ATOM 2895 C CA . LEU A 1 346 ? 8.297 0.553 -11.069 1.00 87.25 346 LEU A CA 1
ATOM 2896 C C . LEU A 1 346 ? 7.191 -0.496 -10.961 1.00 87.25 346 LEU A C 1
ATOM 2898 O O . LEU A 1 346 ? 6.668 -0.931 -11.989 1.00 87.25 346 LEU A O 1
ATOM 2902 N N . PHE A 1 347 ? 6.842 -0.900 -9.740 1.00 91.56 347 PHE A N 1
ATOM 2903 C CA . PHE A 1 347 ? 5.706 -1.780 -9.492 1.00 91.56 347 PHE A CA 1
ATOM 2904 C C . PHE A 1 347 ? 4.387 -1.119 -9.916 1.00 91.56 347 PHE A C 1
ATOM 2906 O O . PHE A 1 347 ? 3.651 -1.703 -10.705 1.00 91.56 347 PHE A O 1
ATOM 2913 N N . THR A 1 348 ? 4.153 0.131 -9.504 1.00 91.94 348 THR A N 1
ATOM 2914 C CA . THR A 1 348 ? 2.969 0.932 -9.860 1.00 91.94 348 THR A CA 1
ATOM 2915 C C . THR A 1 348 ? 2.777 0.986 -11.371 1.00 91.94 348 THR A C 1
ATOM 2917 O O . THR A 1 348 ? 1.701 0.678 -11.869 1.00 91.94 348 THR A O 1
ATOM 2920 N N . ALA A 1 349 ? 3.832 1.302 -12.125 1.00 90.56 349 ALA A N 1
ATOM 2921 C CA . ALA A 1 349 ? 3.747 1.376 -13.578 1.00 90.56 349 ALA A CA 1
ATOM 2922 C C . ALA A 1 349 ? 3.351 0.034 -14.219 1.00 90.56 349 ALA A C 1
ATOM 2924 O O . ALA A 1 349 ? 2.538 0.007 -15.141 1.00 90.56 349 ALA A O 1
ATOM 2925 N N . ARG A 1 350 ? 3.898 -1.084 -13.722 1.00 89.88 350 ARG A N 1
ATOM 2926 C CA . ARG A 1 350 ? 3.544 -2.433 -14.199 1.00 89.88 350 ARG A CA 1
ATOM 2927 C C . ARG A 1 350 ? 2.107 -2.794 -13.847 1.00 89.88 350 ARG A C 1
ATOM 2929 O O . ARG A 1 350 ? 1.406 -3.353 -14.681 1.00 89.88 350 ARG A O 1
ATOM 2936 N N . TYR A 1 351 ? 1.683 -2.470 -12.632 1.00 92.50 351 TYR A N 1
ATOM 2937 C CA . TYR A 1 351 ? 0.328 -2.708 -12.160 1.00 92.50 351 TYR A CA 1
ATOM 2938 C C . TYR A 1 351 ? -0.698 -1.931 -12.999 1.00 92.50 351 TYR A C 1
ATOM 2940 O O . TYR A 1 351 ? -1.646 -2.519 -13.513 1.00 92.50 351 TYR A O 1
ATOM 2948 N N . MET A 1 352 ? -0.456 -0.638 -13.241 1.00 91.94 352 MET A N 1
ATOM 2949 C CA . MET A 1 352 ? -1.309 0.204 -14.091 1.00 91.94 352 MET A CA 1
ATOM 2950 C C . MET A 1 352 ? -1.391 -0.324 -15.534 1.00 91.94 352 MET A C 1
ATOM 2952 O O . MET A 1 352 ? -2.465 -0.372 -16.131 1.00 91.94 352 MET A O 1
ATOM 2956 N N . GLU A 1 353 ? -0.273 -0.808 -16.085 1.00 90.62 353 GLU A N 1
ATOM 2957 C CA . GLU A 1 353 ? -0.260 -1.462 -17.398 1.00 90.62 353 GLU A CA 1
ATOM 2958 C C . GLU A 1 353 ? -1.116 -2.743 -17.413 1.00 90.62 353 GLU A C 1
ATOM 2960 O O . GLU A 1 353 ? -1.862 -2.967 -18.366 1.00 90.62 353 GLU A O 1
ATOM 2965 N N . GLN A 1 354 ? -1.052 -3.567 -16.360 1.00 90.06 354 GLN A N 1
ATOM 2966 C CA . GLN A 1 354 ? -1.822 -4.814 -16.250 1.00 90.06 354 GLN A CA 1
ATOM 2967 C C . GLN A 1 354 ? -3.333 -4.584 -16.166 1.00 90.06 354 GLN A C 1
ATOM 2969 O O . GLN A 1 354 ? -4.094 -5.344 -16.765 1.00 90.06 354 GLN A O 1
ATOM 2974 N N . ILE A 1 355 ? -3.775 -3.539 -15.462 1.00 90.75 355 ILE A N 1
ATOM 2975 C CA . ILE A 1 355 ? -5.202 -3.189 -15.373 1.00 90.75 355 ILE A CA 1
ATOM 2976 C C . ILE A 1 355 ? -5.731 -2.501 -16.644 1.00 90.75 355 ILE A C 1
ATOM 2978 O O . ILE A 1 355 ? -6.931 -2.252 -16.743 1.00 90.75 355 ILE A O 1
ATOM 2982 N N . GLY A 1 356 ? -4.859 -2.216 -17.619 1.00 89.44 356 GLY A N 1
ATOM 2983 C CA . GLY A 1 356 ? -5.220 -1.586 -18.887 1.00 89.44 356 GLY A CA 1
ATOM 2984 C C . GLY A 1 356 ? -5.251 -0.056 -18.853 1.00 89.44 356 GLY A C 1
ATOM 2985 O O . GLY A 1 356 ? -5.898 0.538 -19.713 1.00 89.44 356 GLY A O 1
ATOM 2986 N N . ASP A 1 357 ? -4.558 0.581 -17.904 1.00 91.50 357 ASP A N 1
ATOM 2987 C CA . ASP A 1 357 ? -4.395 2.038 -17.825 1.00 91.50 357 ASP A CA 1
ATOM 2988 C C . ASP A 1 357 ? -2.975 2.467 -18.262 1.00 91.50 357 ASP A C 1
ATOM 2990 O O . ASP A 1 357 ? -2.059 2.604 -17.439 1.00 91.50 357 ASP A O 1
ATOM 2994 N N . PRO A 1 358 ? -2.745 2.687 -19.572 1.00 89.12 358 PRO A N 1
ATOM 2995 C CA . PRO A 1 358 ? -1.437 3.097 -20.071 1.00 89.12 358 PRO A CA 1
ATOM 2996 C C . PRO A 1 358 ? -1.058 4.523 -19.648 1.00 89.12 358 PRO A C 1
ATOM 2998 O O . PRO A 1 358 ? 0.132 4.836 -19.571 1.00 89.12 358 PRO A O 1
ATOM 3001 N N . ASP A 1 359 ? -2.029 5.398 -19.379 1.00 89.50 359 ASP A N 1
ATOM 3002 C CA . ASP A 1 359 ? -1.762 6.788 -19.009 1.00 89.50 359 ASP A CA 1
ATOM 3003 C C . ASP A 1 359 ? -1.361 6.894 -17.536 1.00 89.50 359 ASP A C 1
ATOM 3005 O O . ASP A 1 359 ? -0.358 7.547 -17.223 1.00 89.50 359 ASP A O 1
ATOM 3009 N N . GLY A 1 360 ? -2.033 6.151 -16.651 1.00 87.44 360 GLY A N 1
ATOM 3010 C CA . GLY A 1 360 ? -1.599 5.954 -15.268 1.00 87.44 360 GLY A CA 1
ATOM 3011 C C . GLY A 1 360 ? -0.206 5.325 -15.183 1.00 87.44 360 GLY A C 1
ATOM 3012 O O . GLY A 1 360 ? 0.650 5.793 -14.423 1.00 87.44 360 GLY A O 1
ATOM 3013 N N . ALA A 1 361 ? 0.088 4.333 -16.031 1.00 89.06 361 ALA A N 1
ATOM 3014 C CA . ALA A 1 361 ? 1.415 3.721 -16.097 1.00 89.06 361 ALA A CA 1
ATOM 3015 C C . ALA A 1 361 ? 2.505 4.730 -16.501 1.00 89.06 361 ALA A C 1
ATOM 3017 O O . ALA A 1 361 ? 3.569 4.780 -15.882 1.00 89.06 361 ALA A O 1
ATOM 3018 N N . ARG A 1 362 ? 2.239 5.593 -17.495 1.00 88.38 362 ARG A N 1
ATOM 3019 C CA . ARG A 1 362 ? 3.159 6.672 -17.902 1.00 88.38 362 ARG A CA 1
ATOM 3020 C C . ARG A 1 362 ? 3.391 7.699 -16.802 1.00 88.38 362 ARG A C 1
ATOM 3022 O O . ARG A 1 362 ? 4.531 8.134 -16.647 1.00 88.38 362 ARG A O 1
ATOM 3029 N N . ALA A 1 363 ? 2.340 8.083 -16.078 1.00 86.81 363 ALA A N 1
ATOM 3030 C CA . ALA A 1 363 ? 2.413 9.049 -14.982 1.00 86.81 363 ALA A CA 1
ATOM 3031 C C . ALA A 1 363 ? 3.196 8.511 -13.772 1.00 86.81 363 ALA A C 1
ATOM 3033 O O . ALA A 1 363 ? 3.819 9.285 -13.051 1.00 86.81 363 ALA A O 1
ATOM 3034 N N . SER A 1 364 ? 3.201 7.188 -13.588 1.00 84.56 364 SER A N 1
ATOM 3035 C CA . SER A 1 364 ? 3.934 6.504 -12.514 1.00 84.56 364 SER A CA 1
ATOM 3036 C C . SER A 1 364 ? 5.450 6.512 -12.725 1.00 84.56 364 SER A C 1
ATOM 3038 O O . SER A 1 364 ? 6.218 6.381 -11.775 1.00 84.56 364 SER A O 1
ATOM 3040 N N . PHE A 1 365 ? 5.912 6.661 -13.971 1.00 81.31 365 PHE A N 1
ATOM 3041 C CA . PHE A 1 365 ? 7.333 6.841 -14.232 1.00 81.31 365 PHE A CA 1
ATOM 3042 C C . PHE A 1 365 ? 7.750 8.267 -13.873 1.00 81.31 365 PHE A C 1
ATOM 3044 O O . PHE A 1 365 ? 7.183 9.214 -14.431 1.00 81.31 365 PHE A O 1
ATOM 3051 N N . PRO A 1 366 ? 8.792 8.447 -13.042 1.00 71.50 366 PRO A N 1
ATOM 3052 C CA . PRO A 1 366 ? 9.289 9.776 -12.763 1.00 71.50 366 PRO A CA 1
ATOM 3053 C C . PRO A 1 366 ? 9.752 10.464 -14.059 1.00 71.50 366 PRO A C 1
ATOM 3055 O O . PRO A 1 366 ? 10.102 9.808 -15.059 1.00 71.50 366 PRO A O 1
ATOM 3058 N N . PRO A 1 367 ? 9.765 11.804 -14.064 1.00 71.50 367 PRO A N 1
ATOM 3059 C CA . PRO A 1 367 ? 10.427 12.566 -15.104 1.00 71.50 367 PRO A CA 1
ATOM 3060 C C . PRO A 1 367 ? 11.873 12.081 -15.272 1.00 71.50 367 PRO A C 1
ATOM 3062 O O . PRO A 1 367 ? 12.547 11.764 -14.295 1.00 71.50 367 PRO A O 1
ATOM 3065 N N . ILE A 1 368 ? 12.355 12.006 -16.517 1.00 64.06 368 ILE A N 1
ATOM 3066 C CA . ILE A 1 368 ? 13.696 11.470 -16.816 1.00 64.06 368 ILE A CA 1
ATOM 3067 C C . ILE A 1 368 ? 14.781 12.286 -16.077 1.00 64.06 368 ILE A C 1
ATOM 3069 O O . ILE A 1 368 ? 15.802 11.720 -15.732 1.00 64.06 368 ILE A O 1
ATOM 3073 N N . ASN A 1 369 ? 14.510 13.553 -15.746 1.00 60.25 369 ASN A N 1
ATOM 3074 C CA . ASN A 1 369 ? 15.366 14.518 -15.041 1.00 60.25 369 ASN A CA 1
ATOM 3075 C C . ASN A 1 369 ? 15.322 14.468 -13.500 1.00 60.25 369 ASN A C 1
ATOM 3077 O O . ASN A 1 369 ? 15.663 15.464 -12.869 1.00 60.25 369 ASN A O 1
ATOM 3081 N N . ALA A 1 370 ? 14.844 13.384 -12.891 1.00 60.56 370 ALA A N 1
ATOM 3082 C CA . ALA A 1 370 ? 14.853 13.232 -11.435 1.00 60.56 370 ALA A CA 1
ATOM 3083 C C . ALA A 1 370 ? 16.133 12.511 -10.949 1.00 60.56 370 ALA A C 1
ATOM 3085 O O . ALA A 1 370 ? 16.615 11.596 -11.620 1.00 60.56 370 ALA A O 1
ATOM 3086 N N . ASP A 1 371 ? 16.662 12.913 -9.786 1.00 58.16 371 ASP A N 1
ATOM 3087 C CA . ASP A 1 371 ? 17.946 12.483 -9.193 1.00 58.16 371 ASP A CA 1
ATOM 3088 C C . ASP A 1 371 ? 17.959 11.009 -8.708 1.00 58.16 371 ASP A C 1
ATOM 3090 O O . ASP A 1 371 ? 18.088 10.720 -7.521 1.00 58.16 371 ASP A O 1
ATOM 3094 N N . TRP A 1 372 ? 17.828 10.044 -9.627 1.00 58.53 372 TRP A N 1
ATOM 3095 C CA . TRP A 1 372 ? 17.761 8.598 -9.333 1.00 58.53 372 TRP A CA 1
ATOM 3096 C C . TRP A 1 372 ? 18.941 7.806 -9.899 1.00 58.53 372 TRP A C 1
ATOM 3098 O O . TRP A 1 372 ? 18.752 6.870 -10.680 1.00 58.53 372 TRP A O 1
ATOM 3108 N N . ASP A 1 373 ? 20.167 8.142 -9.511 1.00 61.72 373 ASP A N 1
ATOM 3109 C CA . ASP A 1 373 ? 21.370 7.581 -10.147 1.00 61.72 373 ASP A CA 1
ATOM 3110 C C . ASP A 1 373 ? 21.485 6.050 -10.048 1.00 61.72 373 ASP A C 1
ATOM 3112 O O . ASP A 1 373 ? 21.951 5.408 -10.989 1.00 61.72 373 ASP A O 1
ATOM 3116 N N . SER A 1 374 ? 20.975 5.441 -8.972 1.00 62.66 374 SER A N 1
ATOM 3117 C CA . SER A 1 374 ? 21.032 3.982 -8.776 1.00 62.66 374 SER A CA 1
ATOM 3118 C C . SER A 1 374 ? 20.051 3.197 -9.671 1.00 62.66 374 SER A C 1
ATOM 3120 O O . SER A 1 374 ? 20.337 2.074 -10.081 1.00 62.66 374 SER A O 1
ATOM 3122 N N . CYS A 1 375 ? 18.902 3.783 -10.038 1.00 71.62 375 CYS A N 1
ATOM 3123 C CA . CYS A 1 375 ? 17.812 3.076 -10.739 1.00 71.62 375 CYS A CA 1
ATOM 3124 C C . CYS A 1 375 ? 17.447 3.657 -12.115 1.00 71.62 375 CYS A C 1
ATOM 3126 O O . CYS A 1 375 ? 16.580 3.117 -12.809 1.00 71.62 375 CYS A O 1
ATOM 3128 N N . PHE A 1 376 ? 18.119 4.725 -12.549 1.00 80.00 376 PHE A N 1
ATOM 3129 C CA . PHE A 1 376 ? 17.833 5.438 -13.794 1.00 80.00 376 PHE A CA 1
ATOM 3130 C C . PHE A 1 376 ? 17.753 4.522 -15.030 1.00 80.00 376 PHE A C 1
ATOM 3132 O O . PHE A 1 376 ? 16.790 4.570 -15.798 1.00 80.00 376 PHE A O 1
ATOM 3139 N N . ILE A 1 377 ? 18.725 3.621 -15.204 1.00 80.38 377 ILE A N 1
ATOM 3140 C CA . ILE A 1 377 ? 18.782 2.707 -16.360 1.00 80.38 377 ILE A CA 1
ATOM 3141 C C . ILE A 1 377 ? 17.587 1.742 -16.362 1.00 80.38 377 ILE A C 1
ATOM 3143 O O . ILE A 1 377 ? 17.000 1.472 -17.418 1.00 80.38 377 ILE A O 1
ATOM 3147 N N . GLN A 1 378 ? 17.207 1.233 -15.187 1.00 82.50 378 GLN A N 1
ATOM 3148 C CA . GLN A 1 378 ? 16.085 0.308 -15.037 1.00 82.50 378 GLN A CA 1
ATOM 3149 C C . GLN A 1 378 ? 14.760 0.990 -15.394 1.00 82.50 378 GLN A C 1
ATOM 3151 O O . GLN A 1 378 ? 13.928 0.394 -16.084 1.00 82.50 378 GLN A O 1
ATOM 3156 N N . TYR A 1 379 ? 14.589 2.251 -14.992 1.00 84.62 379 TYR A N 1
ATOM 3157 C CA . TYR A 1 379 ? 13.434 3.069 -15.353 1.00 84.62 379 TYR A CA 1
ATOM 3158 C C . TYR A 1 379 ? 13.312 3.291 -16.854 1.00 84.62 379 TYR A C 1
ATOM 3160 O O . TYR A 1 379 ? 12.264 3.002 -17.434 1.00 84.62 379 TYR A O 1
ATOM 3168 N N . VAL A 1 380 ? 14.388 3.760 -17.490 1.00 87.25 380 VAL A N 1
ATOM 3169 C CA . VAL A 1 380 ? 14.424 4.007 -18.939 1.00 87.25 380 VAL A CA 1
ATOM 3170 C C . VAL A 1 380 ? 14.081 2.726 -19.697 1.00 87.25 380 VAL A C 1
ATOM 3172 O O . VAL A 1 380 ? 13.236 2.740 -20.592 1.00 87.25 380 VAL A O 1
ATOM 3175 N N . THR A 1 381 ? 14.673 1.604 -19.284 1.00 86.00 381 THR A N 1
ATOM 3176 C CA . THR A 1 381 ? 14.448 0.296 -19.906 1.00 86.00 381 THR A CA 1
ATOM 3177 C C . THR A 1 381 ? 13.003 -0.174 -19.751 1.00 86.00 381 THR A C 1
ATOM 3179 O O . THR A 1 381 ? 12.377 -0.570 -20.734 1.00 86.00 381 THR A O 1
ATOM 3182 N N . ASN A 1 382 ? 12.434 -0.100 -18.544 1.00 85.69 382 ASN A N 1
ATOM 3183 C CA . ASN A 1 382 ? 11.055 -0.529 -18.297 1.00 85.69 382 ASN A CA 1
ATOM 3184 C C . ASN A 1 382 ? 10.046 0.344 -19.051 1.00 85.69 382 ASN A C 1
ATOM 3186 O O . ASN A 1 382 ? 9.143 -0.194 -19.691 1.00 85.69 382 ASN A O 1
ATOM 3190 N N . ARG A 1 383 ? 10.241 1.667 -19.047 1.00 88.75 383 ARG A N 1
ATOM 3191 C CA . ARG A 1 383 ? 9.373 2.622 -19.745 1.00 88.75 383 ARG A CA 1
ATOM 3192 C C . ARG A 1 383 ? 9.419 2.437 -21.262 1.00 88.75 383 ARG A C 1
ATOM 3194 O O . ARG A 1 383 ? 8.378 2.418 -21.911 1.00 88.75 383 ARG A O 1
ATOM 3201 N N . ALA A 1 384 ? 10.609 2.259 -21.837 1.00 88.56 384 ALA A N 1
ATOM 3202 C CA . ALA A 1 384 ? 10.752 2.022 -23.271 1.00 88.56 384 ALA A CA 1
ATOM 3203 C C . ALA A 1 384 ? 10.147 0.672 -23.694 1.00 88.56 384 ALA A C 1
ATOM 3205 O O . ALA A 1 384 ? 9.470 0.587 -24.718 1.00 88.56 384 ALA A O 1
ATOM 3206 N N . ASN A 1 385 ? 10.335 -0.376 -22.886 1.00 88.38 385 ASN A N 1
ATOM 3207 C CA . ASN A 1 385 ? 9.725 -1.682 -23.137 1.00 88.38 385 ASN A CA 1
ATOM 3208 C C . ASN A 1 385 ? 8.194 -1.647 -23.037 1.00 88.38 385 ASN A C 1
ATOM 3210 O O . ASN A 1 385 ? 7.537 -2.330 -23.820 1.00 88.38 385 ASN A O 1
ATOM 3214 N N . MET A 1 386 ? 7.636 -0.850 -22.121 1.00 89.88 386 MET A N 1
ATOM 3215 C CA . MET A 1 386 ? 6.194 -0.610 -22.027 1.00 89.88 386 MET A CA 1
ATOM 3216 C C . MET A 1 386 ? 5.662 0.044 -23.305 1.00 89.88 386 MET A C 1
ATOM 3218 O O . MET A 1 386 ? 4.778 -0.514 -23.946 1.00 89.88 386 MET A O 1
ATOM 3222 N N . GLU A 1 387 ? 6.245 1.164 -23.750 1.00 90.25 387 GLU A N 1
ATOM 3223 C CA . GLU A 1 387 ? 5.806 1.816 -24.998 1.00 90.25 387 GLU A CA 1
ATOM 3224 C C . GLU A 1 387 ? 5.923 0.880 -26.205 1.00 90.25 387 GLU A C 1
ATOM 3226 O O . GLU A 1 387 ? 5.061 0.886 -27.081 1.00 90.25 387 GLU A O 1
ATOM 3231 N N . LYS A 1 388 ? 6.946 0.016 -26.231 1.00 90.00 388 LYS A N 1
ATOM 3232 C CA . LYS A 1 388 ? 7.067 -1.024 -27.257 1.00 90.00 388 LYS A CA 1
ATOM 3233 C C . LYS A 1 388 ? 5.891 -2.007 -27.218 1.00 90.00 388 LYS A C 1
ATOM 3235 O O . LYS A 1 388 ? 5.355 -2.327 -28.275 1.00 90.00 388 LYS A O 1
ATOM 3240 N N . ARG A 1 389 ? 5.492 -2.495 -26.035 1.00 88.88 389 ARG A N 1
ATOM 3241 C CA . ARG A 1 389 ? 4.340 -3.409 -25.876 1.00 88.88 389 ARG A CA 1
ATOM 3242 C C . ARG A 1 389 ? 3.021 -2.752 -26.279 1.00 88.88 389 ARG A C 1
ATOM 3244 O O . ARG A 1 389 ? 2.181 -3.421 -26.866 1.00 88.88 389 ARG A O 1
ATOM 3251 N N . LEU A 1 390 ? 2.890 -1.447 -26.050 1.00 87.56 390 LEU A N 1
ATOM 3252 C CA . LEU A 1 390 ? 1.751 -0.639 -26.495 1.00 87.56 390 LEU A CA 1
ATOM 3253 C C . LEU A 1 390 ? 1.771 -0.322 -28.006 1.00 87.56 390 LEU A C 1
ATOM 3255 O O . LEU A 1 390 ? 0.866 0.340 -28.501 1.00 87.56 390 LEU A O 1
ATOM 3259 N N . GLY A 1 391 ? 2.793 -0.766 -28.750 1.00 88.06 391 GLY A N 1
ATOM 3260 C CA . GLY A 1 391 ? 2.938 -0.532 -30.193 1.00 88.06 391 GLY A CA 1
ATOM 3261 C C . GLY A 1 391 ? 3.620 0.792 -30.567 1.00 88.06 391 GLY A C 1
ATOM 3262 O O . GLY A 1 391 ? 3.916 1.029 -31.739 1.00 88.06 391 GLY A O 1
ATOM 3263 N N . ASN A 1 392 ? 3.972 1.631 -29.591 1.00 91.06 392 ASN A N 1
ATOM 3264 C CA . ASN A 1 392 ? 4.578 2.948 -29.794 1.00 91.06 392 ASN A CA 1
ATOM 3265 C C . ASN A 1 392 ? 6.102 2.863 -29.980 1.00 91.06 392 ASN A C 1
ATOM 3267 O O . ASN A 1 392 ? 6.892 3.408 -29.204 1.00 91.06 392 ASN A O 1
ATOM 3271 N N . CYS A 1 393 ? 6.543 2.199 -31.049 1.00 89.69 393 CYS A N 1
ATOM 3272 C CA . CYS A 1 393 ? 7.963 1.941 -31.314 1.00 89.69 393 CYS A CA 1
ATOM 3273 C C . CYS A 1 393 ? 8.816 3.221 -31.447 1.00 89.69 393 CYS A C 1
ATOM 3275 O O . CYS A 1 393 ? 9.973 3.237 -31.018 1.00 89.69 393 CYS A O 1
ATOM 3277 N N . SER A 1 394 ? 8.256 4.306 -32.002 1.00 90.75 394 SER A N 1
ATOM 3278 C CA . SER A 1 394 ? 8.952 5.603 -32.076 1.00 90.75 394 SER A CA 1
ATOM 3279 C C . SER A 1 394 ? 9.178 6.188 -30.684 1.00 90.75 394 SER A C 1
ATOM 3281 O O . SER A 1 394 ? 10.310 6.512 -30.332 1.00 90.75 394 SER A O 1
ATOM 3283 N N . ALA A 1 395 ? 8.126 6.236 -29.859 1.00 90.56 395 ALA A N 1
ATOM 3284 C CA . ALA A 1 395 ? 8.209 6.764 -28.501 1.00 90.56 395 ALA A CA 1
ATOM 3285 C C . ALA A 1 395 ? 9.199 5.963 -27.641 1.00 90.56 395 ALA A C 1
ATOM 3287 O O . ALA A 1 395 ? 9.979 6.553 -26.892 1.00 90.56 395 ALA A O 1
ATOM 3288 N N . ALA A 1 396 ? 9.227 4.635 -27.803 1.00 90.69 396 ALA A N 1
ATOM 3289 C CA . ALA A 1 396 ? 10.195 3.757 -27.150 1.00 90.69 396 ALA A CA 1
ATOM 3290 C C . ALA A 1 396 ? 11.650 4.129 -27.502 1.00 90.69 396 ALA A C 1
ATOM 3292 O O . ALA A 1 396 ? 12.497 4.230 -26.613 1.00 90.69 396 ALA A O 1
ATOM 3293 N N . CYS A 1 397 ? 11.943 4.398 -28.780 1.00 90.75 397 CYS A N 1
ATOM 3294 C CA . CYS A 1 397 ? 13.268 4.869 -29.199 1.00 90.75 397 CYS A CA 1
ATOM 3295 C C . CYS A 1 397 ? 13.590 6.259 -28.626 1.00 90.75 397 CYS A C 1
ATOM 3297 O O . CYS A 1 397 ? 14.710 6.509 -28.181 1.00 90.75 397 CYS A O 1
ATOM 3299 N N . ASP A 1 398 ? 12.614 7.166 -28.621 1.00 91.94 398 ASP A N 1
ATOM 3300 C CA . ASP A 1 398 ? 12.809 8.544 -28.168 1.00 91.94 398 ASP A CA 1
ATOM 3301 C C . ASP A 1 398 ? 13.021 8.645 -26.650 1.00 91.94 398 ASP A C 1
ATOM 3303 O O . ASP A 1 398 ? 13.670 9.578 -26.176 1.00 91.94 398 ASP A O 1
ATOM 3307 N N . ILE A 1 399 ? 12.535 7.675 -25.868 1.00 91.44 399 ILE A N 1
ATOM 3308 C CA . ILE A 1 399 ? 12.867 7.542 -24.442 1.00 91.44 399 ILE A CA 1
ATOM 3309 C C . ILE A 1 399 ? 14.376 7.335 -24.252 1.00 91.44 399 ILE A C 1
ATOM 3311 O O . ILE A 1 399 ? 14.990 8.094 -23.503 1.00 91.44 399 ILE A O 1
ATOM 3315 N N . TYR A 1 400 ? 14.992 6.385 -24.967 1.00 90.62 400 TYR A N 1
ATOM 3316 C CA . TYR A 1 400 ? 16.440 6.159 -24.884 1.00 90.62 400 TYR A CA 1
ATOM 3317 C C . TYR A 1 400 ? 17.243 7.368 -25.370 1.00 90.62 400 TYR A C 1
ATOM 3319 O O . TYR A 1 400 ? 18.180 7.784 -24.692 1.00 90.62 400 TYR A O 1
ATOM 3327 N N . LYS A 1 401 ? 16.854 7.991 -26.491 1.00 90.75 401 LYS A N 1
ATOM 3328 C CA . LYS A 1 401 ? 17.531 9.201 -26.993 1.00 90.75 401 LYS A CA 1
ATOM 3329 C C . LYS A 1 401 ? 17.500 10.345 -25.974 1.00 90.75 401 LYS A C 1
ATOM 3331 O O . LYS A 1 401 ? 18.521 10.990 -25.745 1.00 90.75 401 LYS A O 1
ATOM 3336 N N . ARG A 1 402 ? 16.343 10.593 -25.345 1.00 90.38 402 ARG A N 1
ATOM 3337 C CA . ARG A 1 402 ? 16.202 11.618 -24.296 1.00 90.38 402 ARG A CA 1
ATOM 3338 C C . ARG A 1 402 ? 17.049 11.293 -23.070 1.00 90.38 402 ARG A C 1
ATOM 3340 O O . ARG A 1 402 ? 17.742 12.179 -22.581 1.00 90.38 402 ARG A O 1
ATOM 3347 N N . ALA A 1 403 ? 17.036 10.037 -22.623 1.00 89.00 403 ALA A N 1
ATOM 3348 C CA . ALA A 1 403 ? 17.843 9.585 -21.494 1.00 89.00 403 ALA A CA 1
ATOM 3349 C C . ALA A 1 403 ? 19.349 9.752 -21.749 1.00 89.00 403 ALA A C 1
ATOM 3351 O O . ALA A 1 403 ? 20.060 10.245 -20.879 1.00 89.00 403 ALA A O 1
ATOM 3352 N N . ILE A 1 404 ? 19.827 9.412 -22.952 1.00 88.31 404 ILE A N 1
ATOM 3353 C CA . ILE A 1 404 ? 21.229 9.601 -23.349 1.00 88.31 404 ILE A CA 1
ATOM 3354 C C . ILE A 1 404 ? 21.589 11.089 -23.345 1.00 88.31 404 ILE A C 1
ATOM 3356 O O . ILE A 1 404 ? 22.552 11.474 -22.692 1.00 88.31 404 ILE A O 1
ATOM 3360 N N . ASN A 1 405 ? 20.808 11.943 -24.014 1.00 88.44 405 ASN A N 1
ATOM 3361 C CA . ASN A 1 405 ? 21.085 13.385 -24.066 1.00 88.44 405 ASN A CA 1
ATOM 3362 C C . ASN A 1 405 ? 21.144 14.019 -22.669 1.00 88.44 405 ASN A C 1
ATOM 3364 O O . ASN A 1 405 ? 21.961 14.903 -22.417 1.00 88.44 405 ASN A O 1
ATOM 3368 N N . MET A 1 406 ? 20.293 13.558 -21.755 1.00 85.44 406 MET A N 1
ATOM 3369 C CA . MET A 1 406 ? 20.303 14.020 -20.376 1.00 85.44 406 MET A CA 1
ATOM 3370 C C . MET A 1 406 ? 21.519 13.510 -19.599 1.00 85.44 406 MET A C 1
ATOM 3372 O O . MET A 1 406 ? 22.198 14.316 -18.974 1.00 85.44 406 MET A O 1
ATOM 3376 N N . ALA A 1 407 ? 21.845 12.217 -19.687 1.00 84.25 407 ALA A N 1
ATOM 3377 C CA . ALA A 1 407 ? 23.036 11.660 -19.044 1.00 84.25 407 ALA A CA 1
ATOM 3378 C C . ALA A 1 407 ? 24.317 12.386 -19.495 1.00 84.25 407 ALA A C 1
ATOM 3380 O O . ALA A 1 407 ? 25.223 12.605 -18.696 1.00 84.25 407 ALA A O 1
ATOM 3381 N N . VAL A 1 408 ? 24.365 12.824 -20.757 1.00 84.00 408 VAL A N 1
ATOM 3382 C CA . VAL A 1 408 ? 25.444 13.668 -21.290 1.00 84.00 408 VAL A CA 1
ATOM 3383 C C . VAL A 1 408 ? 25.440 15.058 -20.657 1.00 84.00 408 VAL A C 1
ATOM 3385 O O . VAL A 1 408 ? 26.487 15.522 -20.211 1.00 84.00 408 VAL A O 1
ATOM 3388 N N . LYS A 1 409 ? 24.276 15.717 -20.590 1.00 85.19 409 LYS A N 1
ATOM 3389 C CA . LYS A 1 409 ? 24.127 17.049 -19.983 1.00 85.19 409 LYS A CA 1
ATOM 3390 C C . LYS A 1 409 ? 24.538 17.061 -18.505 1.00 85.19 409 LYS A C 1
ATOM 3392 O O . LYS A 1 409 ? 25.188 18.003 -18.069 1.00 85.19 409 LYS A O 1
ATOM 3397 N N . GLU A 1 410 ? 24.173 16.022 -17.761 1.00 82.00 410 GLU A N 1
ATOM 3398 C CA . GLU A 1 410 ? 24.466 15.862 -16.329 1.00 82.00 410 GLU A CA 1
ATOM 3399 C C . GLU A 1 410 ? 25.835 15.216 -16.059 1.00 82.00 410 GLU A C 1
ATOM 3401 O O . GLU A 1 410 ? 26.170 14.946 -14.912 1.00 82.00 410 GLU A O 1
ATOM 3406 N N . GLN A 1 411 ? 26.639 14.961 -17.099 1.00 79.06 411 GLN A N 1
ATOM 3407 C CA . GLN A 1 411 ? 27.963 14.329 -17.002 1.00 79.06 411 GLN A CA 1
ATOM 3408 C C . GLN A 1 411 ? 27.960 12.946 -16.313 1.00 79.06 411 GLN A C 1
ATOM 3410 O O . GLN A 1 411 ? 28.974 12.499 -15.775 1.00 79.06 411 GLN A O 1
ATOM 3415 N N . LYS A 1 412 ? 26.847 12.206 -16.395 1.00 76.50 412 LYS A N 1
ATOM 3416 C CA . LYS A 1 412 ? 26.686 10.839 -15.865 1.00 76.50 412 LYS A CA 1
ATOM 3417 C C . LYS A 1 412 ? 27.313 9.804 -16.804 1.00 76.50 412 LYS A C 1
ATOM 3419 O O . LYS A 1 412 ? 26.639 8.932 -17.355 1.00 76.50 412 LYS A O 1
ATOM 3424 N N . LEU A 1 413 ? 28.629 9.909 -17.003 1.00 74.69 413 LEU A N 1
ATOM 3425 C CA . LEU A 1 413 ? 29.387 9.138 -17.999 1.00 74.69 413 LEU A CA 1
ATOM 3426 C C . LEU A 1 413 ? 29.285 7.615 -17.810 1.00 74.69 413 LEU A C 1
ATOM 3428 O O . LEU A 1 413 ? 29.299 6.880 -18.794 1.00 74.69 413 LEU A O 1
ATOM 3432 N N . GLN A 1 414 ? 29.123 7.144 -16.571 1.00 75.38 414 GLN A N 1
ATOM 3433 C CA . GLN A 1 414 ? 29.021 5.715 -16.246 1.00 75.38 414 GLN A CA 1
ATOM 3434 C C . GLN A 1 414 ? 27.725 5.066 -16.766 1.00 75.38 414 GLN A C 1
ATOM 3436 O O . GLN A 1 414 ? 27.702 3.879 -17.082 1.00 75.38 414 GLN A O 1
ATOM 3441 N N . CYS A 1 415 ? 26.639 5.833 -16.900 1.00 78.38 415 CYS A N 1
ATOM 3442 C CA . CYS A 1 415 ? 25.346 5.304 -17.341 1.00 78.38 415 CYS A CA 1
ATOM 3443 C C . CYS A 1 415 ? 25.231 5.222 -18.869 1.00 78.38 415 CYS A C 1
ATOM 3445 O O . CYS A 1 415 ? 24.461 4.413 -19.390 1.00 78.38 415 CYS A O 1
ATOM 3447 N N . ILE A 1 416 ? 25.986 6.054 -19.594 1.00 81.12 416 ILE A N 1
ATOM 3448 C CA . ILE A 1 416 ? 25.884 6.210 -21.051 1.00 81.12 416 ILE A CA 1
ATOM 3449 C C . ILE A 1 416 ? 26.045 4.869 -21.792 1.00 81.12 416 ILE A C 1
ATOM 3451 O O . ILE A 1 416 ? 25.170 4.554 -22.604 1.00 81.12 416 ILE A O 1
ATOM 3455 N N . PRO A 1 417 ? 27.062 4.030 -21.510 1.00 78.88 417 PRO A N 1
ATOM 3456 C CA . PRO A 1 417 ? 27.227 2.746 -22.197 1.00 78.88 417 PRO A CA 1
ATOM 3457 C C . PRO A 1 417 ? 26.026 1.824 -22.013 1.00 78.88 417 PRO A C 1
ATOM 3459 O O . PRO A 1 417 ? 25.523 1.249 -22.977 1.00 78.88 417 PRO A O 1
ATOM 3462 N N . MET A 1 418 ? 25.509 1.741 -20.786 1.00 79.38 418 MET A N 1
ATOM 3463 C CA . MET A 1 418 ? 24.359 0.900 -20.459 1.00 79.38 418 MET A CA 1
ATOM 3464 C C . MET A 1 418 ? 23.089 1.356 -21.186 1.00 79.38 418 MET A C 1
ATOM 3466 O O . MET A 1 418 ? 22.300 0.520 -21.632 1.00 79.38 418 MET A O 1
ATOM 3470 N N . LEU A 1 419 ? 22.907 2.667 -21.375 1.00 86.25 419 LEU A N 1
ATOM 3471 C CA . LEU A 1 419 ? 21.796 3.218 -22.156 1.00 86.25 419 LEU A CA 1
ATOM 3472 C C . LEU A 1 419 ? 21.927 2.897 -23.648 1.00 86.25 419 LEU A C 1
ATOM 3474 O O . LEU A 1 419 ? 20.931 2.523 -24.264 1.00 86.25 419 LEU A O 1
ATOM 3478 N N . TYR A 1 420 ? 23.130 2.985 -24.224 1.00 85.88 420 TYR A N 1
ATOM 3479 C CA . TYR A 1 420 ? 23.370 2.600 -25.621 1.00 85.88 420 TYR A CA 1
ATOM 3480 C C . TYR A 1 420 ? 23.168 1.100 -25.849 1.00 85.88 420 TYR A C 1
ATOM 3482 O O . TYR A 1 420 ? 22.547 0.719 -26.839 1.00 85.88 420 TYR A O 1
ATOM 3490 N N . ILE A 1 421 ? 23.609 0.245 -24.920 1.00 79.50 421 ILE A N 1
ATOM 3491 C CA . ILE A 1 421 ? 23.364 -1.205 -24.981 1.00 79.50 421 ILE A CA 1
ATOM 3492 C C . ILE A 1 421 ? 21.861 -1.500 -24.893 1.00 79.50 421 ILE A C 1
ATOM 3494 O O . ILE A 1 421 ? 21.333 -2.298 -25.672 1.00 79.50 421 ILE A O 1
ATOM 3498 N N . GLY A 1 422 ? 21.151 -0.845 -23.971 1.00 81.56 422 GLY A N 1
ATOM 3499 C CA . GLY A 1 422 ? 19.695 -0.945 -23.873 1.00 81.56 422 GLY A CA 1
ATOM 3500 C C . GLY A 1 422 ? 19.001 -0.500 -25.162 1.00 81.56 422 GLY A C 1
ATOM 3501 O O . GLY A 1 422 ? 18.115 -1.197 -25.663 1.00 81.56 422 GLY A O 1
ATOM 3502 N N . TYR A 1 423 ? 19.459 0.605 -25.755 1.00 88.25 423 TYR A N 1
ATOM 3503 C CA . TYR A 1 423 ? 18.898 1.132 -26.993 1.00 88.25 423 TYR A CA 1
ATOM 3504 C C . TYR A 1 423 ? 19.172 0.216 -28.194 1.00 88.25 423 TYR A C 1
ATOM 3506 O O . TYR A 1 423 ? 18.254 -0.058 -28.967 1.00 88.25 423 TYR A O 1
ATOM 3514 N N . TYR A 1 424 ? 20.384 -0.331 -28.312 1.00 85.31 424 TYR A N 1
ATOM 3515 C CA . TYR A 1 424 ? 20.735 -1.353 -29.301 1.00 85.31 424 TYR A CA 1
ATOM 3516 C C . TYR A 1 424 ? 19.773 -2.543 -29.228 1.00 85.31 424 TYR A C 1
ATOM 3518 O O . TYR A 1 424 ? 19.177 -2.929 -30.236 1.00 85.31 424 TYR A O 1
ATOM 3526 N N . ARG A 1 425 ? 19.561 -3.087 -28.020 1.00 82.00 425 ARG A N 1
ATOM 3527 C CA . ARG A 1 425 ? 18.652 -4.221 -27.798 1.00 82.00 425 ARG A CA 1
ATOM 3528 C C . ARG A 1 425 ? 17.225 -3.874 -28.203 1.00 82.00 425 ARG A C 1
ATOM 3530 O O . ARG A 1 425 ? 16.607 -4.636 -28.942 1.00 82.00 425 ARG A O 1
ATOM 3537 N N . LEU A 1 426 ? 16.713 -2.721 -27.769 1.00 84.12 426 LEU A N 1
ATOM 3538 C CA . LEU A 1 426 ? 15.374 -2.266 -28.140 1.00 84.12 426 LEU A CA 1
ATOM 3539 C C . LEU A 1 426 ? 15.236 -2.128 -29.661 1.00 84.12 426 LEU A C 1
ATOM 3541 O O . LEU A 1 426 ? 14.256 -2.600 -30.234 1.00 84.12 426 LEU A O 1
ATOM 3545 N N . ARG A 1 427 ? 16.215 -1.496 -30.317 1.00 84.75 427 ARG A N 1
ATOM 3546 C CA . ARG A 1 427 ? 16.204 -1.256 -31.761 1.00 84.75 427 ARG A CA 1
ATOM 3547 C C . ARG A 1 427 ? 16.180 -2.569 -32.528 1.00 84.75 427 ARG A C 1
ATOM 3549 O O . ARG A 1 427 ? 15.306 -2.738 -33.371 1.00 84.75 427 ARG A O 1
ATOM 3556 N N . HIS A 1 428 ? 17.050 -3.505 -32.160 1.00 79.69 428 HIS A N 1
ATOM 3557 C CA . HIS A 1 428 ? 17.067 -4.851 -32.720 1.00 79.69 428 HIS A CA 1
ATOM 3558 C C . HIS A 1 428 ? 15.721 -5.566 -32.531 1.00 79.69 428 HIS A C 1
ATOM 3560 O O . HIS A 1 428 ? 15.207 -6.167 -33.467 1.00 79.69 428 HIS A O 1
ATOM 3566 N N . MET A 1 429 ? 15.099 -5.461 -31.352 1.00 81.00 429 MET A N 1
ATOM 3567 C CA . MET A 1 429 ? 13.781 -6.061 -31.105 1.00 81.00 429 MET A CA 1
ATOM 3568 C C . MET A 1 429 ? 12.648 -5.437 -31.933 1.00 81.00 429 MET A C 1
ATOM 3570 O O . MET A 1 429 ? 11.662 -6.119 -32.186 1.00 81.00 429 MET A O 1
ATOM 3574 N N . ILE A 1 430 ? 12.740 -4.154 -32.295 1.00 84.62 430 ILE A N 1
ATOM 3575 C CA . ILE A 1 430 ? 11.719 -3.454 -33.092 1.00 84.62 430 ILE A CA 1
ATOM 3576 C C . ILE A 1 430 ? 11.890 -3.754 -34.584 1.00 84.62 430 ILE A C 1
ATOM 3578 O O . ILE A 1 430 ? 10.903 -3.981 -35.276 1.00 84.62 430 ILE A O 1
ATOM 3582 N N . THR A 1 431 ? 13.124 -3.713 -35.093 1.00 82.38 431 THR A N 1
ATOM 3583 C CA . THR A 1 431 ? 13.397 -3.790 -36.537 1.00 82.38 431 THR A CA 1
ATOM 3584 C C . THR A 1 431 ? 13.791 -5.181 -37.019 1.00 82.38 431 THR A C 1
ATOM 3586 O O . THR A 1 431 ? 13.798 -5.399 -38.226 1.00 82.38 431 THR A O 1
ATOM 3589 N N . ALA A 1 432 ? 14.177 -6.090 -36.114 1.00 76.62 432 ALA A N 1
ATOM 3590 C CA . ALA A 1 432 ? 14.811 -7.379 -36.422 1.00 76.62 432 ALA A CA 1
ATOM 3591 C C . ALA A 1 432 ? 16.039 -7.278 -37.358 1.00 76.62 432 ALA A C 1
ATOM 3593 O O . ALA A 1 432 ? 16.475 -8.276 -37.924 1.00 76.62 432 ALA A O 1
ATOM 3594 N N . SER A 1 433 ? 16.604 -6.075 -37.519 1.00 76.75 433 SER A N 1
ATOM 3595 C CA . SER A 1 433 ? 17.768 -5.791 -38.361 1.00 76.75 433 SER A CA 1
ATOM 3596 C C . SER A 1 433 ? 18.973 -5.511 -37.478 1.00 76.75 433 SER A C 1
ATOM 3598 O O . SER A 1 433 ? 18.938 -4.649 -36.590 1.00 76.75 433 SER A O 1
ATOM 3600 N N . VAL A 1 434 ? 20.051 -6.239 -37.752 1.00 72.75 434 VAL A N 1
ATOM 3601 C CA . VAL A 1 434 ? 21.335 -6.084 -37.067 1.00 72.75 434 VAL A CA 1
ATOM 3602 C C . VAL A 1 434 ? 22.001 -4.775 -37.486 1.00 72.75 434 VAL A C 1
ATOM 3604 O O . VAL A 1 434 ? 22.631 -4.118 -36.663 1.00 72.75 434 VAL A O 1
ATOM 3607 N N . GLU A 1 435 ? 21.803 -4.346 -38.731 1.00 73.12 435 GLU A N 1
ATOM 3608 C CA . GLU A 1 435 ? 22.346 -3.110 -39.299 1.00 73.12 435 GLU A CA 1
ATOM 3609 C C . GLU A 1 435 ? 21.787 -1.888 -38.566 1.00 73.12 435 GLU A C 1
ATOM 3611 O O . GLU A 1 435 ? 22.541 -1.092 -38.011 1.00 73.12 435 GLU A O 1
ATOM 3616 N N . ALA A 1 436 ? 20.458 -1.804 -38.448 1.00 75.00 436 ALA A N 1
ATOM 3617 C CA . ALA A 1 436 ? 19.796 -0.688 -37.776 1.00 75.00 436 ALA A CA 1
ATOM 3618 C C . ALA A 1 436 ? 20.124 -0.608 -36.275 1.00 75.00 436 ALA A C 1
ATOM 3620 O O . ALA A 1 436 ? 20.039 0.468 -35.681 1.00 75.00 436 ALA A O 1
ATOM 3621 N N . ALA A 1 437 ? 20.446 -1.740 -35.644 1.00 75.31 437 ALA A N 1
ATOM 3622 C CA . ALA A 1 437 ? 20.901 -1.779 -34.261 1.00 75.31 437 ALA A CA 1
ATOM 3623 C C . ALA A 1 437 ? 22.379 -1.368 -34.160 1.00 75.31 437 ALA A C 1
ATOM 3625 O O . ALA A 1 437 ? 22.731 -0.554 -33.309 1.00 75.31 437 ALA A O 1
ATOM 3626 N N . ARG A 1 438 ? 23.237 -1.857 -35.063 1.00 74.75 438 ARG A N 1
ATOM 3627 C CA . ARG A 1 438 ? 24.662 -1.505 -35.140 1.00 74.75 438 ARG A CA 1
ATOM 3628 C C . ARG A 1 438 ? 24.876 0.004 -35.255 1.00 74.75 438 ARG A C 1
ATOM 3630 O O . ARG A 1 438 ? 25.759 0.526 -34.576 1.00 74.75 438 ARG A O 1
ATOM 3637 N N . ASP A 1 439 ? 24.051 0.698 -36.033 1.00 81.12 439 ASP A N 1
ATOM 3638 C CA . ASP A 1 439 ? 24.126 2.157 -36.193 1.00 81.12 439 ASP A CA 1
ATOM 3639 C C . ASP A 1 439 ? 24.029 2.911 -34.855 1.00 81.12 439 ASP A C 1
ATOM 3641 O O . ASP A 1 439 ? 24.698 3.925 -34.663 1.00 81.12 439 ASP A O 1
ATOM 3645 N N . VAL A 1 440 ? 23.264 2.386 -33.890 1.00 83.69 440 VAL A N 1
ATOM 3646 C CA . VAL A 1 440 ? 23.134 2.966 -32.540 1.00 83.69 440 VAL A CA 1
ATOM 3647 C C . VAL A 1 440 ? 24.456 2.902 -31.773 1.00 83.69 440 VAL A C 1
ATOM 3649 O O . VAL A 1 440 ? 24.831 3.859 -31.100 1.00 83.69 440 VAL A O 1
ATOM 3652 N N . ILE A 1 441 ? 25.175 1.782 -31.870 1.00 77.19 441 ILE A N 1
ATOM 3653 C CA . ILE A 1 441 ? 26.469 1.610 -31.198 1.00 77.19 441 ILE A CA 1
ATOM 3654 C C . ILE A 1 441 ? 27.549 2.444 -31.891 1.00 77.19 441 ILE A C 1
ATOM 3656 O O . ILE A 1 441 ? 28.374 3.046 -31.208 1.00 77.19 441 ILE A O 1
ATOM 3660 N N . ILE A 1 442 ? 27.516 2.538 -33.226 1.00 77.06 442 ILE A N 1
ATOM 3661 C CA . ILE A 1 442 ? 28.420 3.412 -33.988 1.00 77.06 442 ILE A CA 1
ATOM 3662 C C . ILE A 1 442 ? 28.230 4.879 -33.575 1.00 77.06 442 ILE A C 1
ATOM 3664 O O . ILE A 1 442 ? 29.217 5.565 -33.322 1.00 77.06 442 ILE A O 1
ATOM 3668 N N . ASP A 1 443 ? 26.986 5.355 -33.445 1.00 83.00 443 ASP A N 1
ATOM 3669 C CA . ASP A 1 443 ? 26.695 6.706 -32.939 1.00 83.00 443 ASP A CA 1
ATOM 3670 C C . ASP A 1 443 ? 27.267 6.919 -31.526 1.00 83.00 443 ASP A C 1
ATOM 3672 O O . ASP A 1 443 ? 27.925 7.929 -31.272 1.00 83.00 443 ASP A O 1
ATOM 3676 N N . GLY A 1 444 ? 27.109 5.939 -30.629 1.00 79.88 444 GLY A N 1
ATOM 3677 C CA . GLY A 1 444 ? 27.682 5.989 -29.281 1.00 79.88 444 GLY A CA 1
ATOM 3678 C C . GLY A 1 444 ? 29.210 6.066 -29.267 1.00 79.88 444 GLY A C 1
ATOM 3679 O O . GLY A 1 444 ? 29.772 6.906 -28.565 1.00 79.88 444 GLY A O 1
ATOM 3680 N N . ILE A 1 445 ? 29.879 5.247 -30.082 1.00 74.00 445 ILE A N 1
ATOM 3681 C CA . ILE A 1 445 ? 31.342 5.240 -30.235 1.00 74.00 445 ILE A CA 1
ATOM 3682 C C . ILE A 1 445 ? 31.846 6.576 -30.791 1.00 74.00 445 ILE A C 1
ATOM 3684 O O . ILE A 1 445 ? 32.809 7.135 -30.267 1.00 74.00 445 ILE A O 1
ATOM 3688 N N . ASN A 1 446 ? 31.174 7.121 -31.808 1.00 78.12 446 ASN A N 1
ATOM 3689 C CA . ASN A 1 446 ? 31.552 8.397 -32.415 1.00 78.12 446 ASN A CA 1
ATOM 3690 C C . ASN A 1 446 ? 31.425 9.565 -31.428 1.00 78.12 446 ASN A C 1
ATOM 3692 O O . ASN A 1 446 ? 32.260 10.468 -31.432 1.00 78.12 446 ASN A O 1
ATOM 3696 N N . ARG A 1 447 ? 30.398 9.556 -30.569 1.00 77.75 447 ARG A N 1
ATOM 3697 C CA . ARG A 1 447 ? 30.198 10.601 -29.551 1.00 77.75 447 ARG A CA 1
ATOM 3698 C C . ARG A 1 447 ? 31.105 10.433 -28.332 1.00 77.75 447 ARG A C 1
ATOM 3700 O O . ARG A 1 447 ? 31.468 11.435 -27.721 1.00 77.75 447 ARG A O 1
ATOM 3707 N N . PHE A 1 448 ? 31.476 9.199 -27.982 1.00 74.81 448 PHE A N 1
ATOM 3708 C CA . PHE A 1 448 ? 32.270 8.876 -26.789 1.00 74.81 448 PHE A CA 1
ATOM 3709 C C . PHE A 1 448 ? 33.440 7.931 -27.113 1.00 74.81 448 PHE A C 1
ATOM 3711 O O . PHE A 1 448 ? 33.482 6.801 -26.617 1.00 74.81 448 PHE A O 1
ATOM 3718 N N . PRO A 1 449 ? 34.445 8.387 -27.884 1.00 63.75 449 PRO A N 1
ATOM 3719 C CA . PRO A 1 449 ? 35.517 7.525 -28.392 1.00 63.75 449 PRO A CA 1
ATOM 3720 C C . PRO A 1 449 ? 36.442 6.951 -27.304 1.00 63.75 449 PRO A C 1
ATOM 3722 O O . PRO A 1 449 ? 37.197 6.022 -27.583 1.00 63.75 449 PRO A O 1
ATOM 3725 N N . GLY A 1 450 ? 36.394 7.482 -26.075 1.00 62.03 450 GLY A N 1
ATOM 3726 C CA . GLY A 1 450 ? 37.183 7.027 -24.923 1.00 62.03 450 GLY A CA 1
ATOM 3727 C C . GLY A 1 450 ? 36.446 6.109 -23.940 1.00 62.03 450 GLY A C 1
ATOM 3728 O O . GLY A 1 450 ? 37.030 5.725 -22.930 1.00 62.03 450 GLY A O 1
ATOM 3729 N N . CYS A 1 451 ? 35.176 5.766 -24.181 1.00 66.06 451 CYS A N 1
ATOM 3730 C CA . CYS A 1 451 ? 34.404 4.959 -23.238 1.00 66.06 451 CYS A CA 1
ATOM 3731 C C . CYS A 1 451 ? 34.640 3.453 -23.455 1.00 66.06 451 CYS A C 1
ATOM 3733 O O . CYS A 1 451 ? 33.987 2.830 -24.292 1.00 66.06 451 CYS A O 1
ATOM 3735 N N . GLY A 1 452 ? 35.574 2.870 -22.693 1.00 62.62 452 GLY A N 1
ATOM 3736 C CA . GLY A 1 452 ? 35.983 1.463 -22.819 1.00 62.62 452 GLY A CA 1
ATOM 3737 C C . GLY A 1 452 ? 34.834 0.451 -22.733 1.00 62.62 452 GLY A C 1
ATOM 3738 O O . GLY A 1 452 ? 34.808 -0.512 -23.494 1.00 62.62 452 GLY A O 1
ATOM 3739 N N . LEU A 1 453 ? 33.816 0.742 -21.919 1.00 63.50 453 LEU A N 1
ATOM 3740 C CA . LEU A 1 453 ? 32.636 -0.103 -21.693 1.00 63.50 453 LEU A CA 1
ATOM 3741 C C . LEU A 1 453 ? 31.797 -0.378 -22.959 1.00 63.50 453 LEU A C 1
ATOM 3743 O O . LEU A 1 453 ? 31.141 -1.415 -23.043 1.00 63.50 453 LEU A O 1
ATOM 3747 N N . LEU A 1 454 ? 31.815 0.512 -23.964 1.00 65.38 454 LEU A N 1
ATOM 3748 C CA . LEU A 1 454 ? 31.154 0.253 -25.256 1.00 65.38 454 LEU A CA 1
ATOM 3749 C C . LEU A 1 454 ? 31.898 -0.809 -26.081 1.00 65.38 454 LEU A C 1
ATOM 3751 O O . LEU A 1 454 ? 31.277 -1.546 -26.846 1.00 65.38 454 LEU A O 1
ATOM 3755 N N . TYR A 1 455 ? 33.215 -0.908 -25.901 1.00 66.19 455 TYR A N 1
ATOM 3756 C CA . TYR A 1 455 ? 34.077 -1.879 -26.570 1.00 66.19 455 TYR A CA 1
ATOM 3757 C C . TYR A 1 455 ? 34.197 -3.189 -25.774 1.00 66.19 455 TYR A C 1
ATOM 3759 O O . TYR A 1 455 ? 34.305 -4.253 -26.376 1.00 66.19 455 TYR A O 1
ATOM 3767 N N . GLU A 1 456 ? 34.082 -3.152 -24.440 1.00 63.72 456 GLU A N 1
ATOM 3768 C CA . GLU A 1 456 ? 34.070 -4.342 -23.569 1.00 63.72 456 GLU A CA 1
ATOM 3769 C C . GLU A 1 456 ? 32.934 -5.327 -23.895 1.00 63.72 456 GLU A C 1
ATOM 3771 O O . GLU A 1 456 ? 33.063 -6.528 -23.659 1.00 63.72 456 GLU A O 1
ATOM 3776 N N . TYR A 1 457 ? 31.838 -4.871 -24.511 1.00 62.34 457 TYR A N 1
ATOM 3777 C CA . TYR A 1 457 ? 30.787 -5.770 -24.996 1.00 62.34 457 TYR A CA 1
ATOM 3778 C C . TYR A 1 457 ? 31.300 -6.768 -26.052 1.00 62.34 457 TYR A C 1
ATOM 3780 O O . TYR A 1 457 ? 30.830 -7.906 -26.103 1.00 62.34 457 TYR A O 1
ATOM 3788 N N . LEU A 1 458 ? 32.296 -6.380 -26.860 1.00 64.25 458 LEU A N 1
ATOM 3789 C CA . LEU A 1 458 ? 32.951 -7.292 -27.802 1.00 64.25 458 LEU A CA 1
ATOM 3790 C C . LEU A 1 458 ? 33.714 -8.393 -27.058 1.00 64.25 458 LEU A C 1
ATOM 3792 O O . LEU A 1 458 ? 33.625 -9.554 -27.450 1.00 64.25 458 LEU A O 1
ATOM 3796 N N . ASN A 1 459 ? 34.376 -8.070 -25.942 1.00 65.69 459 ASN A N 1
ATOM 3797 C CA . ASN A 1 459 ? 34.996 -9.085 -25.087 1.00 65.69 459 ASN A CA 1
ATOM 3798 C C . ASN A 1 459 ? 33.962 -10.018 -24.469 1.00 65.69 459 ASN A C 1
ATOM 3800 O O . ASN A 1 459 ? 34.166 -11.227 -24.468 1.00 65.69 459 ASN A O 1
ATOM 3804 N N . LEU A 1 460 ? 32.838 -9.489 -23.976 1.00 65.12 460 LEU A N 1
ATOM 3805 C CA . LEU A 1 460 ? 31.771 -10.326 -23.429 1.00 65.12 460 LEU A CA 1
ATOM 3806 C C . LEU A 1 460 ? 31.228 -11.297 -24.489 1.00 65.12 460 LEU A C 1
ATOM 3808 O O . LEU A 1 460 ? 30.999 -12.465 -24.186 1.00 65.12 460 LEU A O 1
ATOM 3812 N N . ALA A 1 461 ? 31.068 -10.849 -25.738 1.00 68.31 461 ALA A N 1
ATOM 3813 C CA . ALA A 1 461 ? 30.671 -11.717 -26.845 1.00 68.31 461 ALA A CA 1
ATOM 3814 C C . ALA A 1 461 ? 31.707 -12.822 -27.124 1.00 68.31 461 ALA A C 1
ATOM 3816 O O . ALA A 1 461 ? 31.324 -13.969 -27.351 1.00 68.31 461 ALA A O 1
ATOM 3817 N N . LEU A 1 462 ? 33.003 -12.504 -27.057 1.00 70.12 462 LEU A N 1
ATOM 3818 C CA . LEU A 1 462 ? 34.089 -13.480 -27.200 1.00 70.12 462 LEU A CA 1
ATOM 3819 C C . LEU A 1 462 ? 34.108 -14.495 -26.043 1.00 70.12 462 LEU A C 1
ATOM 3821 O O . LEU A 1 462 ? 34.206 -15.693 -26.291 1.00 70.12 462 LEU A O 1
ATOM 3825 N N . VAL A 1 463 ? 33.921 -14.050 -24.798 1.00 68.62 463 VAL A N 1
ATOM 3826 C CA . VAL A 1 463 ? 33.818 -14.931 -23.618 1.00 68.62 463 VAL A CA 1
ATOM 3827 C C . VAL A 1 463 ? 32.598 -15.853 -23.715 1.00 68.62 463 VAL A C 1
ATOM 3829 O O . VAL A 1 463 ? 32.687 -17.043 -23.420 1.00 68.62 463 VAL A O 1
ATOM 3832 N N . LEU A 1 464 ? 31.454 -15.336 -24.174 1.00 68.69 464 LEU A N 1
ATOM 3833 C CA . LEU A 1 464 ? 30.262 -16.152 -24.419 1.00 68.69 464 LEU A CA 1
ATOM 3834 C C . LEU A 1 464 ? 30.487 -17.164 -25.549 1.00 68.69 464 LEU A C 1
ATOM 3836 O O . LEU A 1 464 ? 30.033 -18.300 -25.444 1.00 68.69 464 LEU A O 1
ATOM 3840 N N . PHE A 1 465 ? 31.201 -16.787 -26.613 1.00 72.31 465 PHE A N 1
ATOM 3841 C CA . PHE A 1 465 ? 31.592 -17.719 -27.670 1.00 72.31 465 PHE A CA 1
ATOM 3842 C C . PHE A 1 465 ? 32.501 -18.832 -27.135 1.00 72.31 465 PHE A C 1
ATOM 3844 O O . PHE A 1 465 ? 32.265 -19.996 -27.451 1.00 72.31 465 PHE A O 1
ATOM 3851 N N . GLU A 1 466 ? 33.492 -18.508 -26.303 1.00 79.06 466 GLU A N 1
ATOM 3852 C CA . GLU A 1 466 ? 34.349 -19.492 -25.630 1.00 79.06 466 GLU A CA 1
ATOM 3853 C C . GLU A 1 466 ? 33.518 -20.474 -24.788 1.00 79.06 466 GLU A C 1
ATOM 3855 O O . GLU A 1 466 ? 33.646 -21.689 -24.948 1.00 79.06 466 GLU A O 1
ATOM 3860 N N . ALA A 1 467 ? 32.572 -19.962 -23.993 1.00 66.25 467 ALA A N 1
ATOM 3861 C CA . ALA A 1 467 ? 31.672 -20.784 -23.185 1.00 66.25 467 ALA A CA 1
ATOM 3862 C C . ALA A 1 467 ? 30.750 -21.693 -24.025 1.00 66.25 467 ALA A C 1
ATOM 3864 O O . ALA A 1 467 ? 30.525 -22.844 -23.658 1.00 66.25 467 ALA A O 1
ATOM 3865 N N . MET A 1 468 ? 30.216 -21.198 -25.149 1.00 64.44 468 MET A N 1
ATOM 3866 C CA . MET A 1 468 ? 29.296 -21.961 -26.008 1.00 64.44 468 MET A CA 1
ATOM 3867 C C . MET A 1 468 ? 30.005 -22.957 -26.931 1.00 64.44 468 MET A C 1
ATOM 3869 O O . MET A 1 468 ? 29.456 -24.015 -27.228 1.00 64.44 468 MET A O 1
ATOM 3873 N N . SER A 1 469 ? 31.197 -22.617 -27.421 1.00 80.56 469 SER A N 1
ATOM 3874 C CA . SER A 1 469 ? 31.963 -23.463 -28.346 1.00 80.56 469 SER A CA 1
ATOM 3875 C C . SER A 1 469 ? 32.852 -24.483 -27.631 1.00 80.56 469 SER A C 1
ATOM 3877 O O . SER A 1 469 ? 33.281 -25.451 -28.255 1.00 80.56 469 SER A O 1
ATOM 3879 N N . GLY A 1 470 ? 33.153 -24.264 -26.344 1.00 79.31 470 GLY A N 1
ATOM 3880 C CA . GLY A 1 470 ? 34.143 -25.039 -25.594 1.00 79.31 470 GLY A CA 1
ATOM 3881 C C . GLY A 1 470 ? 35.588 -24.781 -26.040 1.00 79.31 470 GLY A C 1
ATOM 3882 O O . GLY A 1 470 ? 36.491 -25.518 -25.644 1.00 79.31 470 GLY A O 1
ATOM 3883 N N . LEU A 1 471 ? 35.819 -23.766 -26.881 1.00 81.06 471 LEU A N 1
ATOM 3884 C CA . LEU A 1 471 ? 37.136 -23.382 -27.384 1.00 81.06 471 LEU A CA 1
ATOM 3885 C C . LEU A 1 471 ? 37.682 -22.203 -26.584 1.00 81.06 471 LEU A C 1
ATOM 3887 O O . LEU A 1 471 ? 37.050 -21.154 -26.528 1.00 81.06 471 LEU A O 1
ATOM 3891 N N . HIS A 1 472 ? 38.893 -22.339 -26.046 1.00 79.06 472 HIS A N 1
ATOM 3892 C CA . HIS A 1 472 ? 39.552 -21.244 -25.339 1.00 79.06 472 HIS A CA 1
ATOM 3893 C C . HIS A 1 472 ? 40.163 -20.238 -26.325 1.00 79.06 472 HIS A C 1
ATOM 3895 O O . HIS A 1 472 ? 41.010 -20.591 -27.155 1.00 79.06 472 HIS A O 1
ATOM 3901 N N . ILE A 1 473 ? 39.775 -18.966 -26.213 1.00 76.69 473 ILE A N 1
ATOM 3902 C CA . ILE A 1 473 ? 40.366 -17.876 -26.987 1.00 76.69 473 ILE A CA 1
ATOM 3903 C C . ILE A 1 473 ? 41.709 -17.494 -26.364 1.00 76.69 473 ILE A C 1
ATOM 3905 O O . ILE A 1 473 ? 41.800 -17.029 -25.229 1.00 76.69 473 ILE A O 1
ATOM 3909 N N . ASN A 1 474 ? 42.786 -17.668 -27.126 1.00 80.81 474 ASN A N 1
ATOM 3910 C CA . ASN A 1 474 ? 44.123 -17.321 -26.668 1.00 80.81 474 ASN A CA 1
ATOM 3911 C C . ASN A 1 474 ? 44.426 -15.836 -26.921 1.00 80.81 474 ASN A C 1
ATOM 3913 O O . ASN A 1 474 ? 44.994 -15.480 -27.953 1.00 80.81 474 ASN A O 1
ATOM 3917 N N . MET A 1 475 ? 44.107 -14.990 -25.942 1.00 76.88 475 MET A N 1
ATOM 3918 C CA . MET A 1 475 ? 44.307 -13.536 -26.020 1.00 76.88 475 MET A CA 1
ATOM 3919 C C . MET A 1 475 ? 45.775 -13.136 -26.258 1.00 76.88 475 MET A C 1
ATOM 3921 O O . MET A 1 475 ? 46.042 -12.164 -26.957 1.00 76.88 475 MET A O 1
ATOM 3925 N N . SER A 1 476 ? 46.742 -13.945 -25.800 1.00 76.00 476 SER A N 1
ATOM 3926 C CA . SER A 1 476 ? 48.177 -13.698 -26.039 1.00 76.00 476 SER A CA 1
ATOM 3927 C C . SER A 1 476 ? 48.614 -13.904 -27.495 1.00 76.00 476 SER A C 1
ATOM 3929 O O . SER A 1 476 ? 49.662 -13.409 -27.902 1.00 76.00 476 SER A O 1
ATOM 3931 N N . LYS A 1 477 ? 47.810 -14.623 -28.290 1.00 80.44 477 LYS A N 1
ATOM 3932 C CA . LYS A 1 477 ? 48.002 -14.805 -29.737 1.00 80.44 477 LYS A CA 1
ATOM 3933 C C . LYS A 1 477 ? 47.047 -13.953 -30.572 1.00 80.44 477 LYS A C 1
ATOM 3935 O O . LYS A 1 477 ? 47.161 -13.956 -31.797 1.00 80.44 477 LYS A O 1
ATOM 3940 N N . SER A 1 478 ? 46.111 -13.253 -29.936 1.00 83.06 478 SER A N 1
ATOM 3941 C CA . SER A 1 478 ? 45.200 -12.340 -30.615 1.00 83.06 478 SER A CA 1
ATOM 3942 C C . SER A 1 478 ? 45.944 -11.067 -31.013 1.00 83.06 478 SER A C 1
ATOM 3944 O O . SER A 1 478 ? 46.711 -10.494 -30.231 1.00 83.06 478 SER A O 1
ATOM 3946 N N . ILE A 1 479 ? 45.710 -10.623 -32.247 1.00 82.81 479 ILE A N 1
ATOM 3947 C CA . ILE A 1 479 ? 46.345 -9.440 -32.827 1.00 82.81 479 ILE A CA 1
ATOM 3948 C C . ILE A 1 479 ? 45.269 -8.580 -33.493 1.00 82.81 479 ILE A C 1
ATOM 3950 O O . ILE A 1 479 ? 44.482 -9.090 -34.293 1.00 82.81 479 ILE A O 1
ATOM 3954 N N . ILE A 1 480 ? 45.241 -7.284 -33.185 1.00 85.44 480 ILE A N 1
ATOM 3955 C CA . ILE A 1 480 ? 44.403 -6.293 -33.866 1.00 85.44 480 ILE A CA 1
ATOM 3956 C C . ILE A 1 480 ? 45.215 -5.596 -34.961 1.00 85.44 480 ILE A C 1
ATOM 3958 O O . ILE A 1 480 ? 46.305 -5.085 -34.710 1.00 85.44 480 ILE A O 1
ATOM 3962 N N . TYR A 1 481 ? 44.690 -5.575 -36.187 1.00 84.19 481 TYR A N 1
ATOM 3963 C CA . TYR A 1 481 ? 45.334 -4.927 -37.331 1.00 84.19 481 TYR A CA 1
ATOM 3964 C C . TYR A 1 481 ? 44.527 -3.692 -37.750 1.00 84.19 481 TYR A C 1
ATOM 3966 O O . TYR A 1 481 ? 43.357 -3.840 -38.114 1.00 84.19 481 TYR A O 1
ATOM 3974 N N . PRO A 1 482 ? 45.111 -2.480 -37.728 1.00 81.56 482 PRO A N 1
ATOM 3975 C CA . PRO A 1 482 ? 44.429 -1.291 -38.213 1.00 81.56 482 PRO A CA 1
ATOM 3976 C C . PRO A 1 482 ? 44.325 -1.336 -39.741 1.00 81.56 482 PRO A C 1
ATOM 3978 O O . PRO A 1 482 ? 45.305 -1.594 -40.444 1.00 81.56 482 PRO A O 1
ATOM 3981 N N . VAL A 1 483 ? 43.130 -1.068 -40.262 1.00 78.19 483 VAL A N 1
ATOM 3982 C CA . VAL A 1 483 ? 42.896 -0.869 -41.695 1.00 78.19 483 VAL A CA 1
ATOM 3983 C C . VAL A 1 483 ? 42.621 0.616 -41.901 1.00 78.19 483 VAL A C 1
ATOM 3985 O O . VAL A 1 483 ? 41.601 1.117 -41.435 1.00 78.19 483 VAL A O 1
ATOM 3988 N N . ASN A 1 484 ? 43.527 1.301 -42.607 1.00 77.44 484 ASN A N 1
ATOM 3989 C CA . ASN A 1 484 ? 43.586 2.766 -42.726 1.00 77.44 484 ASN A CA 1
ATOM 3990 C C . ASN A 1 484 ? 43.904 3.458 -41.383 1.00 77.44 484 ASN A C 1
ATOM 3992 O O . ASN A 1 484 ? 44.576 2.886 -40.525 1.00 77.44 484 ASN A O 1
ATOM 3996 N N . GLU A 1 485 ? 43.471 4.708 -41.221 1.00 75.06 485 GLU A N 1
ATOM 3997 C CA . GLU A 1 485 ? 43.667 5.489 -40.001 1.00 75.06 485 GLU A CA 1
ATOM 3998 C C . GLU A 1 485 ? 42.608 5.122 -38.953 1.00 75.06 485 GLU A C 1
ATOM 4000 O O . GLU A 1 485 ? 41.411 5.318 -39.165 1.00 75.06 485 GLU A O 1
ATOM 4005 N N . VAL A 1 486 ? 43.055 4.584 -37.813 1.00 72.44 486 VAL A N 1
ATOM 4006 C CA . VAL A 1 486 ? 42.194 4.196 -36.686 1.00 72.44 486 VAL A CA 1
ATOM 4007 C C . VAL A 1 486 ? 42.609 4.989 -35.440 1.00 72.44 486 VAL A C 1
ATOM 4009 O O . VAL A 1 486 ? 43.701 4.756 -34.915 1.00 72.44 486 VAL A O 1
ATOM 4012 N N . PRO A 1 487 ? 41.779 5.924 -34.942 1.00 70.31 487 PRO A N 1
ATOM 4013 C CA . PRO A 1 487 ? 42.078 6.659 -33.716 1.00 70.31 487 PRO A CA 1
ATOM 4014 C C . PRO A 1 487 ? 42.001 5.738 -32.486 1.00 70.31 487 PRO A C 1
ATOM 4016 O O . PRO A 1 487 ? 41.224 4.786 -32.460 1.00 70.31 487 PRO A O 1
ATOM 4019 N N . ASN A 1 488 ? 42.778 6.041 -31.440 1.00 71.06 488 ASN A N 1
ATOM 4020 C CA . ASN A 1 488 ? 42.771 5.333 -30.147 1.00 71.06 488 ASN A CA 1
ATOM 4021 C C . ASN A 1 488 ? 43.071 3.816 -30.212 1.00 71.06 488 ASN A C 1
ATOM 4023 O O . ASN A 1 488 ? 42.604 3.054 -29.363 1.00 71.06 488 ASN A O 1
ATOM 4027 N N . LEU A 1 489 ? 43.878 3.372 -31.185 1.00 80.38 489 LEU A N 1
ATOM 4028 C CA . LEU A 1 489 ? 44.227 1.958 -31.396 1.00 80.38 489 LEU A CA 1
ATOM 4029 C C . LEU A 1 489 ? 44.831 1.273 -30.155 1.00 80.38 489 LEU A C 1
ATOM 4031 O O . LEU A 1 489 ? 44.517 0.119 -29.879 1.00 80.38 489 LEU A O 1
ATOM 4035 N N . GLU A 1 490 ? 45.652 1.984 -29.380 1.00 79.00 490 GLU A N 1
ATOM 4036 C CA . GLU A 1 490 ? 46.263 1.463 -28.145 1.00 79.00 490 GLU A CA 1
ATOM 4037 C C . GLU A 1 490 ? 45.232 1.163 -27.053 1.00 79.00 490 GLU A C 1
ATOM 4039 O O . GLU A 1 490 ? 45.300 0.126 -26.388 1.00 79.00 490 GLU A O 1
ATOM 4044 N N . ASN A 1 491 ? 44.230 2.032 -26.908 1.00 72.12 491 ASN A N 1
ATOM 4045 C CA . ASN A 1 491 ? 43.139 1.822 -25.962 1.00 72.12 491 ASN A CA 1
ATOM 4046 C C . ASN A 1 491 ? 42.284 0.616 -26.389 1.00 72.12 491 ASN A C 1
ATOM 4048 O O . ASN A 1 491 ? 41.979 -0.251 -25.576 1.00 72.12 491 ASN A O 1
ATOM 4052 N N . LEU A 1 492 ? 41.978 0.501 -27.687 1.00 73.00 492 LEU A N 1
ATOM 4053 C CA . LEU A 1 492 ? 41.250 -0.643 -28.250 1.00 73.00 492 LEU A CA 1
ATOM 4054 C C . LEU A 1 492 ? 41.987 -1.969 -28.035 1.00 73.00 492 LEU A C 1
ATOM 4056 O O . LEU A 1 492 ? 41.372 -2.947 -27.622 1.00 73.00 492 LEU A O 1
ATOM 4060 N N . ALA A 1 493 ? 43.298 -2.001 -28.281 1.00 78.56 493 ALA A N 1
ATOM 4061 C CA . ALA A 1 493 ? 44.124 -3.185 -28.066 1.00 78.56 493 ALA A CA 1
ATOM 4062 C C . ALA A 1 493 ? 44.155 -3.600 -26.585 1.00 78.56 493 ALA A C 1
ATOM 4064 O O . ALA A 1 493 ? 44.042 -4.787 -26.274 1.00 78.56 493 ALA A O 1
ATOM 4065 N N . THR A 1 494 ? 44.227 -2.615 -25.681 1.00 77.56 494 THR A N 1
ATOM 4066 C CA . THR A 1 494 ? 44.183 -2.820 -24.225 1.00 77.56 494 THR A CA 1
ATOM 4067 C C . THR A 1 494 ? 42.846 -3.409 -23.788 1.00 77.56 494 THR A C 1
ATOM 4069 O O . THR A 1 494 ? 42.824 -4.429 -23.100 1.00 77.56 494 THR A O 1
ATOM 4072 N N . ILE A 1 495 ? 41.733 -2.817 -24.238 1.00 70.38 495 ILE A N 1
ATOM 4073 C CA . ILE A 1 495 ? 40.386 -3.317 -23.948 1.00 70.38 495 ILE A CA 1
ATOM 4074 C C . ILE A 1 495 ? 40.248 -4.742 -24.474 1.00 70.38 495 ILE A C 1
ATOM 4076 O O . ILE A 1 495 ? 39.920 -5.633 -23.706 1.00 70.38 495 ILE A O 1
ATOM 4080 N N . MET A 1 496 ? 40.586 -4.993 -25.739 1.00 72.38 496 MET A N 1
ATOM 4081 C CA . MET A 1 496 ? 40.496 -6.317 -26.370 1.00 72.38 496 MET A CA 1
ATOM 4082 C C . MET A 1 496 ? 41.570 -7.312 -25.890 1.00 72.38 496 MET A C 1
ATOM 4084 O O . MET A 1 496 ? 41.671 -8.399 -26.453 1.00 72.38 496 MET A O 1
ATOM 4088 N N . CYS A 1 497 ? 42.399 -6.938 -24.906 1.00 73.38 497 CYS A N 1
ATOM 4089 C CA . CYS A 1 497 ? 43.525 -7.707 -24.362 1.00 73.38 497 CYS A CA 1
ATOM 4090 C C . CYS A 1 497 ? 44.397 -8.384 -25.440 1.00 73.38 497 CYS A C 1
ATOM 4092 O O . CYS A 1 497 ? 44.771 -9.548 -25.303 1.00 73.38 497 CYS A O 1
ATOM 4094 N N . CYS A 1 498 ? 44.706 -7.670 -26.524 1.00 81.00 498 CYS A N 1
ATOM 4095 C CA . CYS A 1 498 ? 45.426 -8.200 -27.683 1.00 81.00 498 CYS A CA 1
ATOM 4096 C C . CYS A 1 498 ? 46.585 -7.286 -28.105 1.00 81.00 498 CYS A C 1
ATOM 4098 O O . CYS A 1 498 ? 46.672 -6.130 -27.694 1.00 81.00 498 CYS A O 1
ATOM 4100 N N . SER A 1 499 ? 47.499 -7.810 -28.922 1.00 85.56 499 SER A N 1
ATOM 4101 C CA . SER A 1 499 ? 48.639 -7.032 -29.434 1.00 85.56 499 SER A CA 1
ATOM 4102 C C . SER A 1 499 ? 48.287 -6.290 -30.726 1.00 85.56 499 SER A C 1
ATOM 4104 O O . SER A 1 499 ? 47.399 -6.708 -31.463 1.00 85.56 499 SER A O 1
ATOM 4106 N N . ILE A 1 500 ? 48.973 -5.184 -31.025 1.00 87.31 500 ILE A N 1
ATOM 4107 C CA . ILE A 1 500 ? 48.777 -4.445 -32.281 1.00 87.31 500 ILE A CA 1
ATOM 4108 C C . ILE A 1 500 ? 49.698 -5.025 -33.356 1.00 87.31 500 ILE A C 1
ATOM 4110 O O . ILE A 1 500 ? 50.912 -5.101 -33.170 1.00 87.31 500 ILE A O 1
ATOM 4114 N N . GLY A 1 501 ? 49.118 -5.411 -34.489 1.00 85.38 501 GLY A N 1
ATOM 4115 C CA . GLY A 1 501 ? 49.830 -5.891 -35.668 1.00 85.38 501 GLY A CA 1
ATOM 4116 C C . GLY A 1 501 ? 49.922 -4.838 -36.769 1.00 85.38 501 GLY A C 1
ATOM 4117 O O . GLY A 1 501 ? 49.178 -3.860 -36.789 1.00 85.38 501 GLY A O 1
ATOM 4118 N N . SER A 1 502 ? 50.819 -5.059 -37.729 1.00 81.81 502 SER A N 1
ATOM 4119 C CA . SER A 1 502 ? 50.987 -4.214 -38.915 1.00 81.81 502 SER A CA 1
ATOM 4120 C C . SER A 1 502 ? 50.959 -5.041 -40.201 1.00 81.81 502 SER A C 1
ATOM 4122 O O . SER A 1 502 ? 51.245 -6.241 -40.202 1.00 81.81 502 SER A O 1
ATOM 4124 N N . PHE A 1 503 ? 50.576 -4.399 -41.307 1.00 78.88 503 PHE A N 1
ATOM 4125 C CA . PHE A 1 503 ? 50.656 -4.991 -42.643 1.00 78.88 503 PHE A CA 1
ATOM 4126 C C . PHE A 1 503 ? 52.012 -4.689 -43.306 1.00 78.88 503 PHE A C 1
ATOM 4128 O O . PHE A 1 503 ? 52.570 -3.615 -43.067 1.00 78.88 503 PHE A O 1
ATOM 4135 N N . PRO A 1 504 ? 52.513 -5.571 -44.197 1.00 75.88 504 PRO A N 1
ATOM 4136 C CA . PRO A 1 504 ? 51.955 -6.877 -44.570 1.00 75.88 504 PRO A CA 1
ATOM 4137 C C . PRO A 1 504 ? 52.211 -7.948 -43.494 1.00 75.88 504 PRO A C 1
ATOM 4139 O O . PRO A 1 504 ? 53.219 -7.911 -42.798 1.00 75.88 504 PRO A O 1
ATOM 4142 N N . THR A 1 505 ? 51.311 -8.925 -43.375 1.00 77.69 505 THR A N 1
ATOM 4143 C CA . THR A 1 505 ? 51.399 -10.003 -42.373 1.00 77.69 505 THR A CA 1
ATOM 4144 C C . THR A 1 505 ? 51.107 -11.370 -42.996 1.00 77.69 505 THR A C 1
ATOM 4146 O O . THR A 1 505 ? 50.776 -11.450 -44.177 1.00 77.69 505 THR A O 1
ATOM 4149 N N . THR A 1 506 ? 51.233 -12.457 -42.235 1.00 73.38 506 THR A N 1
ATOM 4150 C CA . THR A 1 506 ? 50.846 -13.803 -42.690 1.00 73.38 506 THR A CA 1
ATOM 4151 C C . THR A 1 506 ? 49.773 -14.382 -41.778 1.00 73.38 506 THR A C 1
ATOM 4153 O O . THR A 1 506 ? 49.906 -14.336 -40.559 1.00 73.38 506 THR A O 1
ATOM 4156 N N . TYR A 1 507 ? 48.711 -14.939 -42.358 1.00 72.81 507 TYR A N 1
ATOM 4157 C CA . TYR A 1 507 ? 47.679 -15.672 -41.623 1.00 72.81 507 TYR A CA 1
ATOM 4158 C C . TYR A 1 507 ? 47.566 -17.066 -42.220 1.00 72.81 507 TYR A C 1
ATOM 4160 O O . TYR A 1 507 ? 47.346 -17.211 -43.421 1.00 72.81 507 TYR A O 1
ATOM 4168 N N . LEU A 1 508 ? 47.774 -18.091 -41.390 1.00 74.62 508 LEU A N 1
ATOM 4169 C CA . LEU A 1 508 ? 47.777 -19.498 -41.814 1.00 74.62 508 LEU A CA 1
ATOM 4170 C C . LEU A 1 508 ? 48.723 -19.777 -43.004 1.00 74.62 508 LEU A C 1
ATOM 4172 O O . LEU A 1 508 ? 48.421 -20.580 -43.880 1.00 74.62 508 LEU A O 1
ATOM 4176 N N . GLY A 1 509 ? 49.871 -19.091 -43.044 1.00 68.94 509 GLY A N 1
ATOM 4177 C CA . GLY A 1 509 ? 50.876 -19.232 -44.106 1.00 68.94 509 GLY A CA 1
ATOM 4178 C C . GLY A 1 509 ? 50.598 -18.423 -45.378 1.00 68.94 509 GLY A C 1
ATOM 4179 O O . GLY A 1 509 ? 51.435 -18.415 -46.276 1.00 68.94 509 GLY A O 1
ATOM 4180 N N . LEU A 1 510 ? 49.473 -17.705 -45.455 1.00 65.62 510 LEU A N 1
ATOM 4181 C CA . LEU A 1 510 ? 49.133 -16.853 -46.593 1.00 65.62 510 LEU A CA 1
ATOM 4182 C C . LEU A 1 510 ? 49.501 -15.390 -46.315 1.00 65.62 510 LEU A C 1
ATOM 4184 O O . LEU A 1 510 ? 49.157 -14.874 -45.248 1.00 65.62 510 LEU A O 1
ATOM 4188 N N . PRO A 1 511 ? 50.162 -14.692 -47.255 1.00 66.81 511 PRO A N 1
ATOM 4189 C CA . PRO A 1 511 ? 50.462 -13.277 -47.100 1.00 66.81 511 PRO A CA 1
ATOM 4190 C C . PRO A 1 511 ? 49.179 -12.439 -47.198 1.00 66.81 511 PRO A C 1
ATOM 4192 O O . PRO A 1 511 ? 48.543 -12.367 -48.249 1.00 66.81 511 PRO A O 1
ATOM 4195 N N . LEU A 1 512 ? 48.823 -11.756 -46.112 1.00 67.44 512 LEU A N 1
ATOM 4196 C CA . LEU A 1 512 ? 47.826 -10.691 -46.104 1.00 67.44 512 LEU A CA 1
ATOM 4197 C C . LEU A 1 512 ? 48.497 -9.337 -46.325 1.00 67.44 512 LEU A C 1
ATOM 4199 O O . LEU A 1 512 ? 49.438 -8.955 -45.630 1.00 67.44 512 LEU A O 1
ATOM 4203 N N . GLY A 1 513 ? 47.979 -8.591 -47.300 1.00 66.00 513 GLY A N 1
ATOM 4204 C CA . GLY A 1 513 ? 48.442 -7.240 -47.622 1.00 66.00 513 GLY A CA 1
ATOM 4205 C C . GLY A 1 513 ? 49.574 -7.161 -48.654 1.00 66.00 513 GLY A C 1
ATOM 4206 O O . GLY A 1 513 ? 49.905 -6.061 -49.086 1.00 66.00 513 GLY A O 1
ATOM 4207 N N . ALA A 1 514 ? 50.134 -8.283 -49.127 1.00 57.66 514 ALA A N 1
ATOM 4208 C CA . ALA A 1 514 ? 51.106 -8.286 -50.226 1.00 57.66 514 ALA A CA 1
ATOM 4209 C C . ALA A 1 514 ? 50.462 -8.778 -51.527 1.00 57.66 514 ALA A C 1
ATOM 4211 O O . ALA A 1 514 ? 50.056 -9.929 -51.589 1.00 57.66 514 ALA A O 1
ATOM 4212 N N . ARG A 1 515 ? 50.378 -7.905 -52.552 1.00 58.19 515 ARG A N 1
ATOM 4213 C CA . ARG A 1 515 ? 50.106 -8.179 -53.991 1.00 58.19 515 ARG A CA 1
ATOM 4214 C C . ARG A 1 515 ? 49.419 -9.528 -54.306 1.00 58.19 515 ARG A C 1
ATOM 4216 O O . ARG A 1 515 ? 49.877 -10.251 -55.187 1.00 58.19 515 ARG A O 1
ATOM 4223 N N . VAL A 1 516 ? 48.305 -9.828 -53.636 1.00 54.28 516 VAL A N 1
ATOM 4224 C CA . VAL A 1 516 ? 47.610 -11.133 -53.663 1.00 54.28 516 VAL A CA 1
ATOM 4225 C C . VAL A 1 516 ? 47.291 -11.567 -55.098 1.00 54.28 516 VAL A C 1
ATOM 4227 O O . VAL A 1 516 ? 47.462 -12.722 -55.479 1.00 54.28 516 VAL A O 1
ATOM 4230 N N . TRP A 1 517 ? 46.964 -10.594 -55.947 1.00 56.84 517 TRP A N 1
ATOM 4231 C CA . TRP A 1 517 ? 46.690 -10.792 -57.365 1.00 56.84 517 TRP A CA 1
ATOM 4232 C C . TRP A 1 517 ? 47.882 -11.284 -58.201 1.00 56.84 517 TRP A C 1
ATOM 4234 O O . TRP A 1 517 ? 47.667 -11.995 -59.178 1.00 56.84 517 TRP A O 1
ATOM 4244 N N . LYS A 1 518 ? 49.138 -10.970 -57.841 1.00 57.31 518 LYS A N 1
ATOM 4245 C CA . LYS A 1 518 ? 50.316 -11.505 -58.556 1.00 57.31 518 LYS A CA 1
ATOM 4246 C C . LYS A 1 518 ? 50.504 -12.998 -58.301 1.00 57.31 518 LYS A C 1
ATOM 4248 O O . LYS A 1 518 ? 50.865 -13.722 -59.224 1.00 57.31 518 LYS A O 1
ATOM 4253 N N . THR A 1 519 ? 50.253 -13.445 -57.074 1.00 58.34 519 THR A N 1
ATOM 4254 C CA . THR A 1 519 ? 50.378 -14.853 -56.680 1.00 58.34 519 THR A CA 1
ATOM 4255 C C . THR A 1 519 ? 49.258 -15.689 -57.292 1.00 58.34 519 THR A C 1
ATOM 4257 O O . THR A 1 519 ? 49.536 -16.716 -57.901 1.00 58.34 519 THR A O 1
ATOM 4260 N N . ILE A 1 520 ? 48.011 -15.203 -57.237 1.00 58.88 520 ILE A N 1
ATOM 4261 C CA . ILE A 1 520 ? 46.861 -15.862 -57.881 1.00 58.88 520 ILE A CA 1
ATOM 4262 C C . ILE A 1 520 ? 47.086 -15.997 -59.394 1.00 58.88 520 ILE A C 1
ATOM 4264 O O . ILE A 1 520 ? 46.844 -17.060 -59.957 1.00 58.88 520 ILE A O 1
ATOM 4268 N N . ARG A 1 521 ? 47.627 -14.962 -60.051 1.00 61.84 521 ARG A N 1
ATOM 4269 C CA . ARG A 1 521 ? 47.910 -14.997 -61.493 1.00 61.84 521 ARG A CA 1
ATOM 4270 C C . ARG A 1 521 ? 48.942 -16.061 -61.889 1.00 61.84 521 ARG A C 1
ATOM 4272 O O . ARG A 1 521 ? 48.799 -16.647 -62.951 1.00 61.84 521 ARG A O 1
ATOM 4279 N N . LYS A 1 522 ? 49.955 -16.337 -61.057 1.00 62.03 522 LYS A N 1
ATOM 4280 C CA . LYS A 1 522 ? 50.936 -17.412 -61.317 1.00 62.03 522 LYS A CA 1
ATOM 4281 C C . LYS A 1 522 ? 50.323 -18.814 -61.203 1.00 62.03 522 LYS A C 1
ATOM 4283 O O . LYS A 1 522 ? 50.769 -19.723 -61.887 1.00 62.03 522 LYS A O 1
ATOM 4288 N N . LEU A 1 523 ? 49.307 -18.985 -60.356 1.00 64.06 523 LEU A N 1
ATOM 4289 C CA . LEU A 1 523 ? 48.617 -20.267 -60.162 1.00 64.06 523 LEU A CA 1
ATOM 4290 C C . LEU A 1 523 ? 47.574 -20.561 -61.253 1.00 64.06 523 LEU A C 1
ATOM 4292 O O . LEU A 1 523 ? 47.072 -21.678 -61.331 1.00 64.06 523 LEU A O 1
ATOM 4296 N N . TRP A 1 524 ? 47.264 -19.578 -62.101 1.00 62.44 524 TRP A N 1
ATOM 4297 C CA . TRP A 1 524 ? 46.216 -19.668 -63.117 1.00 62.44 524 TRP A CA 1
ATOM 4298 C C . TRP A 1 524 ? 46.554 -20.657 -64.251 1.00 62.44 524 TRP A C 1
ATOM 4300 O O . TRP A 1 524 ? 45.677 -21.385 -64.700 1.00 62.44 524 TRP A O 1
ATOM 4310 N N . GLU A 1 525 ? 47.830 -20.773 -64.639 1.00 64.19 525 GLU A N 1
ATOM 4311 C CA . GLU A 1 525 ? 48.309 -21.732 -65.663 1.00 64.19 525 GLU A CA 1
ATOM 4312 C C . GLU A 1 525 ? 48.172 -23.197 -65.205 1.00 64.19 525 GLU A C 1
ATOM 4314 O O . GLU A 1 525 ? 47.716 -24.084 -65.930 1.00 64.19 525 GLU A O 1
ATOM 4319 N N . VAL A 1 526 ? 48.520 -23.452 -63.941 1.00 66.25 526 VAL A N 1
ATOM 4320 C CA . VAL A 1 526 ? 48.377 -24.776 -63.310 1.00 66.25 526 VAL A CA 1
ATOM 4321 C C . VAL A 1 526 ? 46.899 -25.131 -63.137 1.00 66.25 526 VAL A C 1
ATOM 4323 O O . VAL A 1 526 ? 46.520 -26.298 -63.185 1.00 66.25 526 VAL A O 1
ATOM 4326 N N . PHE A 1 527 ? 46.051 -24.124 -62.948 1.00 64.81 527 PHE A N 1
ATOM 4327 C CA . PHE A 1 527 ? 44.620 -24.315 -62.782 1.00 64.81 527 PHE A CA 1
ATOM 4328 C C . PHE A 1 527 ? 43.924 -24.659 -64.109 1.00 64.81 527 PHE A C 1
ATOM 4330 O O . PHE A 1 527 ? 43.175 -25.633 -64.149 1.00 64.81 527 PHE A O 1
ATOM 4337 N N . TYR A 1 528 ? 44.210 -23.937 -65.202 1.00 65.19 528 TYR A N 1
ATOM 4338 C CA . TYR A 1 528 ? 43.614 -24.226 -66.516 1.00 65.19 528 TYR A CA 1
ATOM 4339 C C . TYR A 1 528 ? 44.013 -25.588 -67.083 1.00 65.19 528 TYR A C 1
ATOM 4341 O O . TYR A 1 528 ? 43.166 -26.285 -67.630 1.00 65.19 528 TYR A O 1
ATOM 4349 N N . SER A 1 529 ? 45.262 -26.015 -66.886 1.00 64.62 529 SER A N 1
ATOM 4350 C CA . SER A 1 529 ? 45.724 -27.335 -67.349 1.00 64.62 529 SER A CA 1
ATOM 4351 C C . SER A 1 529 ? 45.030 -28.523 -66.665 1.00 64.62 529 SER A C 1
ATOM 4353 O O . SER A 1 529 ? 45.126 -29.643 -67.156 1.00 64.62 529 SER A O 1
ATOM 4355 N N . ASN A 1 530 ? 44.315 -28.298 -65.555 1.00 68.50 530 ASN A N 1
ATOM 4356 C CA . ASN A 1 530 ? 43.599 -29.333 -64.801 1.00 68.50 530 ASN A CA 1
ATOM 4357 C C . ASN A 1 530 ? 42.069 -29.159 -64.810 1.00 68.50 530 ASN A C 1
ATOM 4359 O O . ASN A 1 530 ? 41.363 -29.895 -64.107 1.00 68.50 530 ASN A O 1
ATOM 4363 N N . ALA A 1 531 ? 41.556 -28.199 -65.580 1.00 73.12 531 ALA A N 1
ATOM 4364 C CA . ALA A 1 531 ? 40.138 -27.888 -65.673 1.00 73.12 531 ALA A CA 1
ATOM 4365 C C . ALA A 1 531 ? 39.603 -28.174 -67.079 1.00 73.12 531 ALA A C 1
ATOM 4367 O O . ALA A 1 531 ? 40.221 -27.821 -68.081 1.00 73.12 531 ALA A O 1
ATOM 4368 N N . THR A 1 532 ? 38.416 -28.770 -67.150 1.00 80.25 532 THR A N 1
ATOM 4369 C CA . THR A 1 532 ? 37.637 -28.795 -68.392 1.00 80.25 532 THR A CA 1
ATOM 4370 C C . THR A 1 532 ? 36.936 -27.450 -68.571 1.00 80.25 532 THR A C 1
ATOM 4372 O O . THR A 1 532 ? 36.522 -26.823 -67.593 1.00 80.25 532 THR A O 1
ATOM 4375 N N . LEU A 1 533 ? 36.808 -26.974 -69.807 1.00 81.69 533 LEU A N 1
ATOM 4376 C CA . LEU A 1 533 ? 36.158 -25.705 -70.131 1.00 81.69 533 LEU A CA 1
ATOM 4377 C C . LEU A 1 533 ? 34.806 -25.952 -70.792 1.00 81.69 533 LEU A C 1
ATOM 4379 O O . LEU A 1 533 ? 34.672 -26.758 -71.709 1.00 81.69 533 LEU A O 1
ATOM 4383 N N . LYS A 1 534 ? 33.789 -25.224 -70.336 1.00 82.69 534 LYS A N 1
ATOM 4384 C CA . LYS A 1 534 ? 32.459 -25.228 -70.931 1.00 82.69 534 LYS A CA 1
ATOM 4385 C C . LYS A 1 534 ? 32.317 -24.021 -71.850 1.00 82.69 534 LYS A C 1
ATOM 4387 O O . LYS A 1 534 ? 32.329 -22.873 -71.399 1.00 82.69 534 LYS A O 1
ATOM 4392 N N . VAL A 1 535 ? 32.145 -24.313 -73.134 1.00 81.56 535 VAL A N 1
ATOM 4393 C CA . VAL A 1 535 ? 32.087 -23.315 -74.203 1.00 81.56 535 VAL A CA 1
ATOM 4394 C C . VAL A 1 535 ? 30.818 -22.466 -74.106 1.00 81.56 535 VAL A C 1
ATOM 4396 O O . VAL A 1 535 ? 29.708 -23.002 -74.073 1.00 81.56 535 VAL A O 1
ATOM 4399 N N . GLY A 1 536 ? 31.001 -21.145 -74.060 1.00 80.69 536 GLY A N 1
ATOM 4400 C CA . GLY A 1 536 ? 29.964 -20.127 -74.197 1.00 80.69 536 GLY A CA 1
ATOM 4401 C C . GLY A 1 536 ? 30.119 -19.411 -75.537 1.00 80.69 536 GLY A C 1
ATOM 4402 O O . GLY A 1 536 ? 29.604 -19.889 -76.547 1.00 80.69 536 GLY A O 1
ATOM 4403 N N . SER A 1 537 ? 30.840 -18.286 -75.546 1.00 78.31 537 SER A N 1
ATOM 4404 C CA . SER A 1 537 ? 31.145 -17.504 -76.752 1.00 78.31 537 SER A CA 1
ATOM 4405 C C . SER A 1 537 ? 32.272 -18.124 -77.576 1.00 78.31 537 SER A C 1
ATOM 4407 O O . SER A 1 537 ? 32.320 -17.927 -78.789 1.00 78.31 537 SER A O 1
ATOM 4409 N N . GLY A 1 538 ? 33.172 -18.880 -76.938 1.00 80.94 538 GLY A N 1
ATOM 4410 C CA . GLY A 1 538 ? 34.331 -19.494 -77.577 1.00 80.94 538 GLY A CA 1
ATOM 4411 C C . GLY A 1 538 ? 35.413 -18.495 -77.995 1.00 80.94 538 GLY A C 1
ATOM 4412 O O . GLY A 1 538 ? 36.306 -18.866 -78.754 1.00 80.94 538 GLY A O 1
ATOM 4413 N N . GLU A 1 539 ? 35.345 -17.241 -77.537 1.00 82.25 539 GLU A N 1
ATOM 4414 C CA . GLU A 1 539 ? 36.330 -16.193 -77.850 1.00 82.25 539 GLU A CA 1
ATOM 4415 C C . GLU A 1 539 ? 37.630 -16.344 -77.057 1.00 82.25 539 GLU A C 1
ATOM 4417 O O . GLU A 1 539 ? 38.665 -15.808 -77.458 1.00 82.25 539 GLU A O 1
ATOM 4422 N N . HIS A 1 540 ? 37.586 -17.052 -75.927 1.00 79.81 540 HIS A N 1
ATOM 4423 C CA . HIS A 1 540 ? 38.725 -17.194 -75.021 1.00 79.81 540 HIS A CA 1
ATOM 4424 C C . HIS A 1 540 ? 39.189 -18.639 -74.845 1.00 79.81 540 HIS A C 1
ATOM 4426 O O . HIS A 1 540 ? 40.152 -18.868 -74.121 1.00 79.81 540 HIS A O 1
ATOM 4432 N N . ILE A 1 541 ? 38.530 -19.587 -75.515 1.00 83.88 541 ILE A N 1
ATOM 4433 C CA . ILE A 1 541 ? 38.886 -21.005 -75.495 1.00 83.88 541 ILE A CA 1
ATOM 4434 C C . ILE A 1 541 ? 39.611 -21.349 -76.793 1.00 83.88 541 ILE A C 1
ATOM 4436 O O . ILE A 1 541 ? 39.062 -21.182 -77.888 1.00 83.88 541 ILE A O 1
ATOM 4440 N N . GLN A 1 542 ? 40.837 -21.845 -76.672 1.00 87.69 542 GLN A N 1
ATOM 4441 C CA . GLN A 1 542 ? 41.623 -22.357 -77.782 1.00 87.69 542 GLN A CA 1
ATOM 4442 C C . GLN A 1 542 ? 41.073 -23.702 -78.253 1.00 87.69 542 GLN A C 1
ATOM 4444 O O . GLN A 1 542 ? 40.880 -24.630 -77.472 1.00 87.69 542 GLN A O 1
ATOM 4449 N N . PHE A 1 543 ? 40.856 -23.831 -79.559 1.00 87.75 543 PHE A N 1
ATOM 4450 C CA . PHE A 1 543 ? 40.274 -25.026 -80.159 1.00 87.75 543 PHE A CA 1
ATOM 4451 C C . PHE A 1 543 ? 41.152 -26.269 -79.942 1.00 87.75 543 PHE A C 1
ATOM 4453 O O . PHE A 1 543 ? 40.623 -27.346 -79.683 1.00 87.75 543 PHE A O 1
ATOM 4460 N N . TRP A 1 544 ? 42.479 -26.129 -80.024 1.00 89.12 544 TRP A N 1
ATOM 4461 C CA . TRP A 1 544 ? 43.412 -27.260 -79.957 1.00 89.12 544 TRP A CA 1
ATOM 4462 C C . TRP A 1 544 ? 44.019 -27.504 -78.572 1.00 89.12 544 TRP A C 1
ATOM 4464 O O . TRP A 1 544 ? 44.200 -28.663 -78.194 1.00 89.12 544 TRP A O 1
ATOM 4474 N N . GLU A 1 545 ? 44.363 -26.430 -77.856 1.00 84.56 545 GLU A N 1
ATOM 4475 C CA . GLU A 1 545 ? 45.160 -26.476 -76.619 1.00 84.56 545 GLU A CA 1
ATOM 4476 C C . GLU A 1 545 ? 44.320 -26.619 -75.347 1.00 84.56 545 GLU A C 1
ATOM 4478 O O . GLU A 1 545 ? 44.791 -27.220 -74.381 1.00 84.56 545 GLU A O 1
ATOM 4483 N N . ASP A 1 546 ? 43.070 -26.150 -75.351 1.00 85.75 546 ASP A N 1
ATOM 4484 C CA . ASP A 1 546 ? 42.210 -26.232 -74.174 1.00 85.75 546 ASP A CA 1
ATOM 4485 C C . ASP A 1 546 ? 41.380 -27.522 -74.141 1.00 85.75 546 ASP A C 1
ATOM 4487 O O . ASP A 1 546 ? 40.943 -28.057 -75.165 1.00 85.75 546 ASP A O 1
ATOM 4491 N N . THR A 1 547 ? 41.094 -28.007 -72.930 1.00 85.56 547 THR A N 1
ATOM 4492 C CA . THR A 1 547 ? 40.252 -29.194 -72.720 1.00 85.56 547 THR A CA 1
ATOM 4493 C C . THR A 1 547 ? 38.778 -28.795 -72.680 1.00 85.56 547 THR A C 1
ATOM 4495 O O . THR A 1 547 ? 38.196 -28.631 -71.610 1.00 85.56 547 THR A O 1
ATOM 4498 N N . TRP A 1 548 ? 38.162 -28.602 -73.844 1.00 86.06 548 TRP A N 1
ATOM 4499 C CA . TRP A 1 548 ? 36.738 -28.240 -73.956 1.00 86.06 548 TRP A CA 1
ATOM 4500 C C . TRP A 1 548 ? 35.851 -29.359 -74.523 1.00 86.06 548 TRP A C 1
ATOM 4502 O O . TRP A 1 548 ? 34.629 -29.317 -74.370 1.00 86.06 548 TRP A O 1
ATOM 4512 N N . LEU A 1 549 ? 36.453 -30.370 -75.159 1.00 83.56 549 LEU A N 1
ATOM 4513 C CA . LEU A 1 549 ? 35.767 -31.529 -75.727 1.00 83.56 549 LEU A CA 1
ATOM 4514 C C . LEU A 1 549 ? 36.425 -32.823 -75.234 1.00 83.56 549 LEU A C 1
ATOM 4516 O O . LEU A 1 549 ? 37.520 -33.173 -75.661 1.00 83.56 549 LEU A O 1
ATOM 4520 N N . GLY A 1 550 ? 35.739 -33.546 -74.347 1.00 79.00 550 GLY A N 1
ATOM 4521 C CA . GLY A 1 550 ? 36.280 -34.747 -73.707 1.00 79.00 550 GLY A CA 1
ATOM 4522 C C . GLY A 1 550 ? 37.150 -34.429 -72.487 1.00 79.00 550 GLY A C 1
ATOM 4523 O O . GLY A 1 550 ? 36.911 -33.443 -71.795 1.00 79.00 550 GLY A O 1
ATOM 4524 N N . ASN A 1 551 ? 38.131 -35.294 -72.213 1.00 78.88 551 ASN A N 1
ATOM 4525 C CA . ASN A 1 551 ? 38.934 -35.258 -70.981 1.00 78.88 551 ASN A CA 1
ATOM 4526 C C . ASN A 1 551 ? 40.382 -34.780 -71.188 1.00 78.88 551 ASN A C 1
ATOM 4528 O O . ASN A 1 551 ? 41.116 -34.653 -70.213 1.00 78.88 551 ASN A O 1
ATOM 4532 N N . GLU A 1 552 ? 40.807 -34.543 -72.429 1.00 81.69 552 GLU A N 1
ATOM 4533 C CA . GLU A 1 552 ? 42.140 -34.028 -72.757 1.00 81.69 552 GLU A CA 1
ATOM 4534 C C . GLU A 1 552 ? 42.085 -33.116 -74.000 1.00 81.69 552 GLU A C 1
ATOM 4536 O O . GLU A 1 552 ? 41.121 -33.203 -74.767 1.00 81.69 552 GLU A O 1
ATOM 4541 N N . PRO A 1 553 ? 43.079 -32.235 -74.219 1.00 86.25 553 PRO A N 1
ATOM 4542 C CA . PRO A 1 553 ? 43.099 -31.319 -75.360 1.00 86.25 553 PRO A CA 1
ATOM 4543 C C . PRO A 1 553 ? 43.078 -32.028 -76.720 1.00 86.25 553 PRO A C 1
ATOM 4545 O O . PRO A 1 553 ? 43.724 -33.062 -76.908 1.00 86.25 553 PRO A O 1
ATOM 4548 N N . LEU A 1 554 ? 42.419 -31.426 -77.716 1.00 88.19 554 LEU A N 1
ATOM 4549 C CA . LEU A 1 554 ? 42.291 -32.010 -79.059 1.00 88.19 554 LEU A CA 1
ATOM 4550 C C . LEU A 1 554 ? 43.633 -32.213 -79.769 1.00 88.19 554 LEU A C 1
ATOM 4552 O O . LEU A 1 554 ? 43.740 -33.118 -80.594 1.00 88.19 554 LEU A O 1
ATOM 4556 N N . LEU A 1 555 ? 44.667 -31.430 -79.437 1.00 89.12 555 LEU A N 1
ATOM 4557 C CA . LEU A 1 555 ? 46.015 -31.657 -79.970 1.00 89.12 555 LEU A CA 1
ATOM 4558 C C . LEU A 1 555 ? 46.616 -32.999 -79.525 1.00 89.12 555 LEU A C 1
ATOM 4560 O O . LEU A 1 555 ? 47.426 -33.565 -80.256 1.00 89.12 555 LEU A O 1
ATOM 4564 N N . ASN A 1 556 ? 46.225 -33.514 -78.352 1.00 87.31 556 ASN A N 1
ATOM 4565 C CA . ASN A 1 556 ? 46.681 -34.814 -77.854 1.00 87.31 556 ASN A CA 1
ATOM 4566 C C . ASN A 1 556 ? 45.889 -35.958 -78.495 1.00 87.31 556 ASN A C 1
ATOM 4568 O O . ASN A 1 556 ? 46.467 -36.996 -78.811 1.00 87.31 556 ASN A O 1
ATOM 4572 N N . VAL A 1 557 ? 44.586 -35.751 -78.719 1.00 88.00 557 VAL A N 1
ATOM 4573 C CA . VAL A 1 557 ? 43.688 -36.753 -79.317 1.00 88.00 557 VAL A CA 1
ATOM 4574 C C . VAL A 1 557 ? 43.918 -36.895 -80.825 1.00 88.00 557 VAL A C 1
ATOM 4576 O O . VAL A 1 557 ? 43.919 -38.008 -81.348 1.00 88.00 557 VAL A O 1
ATOM 4579 N N . PHE A 1 558 ? 44.143 -35.779 -81.526 1.00 89.69 558 PHE A N 1
ATOM 4580 C CA . PHE A 1 558 ? 44.296 -35.717 -82.985 1.00 89.69 558 PHE A CA 1
ATOM 4581 C C . PHE A 1 558 ? 45.620 -35.040 -83.404 1.00 89.69 558 PHE A C 1
ATOM 4583 O O . PHE A 1 558 ? 45.618 -34.014 -84.103 1.00 89.69 558 PHE A O 1
ATOM 4590 N N . PRO A 1 559 ? 46.782 -35.578 -82.982 1.00 89.56 559 PRO A N 1
ATOM 4591 C CA . PRO A 1 559 ? 48.075 -34.922 -83.151 1.00 89.56 559 PRO A CA 1
ATOM 4592 C C . PRO A 1 559 ? 48.488 -34.774 -84.619 1.00 89.56 559 PRO A C 1
ATOM 4594 O O . PRO A 1 559 ? 49.203 -33.829 -84.960 1.00 89.56 559 PRO A O 1
ATOM 4597 N N . ARG A 1 560 ? 48.053 -35.674 -85.515 1.00 86.88 560 ARG A N 1
ATOM 4598 C CA . ARG A 1 560 ? 48.428 -35.589 -86.936 1.00 86.88 560 ARG A CA 1
ATOM 4599 C C . ARG A 1 560 ? 47.656 -34.487 -87.639 1.00 86.88 560 ARG A C 1
ATOM 4601 O O . ARG A 1 560 ? 48.228 -33.812 -88.491 1.00 86.88 560 ARG A O 1
ATOM 4608 N N . ILE A 1 561 ? 46.394 -34.278 -87.261 1.00 89.31 561 ILE A N 1
ATOM 4609 C CA . ILE A 1 561 ? 45.570 -33.189 -87.798 1.00 89.31 561 ILE A CA 1
ATOM 4610 C C . ILE A 1 561 ? 46.043 -31.841 -87.256 1.00 89.31 561 ILE A C 1
ATOM 4612 O O . ILE A 1 561 ? 46.185 -30.897 -88.032 1.00 89.31 561 ILE A O 1
ATOM 4616 N N . PHE A 1 562 ? 46.387 -31.766 -85.968 1.00 88.19 562 PHE A N 1
ATOM 4617 C CA . PHE A 1 562 ? 46.963 -30.561 -85.369 1.00 88.19 562 PHE A CA 1
ATOM 4618 C C . PHE A 1 562 ? 48.230 -30.089 -86.104 1.00 88.19 562 PHE A C 1
ATOM 4620 O O . PHE A 1 562 ? 48.352 -28.910 -86.436 1.00 88.19 562 PHE A O 1
ATOM 4627 N N . GLN A 1 563 ? 49.145 -31.005 -86.451 1.00 85.44 563 GLN A N 1
ATOM 4628 C CA . GLN A 1 563 ? 50.383 -30.669 -87.177 1.00 85.44 563 GLN A CA 1
ATOM 4629 C C . GLN A 1 563 ? 50.149 -30.012 -88.543 1.00 85.44 563 GLN A C 1
ATOM 4631 O O . GLN A 1 563 ? 51.008 -29.274 -89.033 1.00 85.44 563 GLN A O 1
ATOM 4636 N N . ILE A 1 564 ? 49.008 -30.285 -89.175 1.00 87.62 564 ILE A N 1
ATOM 4637 C CA . ILE A 1 564 ? 48.645 -29.735 -90.483 1.00 87.62 564 ILE A CA 1
ATOM 4638 C C . ILE A 1 564 ? 47.566 -28.656 -90.395 1.00 87.62 564 ILE A C 1
ATOM 4640 O O . ILE A 1 564 ? 47.150 -28.150 -91.437 1.00 87.62 564 ILE A O 1
ATOM 4644 N N . ALA A 1 565 ? 47.140 -28.263 -89.192 1.00 87.31 565 ALA A N 1
ATOM 4645 C CA . ALA A 1 565 ? 46.181 -27.187 -88.987 1.00 87.31 565 ALA A CA 1
ATOM 4646 C C . ALA A 1 565 ? 46.757 -25.849 -89.476 1.00 87.31 565 ALA A C 1
ATOM 4648 O O . ALA A 1 565 ? 47.900 -25.481 -89.185 1.00 87.31 565 ALA A O 1
ATOM 4649 N N . SER A 1 566 ? 45.966 -25.086 -90.230 1.00 87.38 566 SER A N 1
ATOM 4650 C CA . SER A 1 566 ? 46.378 -23.766 -90.722 1.00 87.38 566 SER A CA 1
ATOM 4651 C C . SER A 1 566 ? 46.669 -22.804 -89.580 1.00 87.38 566 SER A C 1
ATOM 4653 O O . SER A 1 566 ? 47.717 -22.154 -89.587 1.00 87.38 566 SER A O 1
ATOM 4655 N N . ASN A 1 567 ? 45.820 -22.803 -88.554 1.00 85.50 567 ASN A N 1
ATOM 4656 C CA . ASN A 1 567 ? 46.003 -22.007 -87.351 1.00 85.50 567 ASN A CA 1
ATOM 4657 C C . ASN A 1 567 ? 45.933 -22.895 -86.092 1.00 85.50 567 ASN A C 1
ATOM 4659 O O . ASN A 1 567 ? 44.839 -23.208 -85.638 1.00 85.50 567 ASN A O 1
ATOM 4663 N N . PRO A 1 568 ? 47.080 -23.324 -85.536 1.00 83.75 568 PRO A N 1
ATOM 4664 C CA . PRO A 1 568 ? 47.123 -24.167 -84.337 1.00 83.75 568 PRO A CA 1
ATOM 4665 C C . PRO A 1 568 ? 46.643 -23.470 -83.055 1.00 83.75 568 PRO A C 1
ATOM 4667 O O . PRO A 1 568 ? 46.244 -24.145 -82.118 1.00 83.75 568 PRO A O 1
ATOM 4670 N N . VAL A 1 569 ? 46.648 -22.134 -83.021 1.00 84.69 569 VAL A N 1
ATOM 4671 C CA . VAL A 1 569 ? 46.243 -21.318 -81.858 1.00 84.69 569 VAL A CA 1
ATOM 4672 C C . VAL A 1 569 ? 44.860 -20.686 -82.047 1.00 84.69 569 VAL A C 1
ATOM 4674 O O . VAL A 1 569 ? 44.537 -19.667 -81.437 1.00 84.69 569 VAL A O 1
ATOM 4677 N N . SER A 1 570 ? 44.050 -21.230 -82.960 1.00 88.31 570 SER A N 1
ATOM 4678 C CA . SER A 1 570 ? 42.709 -20.714 -83.230 1.00 88.31 570 SER A CA 1
ATOM 4679 C C . SER A 1 570 ? 41.784 -20.901 -82.033 1.00 88.31 570 SER A C 1
ATOM 4681 O O . SER A 1 570 ? 41.828 -21.928 -81.356 1.00 88.31 570 SER A O 1
ATOM 4683 N N . THR A 1 571 ? 40.902 -19.934 -81.802 1.00 88.06 571 THR A N 1
ATOM 4684 C CA . THR A 1 571 ? 39.831 -20.062 -80.807 1.00 88.06 571 THR A CA 1
ATOM 4685 C C . THR A 1 571 ? 38.643 -20.831 -81.377 1.00 88.06 571 THR A C 1
ATOM 4687 O O . THR A 1 571 ? 38.497 -20.961 -82.594 1.00 88.06 571 THR A O 1
ATOM 4690 N N . ILE A 1 572 ? 37.753 -21.319 -80.513 1.00 85.56 572 ILE A N 1
ATOM 4691 C CA . ILE A 1 572 ? 36.526 -21.993 -80.959 1.00 85.56 572 ILE A CA 1
ATOM 4692 C C . ILE A 1 572 ? 35.672 -21.067 -81.832 1.00 85.56 572 ILE A C 1
ATOM 4694 O O . ILE A 1 572 ? 35.175 -21.510 -82.865 1.00 85.56 572 ILE A O 1
ATOM 4698 N N . SER A 1 573 ? 35.562 -19.782 -81.480 1.00 84.38 573 SER A N 1
ATOM 4699 C CA . SER A 1 573 ? 34.816 -18.798 -82.276 1.00 84.38 573 SER A CA 1
ATOM 4700 C C . SER A 1 573 ? 35.381 -18.596 -83.686 1.00 84.38 573 SER A C 1
ATOM 4702 O O . SER A 1 573 ? 34.631 -18.281 -84.601 1.00 84.38 573 SER A O 1
ATOM 4704 N N . GLN A 1 574 ? 36.684 -18.813 -83.891 1.00 84.44 574 GLN A N 1
ATOM 4705 C CA . GLN A 1 574 ? 37.320 -18.743 -85.212 1.00 84.44 574 GLN A CA 1
ATOM 4706 C C . GLN A 1 574 ? 37.140 -20.029 -86.025 1.00 84.44 574 GLN A C 1
ATOM 4708 O O . GLN A 1 574 ? 37.237 -20.006 -87.249 1.00 84.44 574 GLN A O 1
ATOM 4713 N N . CYS A 1 575 ? 36.909 -21.158 -85.356 1.00 83.94 575 CYS A N 1
ATOM 4714 C CA . CYS A 1 575 ? 36.671 -22.451 -85.993 1.00 83.94 575 CYS A CA 1
ATOM 4715 C C . CYS A 1 575 ? 35.181 -22.739 -86.220 1.00 83.94 575 CYS A C 1
ATOM 4717 O O . CYS A 1 575 ? 34.856 -23.792 -86.768 1.00 83.94 575 CYS A O 1
ATOM 4719 N N . TRP A 1 576 ? 34.282 -21.843 -85.809 1.00 82.12 576 TRP A N 1
ATOM 4720 C CA . TRP A 1 576 ? 32.834 -22.022 -85.874 1.00 82.12 576 TRP A CA 1
ATOM 4721 C C . TRP A 1 576 ? 32.153 -20.787 -86.473 1.00 82.12 576 TRP A C 1
ATOM 4723 O O . TRP A 1 576 ? 31.997 -19.766 -85.806 1.00 82.12 576 TRP A O 1
ATOM 4733 N N . GLU A 1 577 ? 31.701 -20.902 -87.723 1.00 76.50 577 GLU A N 1
ATOM 4734 C CA . GLU A 1 577 ? 30.973 -19.851 -88.449 1.00 76.50 577 GLU A CA 1
ATOM 4735 C C . GLU A 1 577 ? 29.643 -20.421 -88.976 1.00 76.50 577 GLU A C 1
ATOM 4737 O O . GLU A 1 577 ? 29.595 -21.542 -89.476 1.00 76.50 577 GLU A O 1
ATOM 4742 N N . ASP A 1 578 ? 28.539 -19.677 -88.839 1.00 72.19 578 ASP A N 1
ATOM 4743 C CA . ASP A 1 578 ? 27.210 -20.027 -89.381 1.00 72.19 578 ASP A CA 1
ATOM 4744 C C . ASP A 1 578 ? 26.692 -21.450 -89.059 1.00 72.19 578 ASP A C 1
ATOM 4746 O O . ASP A 1 578 ? 26.037 -22.103 -89.871 1.00 72.19 578 ASP A O 1
ATOM 4750 N N . ASN A 1 579 ? 26.932 -21.925 -87.831 1.00 72.38 579 ASN A N 1
ATOM 4751 C CA . ASN A 1 579 ? 26.623 -23.287 -87.362 1.00 72.38 579 ASN A CA 1
ATOM 4752 C C . ASN A 1 579 ? 27.388 -24.416 -88.079 1.00 72.38 579 ASN A C 1
ATOM 4754 O O . ASN A 1 579 ? 26.941 -25.567 -88.084 1.00 72.38 579 ASN A O 1
ATOM 4758 N N . ILE A 1 580 ? 28.536 -24.102 -88.680 1.00 78.19 580 ILE A N 1
ATOM 4759 C CA . ILE A 1 580 ? 29.392 -25.061 -89.372 1.00 78.19 580 ILE A CA 1
ATOM 4760 C C . ILE A 1 580 ? 30.817 -24.955 -88.812 1.00 78.19 580 ILE A C 1
ATOM 4762 O O . ILE A 1 580 ? 31.393 -23.873 -88.698 1.00 78.19 580 ILE A O 1
ATOM 4766 N N . TRP A 1 581 ? 31.411 -26.104 -88.480 1.00 84.31 581 TRP A N 1
ATOM 4767 C CA . TRP A 1 581 ? 32.824 -26.184 -88.106 1.00 84.31 581 TRP A CA 1
ATOM 4768 C C . TRP A 1 581 ? 33.718 -25.974 -89.333 1.00 84.31 581 TRP A C 1
ATOM 4770 O O . TRP A 1 581 ? 33.652 -26.745 -90.293 1.00 84.31 581 TRP A O 1
ATOM 4780 N N . ASN A 1 582 ? 34.585 -24.966 -89.278 1.00 82.25 582 ASN A N 1
ATOM 4781 C CA . ASN A 1 582 ? 35.542 -24.613 -90.320 1.00 82.25 582 ASN A CA 1
ATOM 4782 C C . ASN A 1 582 ? 36.983 -24.867 -89.843 1.00 82.25 582 ASN A C 1
ATOM 4784 O O . ASN A 1 582 ? 37.695 -23.966 -89.397 1.00 82.25 582 ASN A O 1
ATOM 4788 N N . VAL A 1 583 ? 37.419 -26.127 -89.923 1.00 83.88 583 VAL A N 1
ATOM 4789 C CA . VAL A 1 583 ? 38.800 -26.524 -89.604 1.00 83.88 583 VAL A CA 1
ATOM 4790 C C . VAL A 1 583 ? 39.631 -26.504 -90.887 1.00 83.88 583 VAL A C 1
ATOM 4792 O O . VAL A 1 583 ? 39.538 -27.406 -91.720 1.00 83.88 583 VAL A O 1
ATOM 4795 N N . THR A 1 584 ? 40.449 -25.465 -91.061 1.00 83.81 584 THR A N 1
ATOM 4796 C CA . THR A 1 584 ? 41.297 -25.302 -92.253 1.00 83.81 584 THR A CA 1
ATOM 4797 C C . THR A 1 584 ? 42.666 -25.961 -92.076 1.00 83.81 584 THR A C 1
ATOM 4799 O O . THR A 1 584 ? 43.298 -25.861 -91.022 1.00 83.81 584 THR A O 1
ATOM 4802 N N . LEU A 1 585 ? 43.147 -26.624 -93.131 1.00 86.19 585 LEU A N 1
ATOM 4803 C CA . LEU A 1 585 ? 44.418 -27.355 -93.144 1.00 86.19 585 LEU A CA 1
ATOM 4804 C C . LEU A 1 585 ? 45.399 -26.727 -94.144 1.00 86.19 585 LEU A C 1
ATOM 4806 O O . LEU A 1 585 ? 44.996 -26.238 -95.199 1.00 86.19 585 LEU A O 1
ATOM 4810 N N . ARG A 1 586 ? 46.701 -26.773 -93.838 1.00 86.62 586 ARG A N 1
ATOM 4811 C CA . ARG A 1 586 ? 47.779 -26.181 -94.659 1.00 86.62 586 ARG A CA 1
ATOM 4812 C C . ARG A 1 586 ? 48.035 -26.940 -95.962 1.00 86.62 586 ARG A C 1
ATOM 4814 O O . ARG A 1 586 ? 48.706 -26.422 -96.851 1.00 86.62 586 ARG A O 1
ATOM 4821 N N . ARG A 1 587 ? 47.566 -28.188 -96.050 1.00 86.50 587 ARG A N 1
ATOM 4822 C CA . ARG A 1 587 ? 47.723 -29.087 -97.200 1.00 86.50 587 ARG A CA 1
ATOM 4823 C C . ARG A 1 587 ? 46.567 -30.082 -97.273 1.00 86.50 587 ARG A C 1
ATOM 4825 O O . ARG A 1 587 ? 45.856 -30.279 -96.291 1.00 86.50 587 ARG A O 1
ATOM 4832 N N . ASN A 1 588 ? 46.433 -30.746 -98.419 1.00 82.38 588 ASN A N 1
ATOM 4833 C CA . ASN A 1 588 ? 45.478 -31.840 -98.587 1.00 82.38 588 ASN A CA 1
ATOM 4834 C C . ASN A 1 588 ? 45.806 -33.023 -97.658 1.00 82.38 588 ASN A C 1
ATOM 4836 O O . ASN A 1 588 ? 46.976 -33.293 -97.361 1.00 82.38 588 ASN A O 1
ATOM 4840 N N . LEU A 1 589 ? 44.749 -33.718 -97.232 1.00 84.75 589 LEU A N 1
ATOM 4841 C CA . LEU A 1 589 ? 44.818 -34.913 -96.393 1.00 84.75 589 LEU A CA 1
ATOM 4842 C C . LEU A 1 589 ? 45.396 -36.094 -97.177 1.00 84.75 589 LEU A C 1
ATOM 4844 O O . LEU A 1 589 ? 44.966 -36.380 -98.296 1.00 84.75 589 LEU A O 1
ATOM 4848 N N . ASN A 1 590 ? 46.333 -36.811 -96.563 1.00 81.00 590 ASN A N 1
ATOM 4849 C CA . ASN A 1 590 ? 46.758 -38.124 -97.041 1.00 81.00 590 ASN A CA 1
ATOM 4850 C C . ASN A 1 590 ? 45.774 -39.209 -96.575 1.00 81.00 590 ASN A C 1
ATOM 4852 O O . ASN A 1 590 ? 45.038 -39.019 -95.607 1.00 81.00 590 ASN A O 1
ATOM 4856 N N . GLY A 1 591 ? 45.793 -40.386 -97.211 1.00 78.00 591 GLY A N 1
ATOM 4857 C CA . GLY A 1 591 ? 44.863 -41.478 -96.880 1.00 78.00 591 GLY A CA 1
ATOM 4858 C C . GLY A 1 591 ? 44.871 -41.892 -95.400 1.00 78.00 591 GLY A C 1
ATOM 4859 O O . GLY A 1 591 ? 43.816 -42.173 -94.846 1.00 78.00 591 GLY A O 1
ATOM 4860 N N . TRP A 1 592 ? 46.030 -41.848 -94.734 1.00 81.44 592 TRP A N 1
ATOM 4861 C CA . TRP A 1 592 ? 46.175 -42.165 -93.303 1.00 81.44 592 TRP A CA 1
ATOM 4862 C C . TRP A 1 592 ? 45.795 -41.018 -92.346 1.00 81.44 592 TRP A C 1
ATOM 4864 O O . TRP A 1 592 ? 45.730 -41.237 -91.141 1.00 81.44 592 TRP A O 1
ATOM 4874 N N . GLU A 1 593 ? 45.590 -39.795 -92.847 1.00 86.81 593 GLU A N 1
ATOM 4875 C CA . GLU A 1 593 ? 45.084 -38.647 -92.068 1.00 86.81 593 GLU A CA 1
ATOM 4876 C C . GLU A 1 593 ? 43.559 -38.521 -92.188 1.00 86.81 593 GLU A C 1
ATOM 4878 O O . GLU A 1 593 ? 42.918 -37.906 -91.340 1.00 86.81 593 GLU A O 1
ATOM 4883 N N . LEU A 1 594 ? 42.962 -39.116 -93.225 1.00 84.19 594 LEU A N 1
ATOM 4884 C CA . LEU A 1 594 ? 41.530 -39.018 -93.489 1.00 84.19 594 LEU A CA 1
ATOM 4885 C C . LEU A 1 594 ? 40.689 -39.622 -92.356 1.00 84.19 594 LEU A C 1
ATOM 4887 O O . LEU A 1 594 ? 39.692 -39.027 -91.962 1.00 84.19 594 LEU A O 1
ATOM 4891 N N . GLU A 1 595 ? 41.095 -40.769 -91.808 1.00 85.62 595 GLU A N 1
ATOM 4892 C CA . GLU A 1 595 ? 40.392 -41.418 -90.691 1.00 85.62 595 GLU A CA 1
ATOM 4893 C C . GLU A 1 595 ? 40.387 -40.548 -89.426 1.00 85.62 595 GLU A C 1
ATOM 4895 O O . GLU A 1 595 ? 39.343 -40.367 -88.801 1.00 85.62 595 GLU A O 1
ATOM 4900 N N . GLU A 1 596 ? 41.532 -39.950 -89.090 1.00 87.00 596 GLU A N 1
ATOM 4901 C CA . GLU A 1 596 ? 41.696 -39.080 -87.920 1.00 87.00 596 GLU A CA 1
ATOM 4902 C C . GLU A 1 596 ? 40.906 -37.771 -88.082 1.00 87.00 596 GLU A C 1
ATOM 4904 O O . GLU A 1 596 ? 40.241 -37.322 -87.150 1.00 87.00 596 GLU A O 1
ATOM 4909 N N . PHE A 1 597 ? 40.887 -37.203 -89.293 1.00 87.75 597 PHE A N 1
ATOM 4910 C CA . PHE A 1 597 ? 40.075 -36.027 -89.608 1.00 87.75 597 PHE A CA 1
ATOM 4911 C C . PHE A 1 597 ? 38.570 -36.325 -89.558 1.00 87.75 597 PHE A C 1
ATOM 4913 O O . PHE A 1 597 ? 37.802 -35.530 -89.018 1.00 87.75 597 PHE A O 1
ATOM 4920 N N . MET A 1 598 ? 38.130 -37.476 -90.077 1.00 85.69 598 MET A N 1
ATOM 4921 C CA . MET A 1 598 ? 36.726 -37.894 -89.985 1.00 85.69 598 MET A CA 1
ATOM 4922 C C . MET A 1 598 ? 36.293 -38.089 -88.526 1.00 85.69 598 MET A C 1
ATOM 4924 O O . MET A 1 598 ? 35.198 -37.665 -88.157 1.00 85.69 598 MET A O 1
ATOM 4928 N N . ALA A 1 599 ? 37.154 -38.673 -87.686 1.00 87.19 599 ALA A N 1
ATOM 4929 C CA . ALA A 1 599 ? 36.901 -38.830 -86.255 1.00 87.19 599 ALA A CA 1
ATOM 4930 C C . ALA A 1 599 ? 36.827 -37.484 -85.514 1.00 87.19 599 ALA A C 1
ATOM 4932 O O . ALA A 1 599 ? 35.930 -37.293 -84.689 1.00 87.19 599 ALA A O 1
ATOM 4933 N N . LEU A 1 600 ? 37.708 -36.530 -85.840 1.00 88.50 600 LEU A N 1
ATOM 4934 C CA . LEU A 1 600 ? 37.631 -35.159 -85.331 1.00 88.50 600 LEU A CA 1
ATOM 4935 C C . LEU A 1 600 ? 36.299 -34.503 -85.720 1.00 88.50 600 LEU A C 1
ATOM 4937 O O . LEU A 1 600 ? 35.578 -34.033 -84.841 1.00 88.50 600 LEU A O 1
ATOM 4941 N N . MET A 1 601 ? 35.941 -34.517 -87.010 1.00 86.94 601 MET A N 1
ATOM 4942 C CA . MET A 1 601 ? 34.704 -33.899 -87.507 1.00 86.94 601 MET A CA 1
ATOM 4943 C C . MET A 1 601 ? 33.454 -34.527 -86.878 1.00 86.94 601 MET A C 1
ATOM 4945 O O . MET A 1 601 ? 32.535 -33.805 -86.498 1.00 86.94 601 MET A O 1
ATOM 4949 N N . ALA A 1 602 ? 33.432 -35.849 -86.693 1.00 84.81 602 ALA A N 1
ATOM 4950 C CA . ALA A 1 602 ? 32.354 -36.530 -85.980 1.00 84.81 602 ALA A CA 1
ATOM 4951 C C . ALA A 1 602 ? 32.283 -36.110 -84.500 1.00 84.81 602 ALA A C 1
ATOM 4953 O O . ALA A 1 602 ? 31.193 -35.872 -83.977 1.00 84.81 602 ALA A O 1
ATOM 4954 N N . SER A 1 603 ? 33.430 -35.974 -83.827 1.00 85.12 603 SER A N 1
ATOM 4955 C CA . SER A 1 603 ? 33.494 -35.593 -82.407 1.00 85.12 603 SER A CA 1
ATOM 4956 C C . SER A 1 603 ? 32.985 -34.167 -82.173 1.00 85.12 603 SER A C 1
ATOM 4958 O O . SER A 1 603 ? 32.215 -33.923 -81.247 1.00 85.12 603 SER A O 1
ATOM 4960 N N . ILE A 1 604 ? 33.345 -33.222 -83.046 1.00 85.19 604 ILE A N 1
ATOM 4961 C CA . ILE A 1 604 ? 32.894 -31.827 -82.928 1.00 85.19 604 ILE A CA 1
ATOM 4962 C C . ILE A 1 604 ? 31.440 -31.638 -83.397 1.00 85.19 604 ILE A C 1
ATOM 4964 O O . ILE A 1 604 ? 30.723 -30.821 -82.824 1.00 85.19 604 ILE A O 1
ATOM 4968 N N . GLN A 1 605 ? 30.956 -32.408 -84.381 1.00 78.56 605 GLN A N 1
ATOM 4969 C CA . GLN A 1 605 ? 29.557 -32.343 -84.844 1.00 78.56 605 GLN A CA 1
ATOM 4970 C C . GLN A 1 605 ? 28.559 -32.965 -83.861 1.00 78.56 605 GLN A C 1
ATOM 4972 O O . GLN A 1 605 ? 27.414 -32.526 -83.786 1.00 78.56 605 GLN A O 1
ATOM 4977 N N . THR A 1 606 ? 28.975 -33.993 -83.119 1.00 72.88 606 THR A N 1
ATOM 4978 C CA . THR A 1 606 ? 28.156 -34.606 -82.059 1.00 72.88 606 THR A CA 1
ATOM 4979 C C . THR A 1 606 ? 28.146 -33.774 -80.776 1.00 72.88 606 THR A C 1
ATOM 4981 O O . THR A 1 606 ? 27.239 -33.923 -79.955 1.00 72.88 606 THR A O 1
ATOM 4984 N N . SER A 1 607 ? 29.119 -32.875 -80.603 1.00 69.25 607 SER A N 1
ATOM 4985 C CA . SER A 1 607 ? 29.160 -31.957 -79.469 1.00 69.25 607 SER A CA 1
ATOM 4986 C C . SER A 1 607 ? 28.002 -30.951 -79.540 1.00 69.25 607 SER A C 1
ATOM 4988 O O . SER A 1 607 ? 27.743 -30.339 -80.574 1.00 69.25 607 SER A O 1
ATOM 4990 N N . SER A 1 608 ? 27.285 -30.740 -78.430 1.00 59.75 608 SER A N 1
ATOM 4991 C CA . SER A 1 608 ? 26.182 -29.766 -78.344 1.00 59.75 608 SER A CA 1
ATOM 4992 C C . SER A 1 608 ? 26.669 -28.311 -78.248 1.00 59.75 608 SER A C 1
ATOM 4994 O O . SER A 1 608 ? 25.981 -27.461 -77.675 1.00 59.75 608 SER A O 1
ATOM 4996 N N . VAL A 1 609 ? 27.885 -28.032 -78.720 1.00 62.59 609 VAL A N 1
ATOM 4997 C CA . VAL A 1 609 ? 28.541 -26.733 -78.598 1.00 62.59 609 VAL A CA 1
ATOM 4998 C C . VAL A 1 609 ? 27.902 -25.777 -79.597 1.00 62.59 609 VAL A C 1
ATOM 5000 O O . VAL A 1 609 ? 28.122 -25.851 -80.798 1.00 62.59 609 VAL A O 1
ATOM 5003 N N . GLN A 1 610 ? 27.059 -24.887 -79.083 1.00 60.03 610 GLN A N 1
ATOM 5004 C CA . GLN A 1 610 ? 26.527 -23.753 -79.825 1.00 60.03 610 GLN A CA 1
ATOM 5005 C C . GLN A 1 610 ? 27.288 -22.537 -79.318 1.00 60.03 610 GLN A C 1
ATOM 5007 O O . GLN A 1 610 ? 26.967 -22.065 -78.228 1.00 60.03 610 GLN A O 1
ATOM 5012 N N . ALA A 1 611 ? 28.283 -22.046 -80.062 1.00 57.22 611 ALA A N 1
ATOM 5013 C CA . ALA A 1 611 ? 28.882 -20.753 -79.750 1.00 57.22 611 ALA A CA 1
ATOM 5014 C C . ALA A 1 611 ? 27.780 -19.683 -79.885 1.00 57.22 611 ALA A C 1
ATOM 5016 O O . ALA A 1 611 ? 27.420 -19.249 -80.978 1.00 57.22 611 ALA A O 1
ATOM 5017 N N . LYS A 1 612 ? 27.133 -19.363 -78.767 1.00 59.12 612 LYS A N 1
ATOM 5018 C CA . LYS A 1 612 ? 26.071 -18.360 -78.615 1.00 59.12 612 LYS A CA 1
ATOM 5019 C C . LYS A 1 612 ? 26.562 -17.348 -77.589 1.00 59.12 612 LYS A C 1
ATOM 5021 O O . LYS A 1 612 ? 27.529 -17.618 -76.891 1.00 59.12 612 LYS A O 1
ATOM 5026 N N . ALA A 1 613 ? 25.894 -16.200 -77.488 1.00 56.50 613 ALA A N 1
ATOM 5027 C CA . ALA A 1 613 ? 26.245 -15.058 -76.629 1.00 56.50 613 ALA A CA 1
ATOM 5028 C C . ALA A 1 613 ? 26.216 -15.335 -75.097 1.00 56.50 613 ALA A C 1
ATOM 5030 O O . ALA A 1 613 ? 25.616 -14.582 -74.333 1.00 56.50 613 ALA A O 1
ATOM 5031 N N . GLY A 1 614 ? 26.810 -16.436 -74.641 1.00 62.56 614 GLY A N 1
ATOM 5032 C CA . GLY A 1 614 ? 27.097 -16.770 -73.252 1.00 62.56 614 GLY A CA 1
ATOM 5033 C C . GLY A 1 614 ? 28.585 -16.591 -72.957 1.00 62.56 614 GLY A C 1
ATOM 5034 O O . GLY A 1 614 ? 29.399 -16.479 -73.865 1.00 62.56 614 GLY A O 1
ATOM 5035 N N . VAL A 1 615 ? 28.947 -16.547 -71.679 1.00 71.12 615 VAL A N 1
ATOM 5036 C CA . VAL A 1 615 ? 30.341 -16.376 -71.246 1.00 71.12 615 VAL A CA 1
ATOM 5037 C C . VAL A 1 615 ? 30.994 -17.752 -71.107 1.00 71.12 615 VAL A C 1
ATOM 5039 O O . VAL A 1 615 ? 30.383 -18.660 -70.539 1.00 71.12 615 VAL A O 1
ATOM 5042 N N . ASP A 1 616 ? 32.215 -17.905 -71.623 1.00 76.75 616 ASP A N 1
ATOM 5043 C CA . ASP A 1 616 ? 33.037 -19.102 -71.408 1.00 76.75 616 ASP A CA 1
ATOM 5044 C C . ASP A 1 616 ? 33.198 -19.367 -69.900 1.00 76.75 616 ASP A C 1
ATOM 5046 O O . ASP A 1 616 ? 33.429 -18.445 -69.113 1.00 76.75 616 ASP A O 1
ATOM 5050 N N . SER A 1 617 ? 33.024 -20.620 -69.469 1.00 77.19 617 SER A N 1
ATOM 5051 C CA . SER A 1 617 ? 32.978 -20.970 -68.041 1.00 77.19 617 SER A CA 1
ATOM 5052 C C . SER A 1 617 ? 33.786 -22.223 -67.718 1.00 77.19 617 SER A C 1
ATOM 5054 O O . SER A 1 617 ? 34.030 -23.067 -68.576 1.00 77.19 617 SER A O 1
ATOM 5056 N N . LEU A 1 618 ? 34.213 -22.346 -66.461 1.00 74.50 618 LEU A N 1
ATOM 5057 C CA . LEU A 1 618 ? 34.907 -23.533 -65.963 1.00 74.50 618 LEU A CA 1
ATOM 5058 C C . LEU A 1 618 ? 33.918 -24.694 -65.795 1.00 74.50 618 LEU A C 1
ATOM 5060 O O . LEU A 1 618 ? 32.843 -24.527 -65.217 1.00 74.50 618 LEU A O 1
ATOM 5064 N N . GLY A 1 619 ? 34.297 -25.857 -66.312 1.00 69.06 619 GLY A N 1
ATOM 5065 C CA . GLY A 1 619 ? 33.631 -27.138 -66.115 1.00 69.06 619 GLY A CA 1
ATOM 5066 C C . GLY A 1 619 ? 34.170 -27.878 -64.888 1.00 69.06 619 GLY A C 1
ATOM 5067 O O . GLY A 1 619 ? 34.423 -27.287 -63.838 1.00 69.06 619 GLY A O 1
ATOM 5068 N N . GLU A 1 620 ? 34.334 -29.193 -65.006 1.00 69.56 620 GLU A N 1
ATOM 5069 C CA . GLU A 1 620 ? 34.903 -30.027 -63.947 1.00 69.56 620 GLU A CA 1
ATOM 5070 C C . GLU A 1 620 ? 36.409 -29.782 -63.789 1.00 69.56 620 GLU A C 1
ATOM 5072 O O . GLU A 1 620 ? 37.158 -29.768 -64.769 1.00 69.56 620 GLU A O 1
ATOM 5077 N N . VAL A 1 621 ? 36.847 -29.612 -62.539 1.00 64.62 621 VAL A N 1
ATOM 5078 C CA . VAL A 1 621 ? 38.260 -29.488 -62.162 1.00 64.62 621 VAL A CA 1
ATOM 5079 C C . VAL A 1 621 ? 38.719 -30.818 -61.583 1.00 64.62 621 VAL A C 1
ATOM 5081 O O . VAL A 1 621 ? 38.234 -31.259 -60.536 1.00 64.62 621 VAL A O 1
ATOM 5084 N N . THR A 1 622 ? 39.670 -31.460 -62.251 1.00 59.88 622 THR A N 1
ATOM 5085 C CA . THR A 1 622 ? 40.247 -32.722 -61.785 1.00 59.88 622 THR A CA 1
ATOM 5086 C C . THR A 1 622 ? 41.107 -32.464 -60.547 1.00 59.88 622 THR A C 1
ATOM 5088 O O . THR A 1 622 ? 41.792 -31.446 -60.443 1.00 59.88 622 THR A O 1
ATOM 5091 N N . ARG A 1 623 ? 41.052 -33.367 -59.560 1.00 48.38 623 ARG A N 1
ATOM 5092 C CA . ARG A 1 623 ? 41.691 -33.184 -58.246 1.00 48.38 623 ARG A CA 1
ATOM 5093 C C . ARG A 1 623 ? 43.204 -32.975 -58.411 1.00 48.38 623 ARG A C 1
ATOM 5095 O O . ARG A 1 623 ? 43.926 -33.924 -58.701 1.00 48.38 623 ARG A O 1
ATOM 5102 N N . MET A 1 624 ? 43.674 -31.744 -58.199 1.00 53.81 624 MET A N 1
ATOM 5103 C CA . MET A 1 624 ? 45.101 -31.415 -58.245 1.00 53.81 624 MET A CA 1
ATOM 5104 C C . MET A 1 624 ? 45.862 -32.245 -57.202 1.00 53.81 624 MET A C 1
ATOM 5106 O O . MET A 1 624 ? 45.471 -32.296 -56.031 1.00 53.81 624 MET A O 1
ATOM 5110 N N . ALA A 1 625 ? 46.954 -32.894 -57.613 1.00 47.38 625 ALA A N 1
ATOM 5111 C CA . ALA A 1 625 ? 47.884 -33.495 -56.666 1.00 47.38 625 ALA A CA 1
ATOM 5112 C C . ALA A 1 625 ? 48.457 -32.384 -55.761 1.00 47.38 625 ALA A C 1
ATOM 5114 O O . ALA A 1 625 ? 48.735 -31.288 -56.256 1.00 47.38 625 ALA A O 1
ATOM 5115 N N . PRO A 1 626 ? 48.615 -32.616 -54.445 1.00 43.97 626 PRO A N 1
ATOM 5116 C CA . PRO A 1 626 ? 49.139 -31.600 -53.542 1.00 43.97 626 PRO A CA 1
ATOM 5117 C C . PRO A 1 626 ? 50.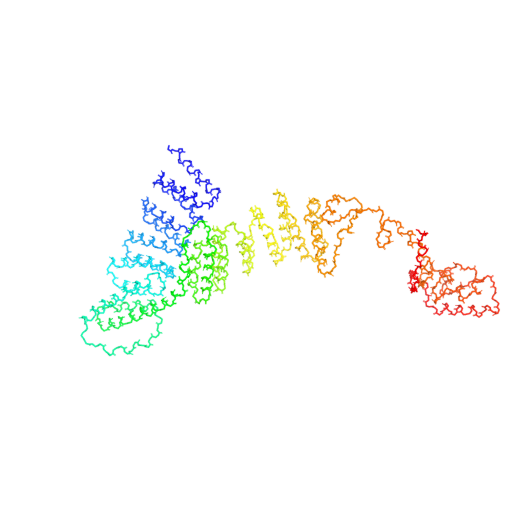511 -31.137 -54.033 1.00 43.97 626 PRO A C 1
ATOM 5119 O O . PRO A 1 626 ? 51.414 -31.954 -54.223 1.00 43.97 626 PRO A O 1
ATOM 5122 N N . ILE A 1 627 ? 50.642 -29.823 -54.240 1.00 47.34 627 ILE A N 1
ATOM 5123 C CA . ILE A 1 627 ? 51.894 -29.170 -54.627 1.00 47.34 627 ILE A CA 1
ATOM 5124 C C . ILE A 1 627 ? 52.944 -29.580 -53.592 1.00 47.34 627 ILE A C 1
ATOM 5126 O O . ILE A 1 627 ? 52.845 -29.218 -52.417 1.00 47.34 627 ILE A O 1
ATOM 5130 N N . GLN A 1 628 ? 53.920 -30.394 -54.000 1.00 38.56 628 GLN A N 1
ATOM 5131 C CA . GLN A 1 628 ? 54.997 -30.789 -53.104 1.00 38.56 628 GLN A CA 1
ATOM 5132 C C . GLN A 1 628 ? 55.785 -29.533 -52.727 1.00 38.56 628 GLN A C 1
ATOM 5134 O O . GLN A 1 628 ? 56.189 -28.748 -53.582 1.00 38.56 628 GLN A O 1
ATOM 5139 N N . SER A 1 629 ? 56.000 -29.349 -51.426 1.00 40.44 629 SER A N 1
ATOM 5140 C CA . SER A 1 629 ? 56.493 -28.130 -50.767 1.00 40.44 629 SER A CA 1
ATOM 5141 C C . SER A 1 629 ? 57.852 -27.583 -51.234 1.00 40.44 629 SER A C 1
ATOM 5143 O O . SER A 1 629 ? 58.323 -26.591 -50.685 1.00 40.44 629 SER A O 1
ATOM 5145 N N . LYS A 1 630 ? 58.503 -28.192 -52.230 1.00 38.16 630 LYS A N 1
ATOM 5146 C CA . LYS A 1 630 ? 59.833 -27.795 -52.708 1.00 38.16 630 LYS A CA 1
ATOM 5147 C C . LYS A 1 630 ? 59.837 -26.710 -53.789 1.00 38.16 630 LYS A C 1
ATOM 5149 O O . LYS A 1 630 ? 60.891 -26.123 -54.006 1.00 38.16 630 LYS A O 1
ATOM 5154 N N . GLU A 1 631 ? 58.701 -26.382 -54.405 1.00 37.78 631 GLU A N 1
ATOM 5155 C CA . GLU A 1 631 ? 58.626 -25.312 -55.424 1.00 37.78 631 GLU A CA 1
ATOM 5156 C C . GLU A 1 631 ? 58.109 -23.966 -54.887 1.00 37.78 631 GLU A C 1
ATOM 5158 O O . GLU A 1 631 ? 58.151 -22.954 -55.584 1.00 37.78 631 GLU A O 1
ATOM 5163 N N . ALA A 1 632 ? 57.705 -23.901 -53.615 1.00 38.69 632 ALA A N 1
ATOM 5164 C CA . ALA A 1 632 ? 57.222 -22.665 -52.991 1.00 38.69 632 ALA A CA 1
ATOM 5165 C C . ALA A 1 632 ? 58.326 -21.616 -52.734 1.00 38.69 632 ALA A C 1
ATOM 5167 O O . ALA A 1 632 ? 58.025 -20.488 -52.351 1.00 38.69 632 ALA A O 1
ATOM 5168 N N . THR A 1 633 ? 59.602 -21.950 -52.946 1.00 38.84 633 THR A N 1
ATOM 5169 C CA . THR A 1 633 ? 60.730 -21.060 -52.622 1.00 38.84 633 THR A CA 1
ATOM 5170 C C . THR A 1 633 ? 61.036 -20.010 -53.701 1.00 38.84 633 THR A C 1
ATOM 5172 O O . THR A 1 633 ? 61.917 -19.182 -53.494 1.00 38.84 633 THR A O 1
ATOM 5175 N N . TYR A 1 634 ? 60.321 -19.995 -54.833 1.00 39.19 634 TYR A N 1
ATOM 5176 C CA . TYR A 1 634 ? 60.524 -19.007 -55.908 1.00 39.19 634 TYR A CA 1
ATOM 5177 C C . TYR A 1 634 ? 59.226 -18.348 -56.417 1.00 39.19 634 TYR A C 1
ATOM 5179 O O . TYR A 1 634 ? 59.078 -18.092 -57.617 1.00 39.19 634 TYR A O 1
ATOM 5187 N N . ILE A 1 635 ? 58.282 -18.015 -55.523 1.00 34.06 635 ILE A N 1
ATOM 5188 C CA . ILE A 1 635 ? 57.109 -17.189 -55.880 1.00 34.06 635 ILE A CA 1
ATOM 5189 C C . ILE A 1 635 ? 57.126 -15.802 -55.261 1.00 34.06 635 ILE A C 1
ATOM 5191 O O . ILE A 1 635 ? 57.258 -15.694 -54.026 1.00 34.06 635 ILE A O 1
#

Radius of gyration: 48.26 Å; chains: 1; bounding box: 102×84×143 Å

pLDDT: mean 81.17, std 13.01, range [34.06, 97.12]

Organism: Solanum commersonii (NCBI:txid4109)

Secondary structure (DSSP, 8-state):
-HHHHHHHHHHHHHHHHS----HHHHHHHHHHHHHH-TT-HHHHHHHHHHHHHH-TT-HHHHHHHHHHHHHHS-HHHHHHHHHHHHHH-TT-HHHHHHHHHHHHHH-S-HHHHHHHHHHHHHHHTTSTTTHHHHHHHHHHHHHTT-HHHHHHHHHHHTSS--TTHHHHHHHHHHHHHHHHHHHHTT--S-SSSSTTSSTT------HHHHHHHHHHHT-TT-HHHHHHHHHHHHHHHHHHHHHHHHHHHHHHHHHHH----S--SSPPPHHHHHHHHHHHHHHHTSS-HHHHHHHHHHHHHHHTT-HHHHHHHHHHHHHTT-HHHHHHHHHHIIIII-TT-HHHHHHHHHHHHHTT-HHHHHHHSPPTTSS-TTTHHHHHHHHHHHHHHTT-HHHHHHHHHHHHHHHHHTT-TTTHHHHHHHHHHHHHHHH--HHHHHHHHHHHHHH-TT-HHHHHHHHHHHHHHHHHH-PPP-GGG-EE---S--TTHHHHHHHTT-EEP-SSEEETTEEESS-HHHHHHHHHHHHHTTEEEE-SS-SSSBTTTS--SSSS-HHHHSHHHHHHBS-TT-BHHHHEETTEE---BSSPPPHHHHHHHHHHHHHHHHS-----SS--EEEEEP-PPP--TTSGGG-

Sequence (635 aa):
MVSFIEVHNERLKDMISGGSEDLDSWNSLISEIEKTYPDDSNTICLAFDSFLSKFPLCHWHWKRYAYHEARLCNAEKAVEIFERAVESTPFSVGLWVDYCTFAVSSFEDPFDIRRLFTKGISLVGKDYFCHVLWDKYMSFEFSQEKWGFLTLVYVQALRFPTKKLHKYYENFKKLVTNLEEEILHLTDDSREVQLKELSDATVVLSNKEIAQIVKDLQDPSDGSVRLKALYRYRYCGDQLYQKACQLEEKIKSFESNIQRRYFQAIPLDNDELKNWHDYLDFIEKQDDFDWALKLYERCLISCANYPEFWIRYVDFMETKGGRELAMFALERATKVFSKNVPEIHLFTARYMEQIGDPDGARASFPPINADWDSCFIQYVTNRANMEKRLGNCSAACDIYKRAINMAVKEQKLQCIPMLYIGYYRLRHMITASVEAARDVIIDGINRFPGCGLLYEYLNLALVLFEAMSGLHINMSKSIIYPVNEVPNLENLATIMCCSIGSFPTTYLGLPLGARVWKTIRKLWEVFYSNATLKVGSGEHIQFWEDTWLGNEPLLNVFPRIFQIASNPVSTISQCWEDNIWNVTLRRNLNGWELEEFMALMASIQTSSVQAKAGVDSLGEVTRMAPIQSKEATYI